Protein AF-0000000076353097 (afdb_homodimer)

Organism: Streptomyces venezuelae (NCBI:txid54571)

Solvent-accessible surface area (backbone atoms only — not comparable to full-atom values): 34920 Å² total; per-residue (Å²): 132,85,76,70,73,77,74,64,82,70,79,77,70,57,57,44,62,62,53,31,10,63,70,41,72,49,53,52,65,55,42,50,36,52,78,61,63,45,78,88,57,94,71,58,66,71,57,46,49,39,40,51,49,30,21,56,75,62,38,46,57,70,42,45,61,56,44,19,65,67,73,65,57,42,52,30,33,34,32,49,48,71,96,46,87,66,54,71,65,56,46,50,46,53,51,42,27,49,52,35,31,38,76,72,66,31,44,41,33,30,33,56,56,84,90,46,44,24,53,60,33,26,46,59,52,26,15,70,38,26,23,26,37,47,35,47,47,57,76,38,44,39,47,66,13,46,50,37,26,41,41,40,52,25,40,28,47,35,32,38,21,70,56,79,38,63,89,30,24,23,41,29,40,52,39,31,48,49,15,31,42,51,36,53,53,40,49,76,69,70,42,34,33,35,32,32,39,32,65,61,56,83,78,40,57,86,60,40,49,37,20,50,51,16,25,48,52,42,52,61,70,63,65,50,85,79,51,46,76,41,84,35,75,36,47,101,40,71,67,44,22,41,54,42,35,53,48,35,60,77,68,58,38,32,26,33,42,28,68,25,37,67,52,28,51,50,38,51,47,28,26,47,73,68,72,47,47,59,28,83,54,35,19,38,31,21,20,61,61,48,72,65,28,71,64,38,84,56,26,42,12,19,35,31,62,40,66,66,54,25,55,60,52,29,51,51,51,52,51,34,48,76,44,51,84,58,77,63,49,78,40,84,42,59,42,53,42,70,46,84,46,51,12,86,132,85,75,71,73,77,74,67,83,71,79,76,71,55,58,44,63,62,54,31,11,61,69,41,72,49,52,51,66,55,43,51,36,53,77,61,63,44,78,88,57,95,72,58,68,70,56,46,48,38,39,49,49,30,21,58,75,62,35,46,55,72,43,45,62,57,44,20,64,67,73,65,56,40,52,32,34,35,32,49,47,71,96,45,88,66,54,72,67,56,47,52,48,52,51,42,26,48,51,34,32,38,74,72,66,30,44,39,32,32,34,56,56,84,87,45,46,24,54,59,32,26,48,60,52,26,16,69,37,26,23,26,37,47,36,47,49,54,77,38,44,38,46,65,14,45,49,39,27,41,42,42,53,25,38,28,47,36,31,37,22,70,56,79,38,63,88,30,25,22,41,30,39,53,39,30,49,49,16,30,40,52,36,52,54,40,49,76,70,69,41,35,33,32,31,34,38,35,65,62,56,82,78,41,54,85,60,39,47,38,20,49,51,16,26,48,52,44,51,61,71,63,66,48,83,78,53,45,75,40,85,36,73,36,46,101,41,71,69,44,21,40,54,44,37,53,49,35,61,76,70,59,38,31,26,35,40,29,66,26,39,69,52,27,51,51,38,50,48,28,26,48,75,69,71,47,48,59,28,84,54,33,18,40,29,21,21,61,60,46,71,65,26,72,64,38,85,54,27,42,12,19,35,33,62,40,66,68,55,24,56,59,52,29,49,51,51,52,51,34,47,76,44,51,82,58,75,66,48,78,41,84,41,58,43,53,42,71,48,84,45,51,12,85

Secondary structure (DSSP, 8-state):
----------------HHHHHHHHTS-HHHHHHHHTT-TTS---HHHHHHHHHHHHHHT----HHHHHHHHS---EEEEEEPSSPPPHHHHHHHHHHHHHHHHTTPEEEEEE-TT--HHHHHHHHHTT--SEEEE-STTS--HHHHHHHHHTT-SEEEEEESS--TTSEEEE--THHHHHHHHHHHHHTT--EEEEEEE-STT-HHHHHHHHHHHHHHHHHHT-TT-EEEEEEE-SSHHHHHHHHHHHHHHT--EEE-SSHHHHHHHHHHHHHTT--TTTT-EEEEES--HHHHHSSSPPEEEEEE---HHHHHHHHHHHHH-TTSPPPEEE--EEEEE--TT-/----------------HHHHHHHHTS-HHHHHHHHTT-TTS---HHHHHHHHHHHHHHT----HHHHHHHHS---EEEEEEPSSPPPHHHHHHHHHHHHHHHHTTPEEEEEE-TT--HHHHHHHHHTT--SEEEESSTTS--HHHHHHHHHTT-SEEEEEESS--TTSEEEE--THHHHHHHHHHHHHTT--EEEEEEE-STT-HHHHHHHHHHHHHHHHHHT-TT-EEEEEEE-SSHHHHHHHHHHHHHHT--EEE-SSHHHHHHHHHHHHHTT--TTTTSEEEEES--HHHHHSSSPPEEEEEE---HHHHHHHHHHHHH-TTSPPPEEE--EEEEE--TT-

Radius of gyration: 28.76 Å; Cα contacts (8 Å, |Δi|>4): 1414; chains: 2; bounding box: 79×82×69 Å

Structure (mmCIF, N/CA/C/O backbone):
data_AF-0000000076353097-model_v1
#
loop_
_entity.id
_entity.type
_entity.pdbx_description
1 polymer 'LacI family transcriptional regulator'
#
loop_
_atom_site.group_PDB
_atom_site.id
_atom_site.type_symbol
_atom_site.label_atom_id
_atom_site.label_alt_id
_atom_site.label_comp_id
_atom_site.label_asym_id
_atom_site.label_entity_id
_atom_site.label_seq_id
_atom_site.pdbx_PDB_ins_code
_atom_site.Cartn_x
_atom_site.Cartn_y
_atom_site.Cartn_z
_atom_site.occupancy
_atom_site.B_iso_or_equiv
_atom_site.auth_seq_id
_atom_site.auth_comp_id
_atom_site.auth_asym_id
_atom_site.auth_atom_id
_atom_site.pdbx_PDB_model_num
ATOM 1 N N . MET A 1 1 ? 36.719 40.969 35.25 1 29.66 1 MET A N 1
ATOM 2 C CA . MET A 1 1 ? 36.25 40.969 33.875 1 29.66 1 MET A CA 1
ATOM 3 C C . MET A 1 1 ? 35.344 39.781 33.594 1 29.66 1 MET A C 1
ATOM 5 O O . MET A 1 1 ? 35.781 38.625 33.688 1 29.66 1 MET A O 1
ATOM 9 N N . VAL A 1 2 ? 34.062 39.844 33.906 1 33.91 2 VAL A N 1
ATOM 10 C CA . VAL A 1 2 ? 33.062 38.781 33.875 1 33.91 2 VAL A CA 1
ATOM 11 C C . VAL A 1 2 ? 32.875 38.312 32.438 1 33.91 2 VAL A C 1
ATOM 13 O O . VAL A 1 2 ? 32.625 39.094 31.531 1 33.91 2 VAL A O 1
ATOM 16 N N . GLN A 1 3 ? 33.625 37.312 31.953 1 33.94 3 GLN A N 1
ATOM 17 C CA . GLN A 1 3 ? 33.5 36.656 30.656 1 33.94 3 GLN A CA 1
ATOM 18 C C . GLN A 1 3 ? 32.062 36.25 30.359 1 33.94 3 GLN A C 1
ATOM 20 O O . GLN A 1 3 ? 31.453 35.5 31.094 1 33.94 3 GLN A O 1
ATOM 25 N N . ILE A 1 4 ? 31.281 37.125 29.828 1 38.03 4 ILE A N 1
ATOM 26 C CA . ILE A 1 4 ? 29.938 36.812 29.359 1 38.03 4 ILE A CA 1
ATOM 27 C C . ILE A 1 4 ? 29.969 35.594 28.438 1 38.03 4 ILE A C 1
ATOM 29 O O . ILE A 1 4 ? 30.688 35.594 27.438 1 38.03 4 ILE A O 1
ATOM 33 N N . PRO A 1 5 ? 29.719 34.438 29.016 1 38.53 5 PRO A N 1
ATOM 34 C CA . PRO A 1 5 ? 29.828 33.281 28.141 1 38.53 5 PRO A CA 1
ATOM 35 C C . PRO A 1 5 ? 29.25 33.531 26.75 1 38.53 5 PRO A C 1
ATOM 37 O O . PRO A 1 5 ? 28.328 34.344 26.594 1 38.53 5 PRO A O 1
ATOM 40 N N . LYS A 1 6 ? 30.016 33.312 25.719 1 38.47 6 LYS A N 1
ATOM 41 C CA . LYS A 1 6 ? 29.672 33.375 24.297 1 38.47 6 LYS A CA 1
ATOM 42 C C . LYS A 1 6 ? 28.281 32.812 24.031 1 38.47 6 LYS A C 1
ATOM 44 O O . LYS A 1 6 ? 27.953 31.703 24.438 1 38.47 6 LYS A O 1
ATOM 49 N N . GLN A 1 7 ? 27.219 33.688 23.922 1 33.56 7 GLN A N 1
ATOM 50 C CA . GLN A 1 7 ? 25.844 33.375 23.562 1 33.56 7 GLN A CA 1
ATOM 51 C C . GLN A 1 7 ? 25.781 32.25 22.547 1 33.56 7 GLN A C 1
ATOM 53 O O . GLN A 1 7 ? 26.5 32.281 21.531 1 33.56 7 GLN A O 1
ATOM 58 N N . GLN A 1 8 ? 25.656 31.047 22.984 1 36.66 8 GLN A N 1
ATOM 59 C CA . GLN A 1 8 ? 25.422 29.922 22.078 1 36.66 8 GLN A CA 1
ATOM 60 C C . GLN A 1 8 ? 24.688 30.359 20.828 1 36.66 8 GLN A C 1
ATOM 62 O O . GLN A 1 8 ? 23.797 31.219 20.875 1 36.66 8 GLN A O 1
ATOM 67 N N . PRO A 1 9 ? 25.297 30.328 19.625 1 39 9 PRO A N 1
ATOM 68 C CA . PRO A 1 9 ? 24.578 30.781 18.422 1 39 9 PRO A CA 1
ATOM 69 C C . PRO A 1 9 ? 23.078 30.531 18.5 1 39 9 PRO A C 1
ATOM 71 O O . PRO A 1 9 ? 22.641 29.453 18.922 1 39 9 PRO A O 1
ATOM 74 N N . ALA A 1 10 ? 22.219 31.469 18.859 1 38.88 10 ALA A N 1
ATOM 75 C CA . ALA A 1 10 ? 20.766 31.562 18.953 1 38.88 10 ALA A CA 1
ATOM 76 C C . ALA A 1 10 ? 20.094 30.656 17.938 1 38.88 10 ALA A C 1
ATOM 78 O O . ALA A 1 10 ? 20.406 30.703 16.734 1 38.88 10 ALA A O 1
ATOM 79 N N . GLN A 1 11 ? 19.703 29.469 18.156 1 43.91 11 GLN A N 1
ATOM 80 C CA . GLN A 1 11 ? 18.812 28.625 17.359 1 43.91 11 GLN A CA 1
ATOM 81 C C . GLN A 1 11 ? 17.859 29.484 16.531 1 43.91 11 GLN A C 1
ATOM 83 O O . GLN A 1 11 ? 17.094 30.281 17.062 1 43.91 11 GLN A O 1
ATOM 88 N N . ARG A 1 12 ? 18.234 30.062 15.383 1 51.47 12 ARG A N 1
ATOM 89 C CA . ARG A 1 12 ? 17.531 30.969 14.484 1 51.47 12 ARG A CA 1
ATOM 90 C C . ARG A 1 12 ? 16.047 30.656 14.445 1 51.47 12 ARG A C 1
ATOM 92 O O . ARG A 1 12 ? 15.656 29.516 14.156 1 51.47 12 ARG A O 1
ATOM 99 N N . SER A 1 13 ? 15.195 31.297 15.18 1 61.38 13 SER A N 1
ATOM 100 C CA . SER A 1 13 ? 13.734 31.234 15.234 1 61.38 13 SER A CA 1
ATOM 101 C C . SER A 1 13 ? 13.133 31.156 13.836 1 61.38 13 SER A C 1
ATOM 103 O O . SER A 1 13 ? 13.719 31.641 12.867 1 61.38 13 SER A O 1
ATOM 105 N N . VAL A 1 14 ? 12.211 30.219 13.562 1 69.88 14 VAL A N 1
ATOM 106 C CA . VAL A 1 14 ? 11.461 30.109 12.32 1 69.88 14 VAL A CA 1
ATOM 107 C C . VAL A 1 14 ? 10.961 31.484 11.891 1 69.88 14 VAL A C 1
ATOM 109 O O . VAL A 1 14 ? 10.375 32.219 12.695 1 69.88 14 VAL A O 1
ATOM 112 N N . PRO A 1 15 ? 11.438 31.938 10.688 1 76.06 15 PRO A N 1
ATOM 113 C CA . PRO A 1 15 ? 10.945 33.25 10.227 1 76.06 15 PRO A CA 1
ATOM 114 C C . PRO A 1 15 ? 9.43 33.344 10.273 1 76.06 15 PRO A C 1
ATOM 116 O O . PRO A 1 15 ? 8.727 32.375 10.008 1 76.06 15 PRO A O 1
ATOM 119 N N . THR A 1 16 ? 8.953 34.438 10.68 1 79.06 16 THR A N 1
ATOM 120 C CA . THR A 1 16 ? 7.523 34.719 10.766 1 79.06 16 THR A CA 1
ATOM 121 C C . THR A 1 16 ? 7.098 35.719 9.688 1 79.06 16 THR A C 1
ATOM 123 O O . THR A 1 16 ? 7.941 36.312 9.016 1 79.06 16 THR A O 1
ATOM 126 N N . SER A 1 17 ? 5.809 35.75 9.562 1 83.31 17 SER A N 1
ATOM 127 C CA . SER A 1 17 ? 5.285 36.75 8.625 1 83.31 17 SER A CA 1
ATOM 128 C C . SER A 1 17 ? 5.695 38.156 9.023 1 83.31 17 SER A C 1
ATOM 130 O O . SER A 1 17 ? 5.844 39.031 8.164 1 83.31 17 SER A O 1
ATOM 132 N N . ALA A 1 18 ? 5.879 38.375 10.305 1 85.81 18 ALA A N 1
ATOM 133 C CA . ALA A 1 18 ? 6.352 39.656 10.789 1 85.81 18 ALA A CA 1
ATOM 134 C C . ALA A 1 18 ? 7.762 39.938 10.281 1 85.81 18 ALA A C 1
ATOM 136 O O . ALA A 1 18 ? 8.07 41.094 9.922 1 85.81 18 ALA A O 1
ATOM 137 N N . ASP A 1 19 ? 8.555 38.906 10.25 1 88.06 19 ASP A N 1
ATOM 138 C CA . ASP A 1 19 ? 9.914 39.062 9.742 1 88.06 19 ASP A CA 1
ATOM 139 C C . ASP A 1 19 ? 9.914 39.438 8.258 1 88.06 19 ASP A C 1
ATOM 141 O O . ASP A 1 19 ? 10.688 40.281 7.812 1 88.06 19 ASP A O 1
ATOM 145 N N . VAL A 1 20 ? 9.031 38.75 7.559 1 90.38 20 VAL A N 1
ATOM 146 C CA . VAL A 1 20 ? 8.906 39.031 6.133 1 90.38 20 VAL A CA 1
ATOM 147 C C . VAL A 1 20 ? 8.438 40.469 5.93 1 90.38 20 VAL A C 1
ATOM 149 O O . VAL A 1 20 ? 8.961 41.188 5.07 1 90.38 20 VAL A O 1
ATOM 152 N N . ALA A 1 21 ? 7.504 40.906 6.684 1 91.62 21 ALA A N 1
ATOM 153 C CA . ALA A 1 21 ? 6.973 42.281 6.609 1 91.62 21 ALA A CA 1
ATOM 154 C C . ALA A 1 21 ? 8.062 43.312 6.855 1 91.62 21 ALA A C 1
ATOM 156 O O . ALA A 1 21 ? 8.188 44.281 6.117 1 91.62 21 ALA A O 1
ATOM 157 N N . ARG A 1 22 ? 8.789 43.062 7.836 1 91.81 22 ARG A N 1
ATOM 158 C CA . ARG A 1 22 ? 9.891 43.938 8.203 1 91.81 22 ARG A CA 1
ATOM 159 C C . ARG A 1 22 ? 10.906 44.062 7.078 1 91.81 22 ARG A C 1
ATOM 161 O O . ARG A 1 22 ? 11.312 45.156 6.707 1 91.81 22 ARG A O 1
ATOM 168 N N . LEU A 1 23 ? 11.219 42.938 6.582 1 91.75 23 LEU A N 1
ATOM 169 C CA . LEU A 1 23 ? 12.242 42.906 5.543 1 91.75 23 LEU A CA 1
ATOM 170 C C . LEU A 1 23 ? 11.719 43.531 4.254 1 91.75 23 LEU A C 1
ATOM 172 O O . LEU A 1 23 ? 12.453 44.219 3.549 1 91.75 23 LEU A O 1
ATOM 176 N N . ALA A 1 24 ? 10.523 43.281 3.941 1 92.62 24 ALA A N 1
ATOM 177 C CA . ALA A 1 24 ? 9.914 43.781 2.711 1 92.62 24 ALA A CA 1
ATOM 178 C C . ALA A 1 24 ? 9.461 45.219 2.869 1 92.62 24 ALA A C 1
ATOM 180 O O . ALA A 1 24 ? 9.148 45.906 1.882 1 92.62 24 ALA A O 1
ATOM 181 N N . GLY A 1 25 ? 9.312 45.75 4.039 1 93.06 25 GLY A N 1
ATOM 182 C CA . GLY A 1 25 ? 8.867 47.125 4.301 1 93.06 25 GLY A CA 1
ATOM 183 C C . GLY A 1 25 ? 7.371 47.281 4.133 1 93.06 25 GLY A C 1
ATOM 184 O O . GLY A 1 25 ? 6.918 48.312 3.602 1 93.06 25 GLY A O 1
ATOM 185 N N . VAL A 1 26 ? 6.66 46.25 4.371 1 93 26 VAL A N 1
ATOM 186 C CA . VAL A 1 26 ? 5.207 46.312 4.242 1 93 26 VAL A CA 1
ATOM 187 C C . VAL A 1 26 ? 4.555 45.812 5.531 1 93 26 VAL A C 1
ATOM 189 O O . VAL A 1 26 ? 5.246 45.438 6.477 1 93 26 VAL A O 1
ATOM 192 N N . SER A 1 27 ? 3.26 46 5.625 1 89.38 27 SER A N 1
ATOM 193 C CA . SER A 1 27 ? 2.525 45.5 6.785 1 89.38 27 SER A CA 1
ATOM 194 C C . SER A 1 27 ? 2.396 44 6.75 1 89.38 27 SER A C 1
ATOM 196 O O . SER A 1 27 ? 2.531 43.375 5.691 1 89.38 27 SER A O 1
ATOM 198 N N . ARG A 1 28 ? 2.088 43.344 7.867 1 87.38 28 ARG A N 1
ATOM 199 C CA . ARG A 1 28 ? 1.847 41.906 7.961 1 87.38 28 ARG A CA 1
ATOM 200 C C . ARG A 1 28 ? 0.639 41.5 7.121 1 87.38 28 ARG A C 1
ATOM 202 O O . ARG A 1 28 ? 0.621 40.406 6.535 1 87.38 28 ARG A O 1
ATOM 209 N N . ALA A 1 29 ? -0.327 42.344 7.055 1 84.25 29 ALA A N 1
ATOM 210 C CA . ALA A 1 29 ? -1.52 42.094 6.258 1 84.25 29 ALA A CA 1
ATOM 211 C C . ALA A 1 29 ? -1.178 42 4.77 1 84.25 29 ALA A C 1
ATOM 213 O O . ALA A 1 29 ? -1.68 41.125 4.062 1 84.25 29 ALA A O 1
ATOM 214 N N . THR A 1 30 ? -0.312 42.938 4.387 1 86.81 30 THR A N 1
ATOM 215 C CA . THR A 1 30 ? 0.116 42.938 2.992 1 86.81 30 THR A CA 1
ATOM 216 C C . THR A 1 30 ? 0.846 41.625 2.646 1 86.81 30 THR A C 1
ATOM 218 O O . THR A 1 30 ? 0.631 41.062 1.576 1 86.81 30 THR A O 1
ATOM 221 N N . VAL A 1 31 ? 1.71 41.156 3.596 1 86.94 31 VAL A N 1
ATOM 222 C CA . VAL A 1 31 ? 2.42 39.906 3.408 1 86.94 31 VAL A CA 1
ATOM 223 C C . VAL A 1 31 ? 1.415 38.75 3.244 1 86.94 31 VAL A C 1
ATOM 225 O O . VAL A 1 31 ? 1.545 37.938 2.338 1 86.94 31 VAL A O 1
ATOM 228 N N . SER A 1 32 ? 0.449 38.781 4.039 1 78.75 32 SER A N 1
ATOM 229 C CA . SER A 1 32 ? -0.575 37.75 4.016 1 78.75 32 SER A CA 1
ATOM 230 C C . SER A 1 32 ? -1.334 37.75 2.693 1 78.75 32 SER A C 1
ATOM 232 O O . SER A 1 32 ? -1.535 36.688 2.086 1 78.75 32 SER A O 1
ATOM 234 N N . TYR A 1 33 ? -1.687 38.938 2.227 1 80.06 33 TYR A N 1
ATOM 235 C CA . TYR A 1 33 ? -2.439 39.062 0.982 1 80.06 33 TYR A CA 1
ATOM 236 C C . TYR A 1 33 ? -1.607 38.594 -0.207 1 80.06 33 TYR A C 1
ATOM 238 O O . TYR A 1 33 ? -2.109 37.875 -1.087 1 80.06 33 TYR A O 1
ATOM 246 N N . VAL A 1 34 ? -0.376 38.969 -0.183 1 80.19 34 VAL A N 1
ATOM 247 C CA . VAL A 1 34 ? 0.505 38.656 -1.306 1 80.19 34 VAL A CA 1
ATOM 248 C C . VAL A 1 34 ? 0.777 37.156 -1.364 1 80.19 34 VAL A C 1
ATOM 250 O O . VAL A 1 34 ? 0.675 36.531 -2.43 1 80.19 34 VAL A O 1
ATOM 253 N N . LEU A 1 35 ? 1.097 36.562 -0.258 1 78.44 35 LEU A N 1
ATOM 254 C CA . LEU A 1 35 ? 1.529 35.188 -0.229 1 78.44 35 LEU A CA 1
ATOM 255 C C . LEU A 1 35 ? 0.341 34.219 -0.389 1 78.44 35 LEU A C 1
ATOM 257 O O . LEU A 1 35 ? 0.506 33.094 -0.799 1 78.44 35 LEU A O 1
ATOM 261 N N . ASN A 1 36 ? -0.802 34.75 -0.097 1 70.81 36 ASN A N 1
ATOM 262 C CA . ASN A 1 36 ? -1.997 33.938 -0.267 1 70.81 36 ASN A CA 1
ATOM 263 C C . ASN A 1 36 ? -2.719 34.25 -1.571 1 70.81 36 ASN A C 1
ATOM 265 O O . ASN A 1 36 ? -3.826 33.781 -1.812 1 70.81 36 ASN A O 1
ATOM 269 N N . ASN A 1 37 ? -2.143 35 -2.332 1 66.56 37 ASN A N 1
ATOM 270 C CA . ASN A 1 37 ? -2.662 35.406 -3.631 1 66.56 37 ASN A CA 1
ATOM 271 C C . ASN A 1 37 ? -4.113 35.875 -3.529 1 66.56 37 ASN A C 1
ATOM 273 O O . ASN A 1 37 ? -4.957 35.469 -4.332 1 66.56 37 ASN A O 1
ATOM 277 N N . THR A 1 38 ? -4.41 36.5 -2.484 1 58.41 38 THR A N 1
ATOM 278 C CA . THR A 1 38 ? -5.77 37 -2.332 1 58.41 38 THR A CA 1
ATOM 279 C C . THR A 1 38 ? -6.043 38.125 -3.324 1 58.41 38 THR A C 1
ATOM 281 O O . THR A 1 38 ? -5.277 39.094 -3.398 1 58.41 38 THR A O 1
ATOM 284 N N . SER A 1 39 ? -6.918 37.938 -4.266 1 59.53 39 SER A N 1
ATOM 285 C CA . SER A 1 39 ? -7.277 38.906 -5.273 1 59.53 39 SER A CA 1
ATOM 286 C C . SER A 1 39 ? -8.109 40.031 -4.672 1 59.53 39 SER A C 1
ATOM 288 O O . SER A 1 39 ? -8.367 41.062 -5.328 1 59.53 39 SER A O 1
ATOM 290 N N . ALA A 1 40 ? -8.469 39.875 -3.477 1 59.97 40 ALA A N 1
ATOM 291 C CA . ALA A 1 40 ? -9.422 40.812 -2.877 1 59.97 40 ALA A CA 1
ATOM 292 C C . ALA A 1 40 ? -8.797 42.188 -2.686 1 59.97 40 ALA A C 1
ATOM 294 O O . ALA A 1 40 ? -9.508 43.188 -2.615 1 59.97 40 ALA A O 1
ATOM 295 N N . VAL A 1 41 ? -7.477 42.25 -2.676 1 67.62 41 VAL A N 1
ATOM 296 C CA . VAL A 1 41 ? -6.824 43.531 -2.43 1 67.62 41 VAL A CA 1
ATOM 297 C C . VAL A 1 41 ? -5.855 43.844 -3.566 1 67.62 41 VAL A C 1
ATOM 299 O O . VAL A 1 41 ? -5.105 42.969 -4.008 1 67.62 41 VAL A O 1
ATOM 302 N N . ARG A 1 42 ? -5.98 45 -4.199 1 80.06 42 ARG A N 1
ATOM 303 C CA . ARG A 1 42 ? -5.059 45.438 -5.25 1 80.06 42 ARG A CA 1
ATOM 304 C C . ARG A 1 42 ? -3.688 45.781 -4.676 1 80.06 42 ARG A C 1
ATOM 306 O O . ARG A 1 42 ? -3.535 46.75 -3.959 1 80.06 42 ARG A O 1
ATOM 313 N N . ILE A 1 43 ? -2.748 44.938 -4.816 1 85.31 43 ILE A N 1
ATOM 314 C CA . ILE A 1 43 ? -1.36 45.125 -4.414 1 85.31 43 ILE A CA 1
ATOM 315 C C . ILE A 1 43 ? -0.48 45.281 -5.652 1 85.31 43 ILE A C 1
ATOM 317 O O . ILE A 1 43 ? -0.628 44.531 -6.617 1 85.31 43 ILE A O 1
ATOM 321 N N . SER A 1 44 ? 0.38 46.438 -5.691 1 88.69 44 SER A N 1
ATOM 322 C CA . SER A 1 44 ? 1.24 46.719 -6.84 1 88.69 44 SER A CA 1
ATOM 323 C C . SER A 1 44 ? 2.215 45.562 -7.082 1 88.69 44 SER A C 1
ATOM 325 O O . SER A 1 44 ? 2.598 44.844 -6.145 1 88.69 44 SER A O 1
ATOM 327 N N . GLU A 1 45 ? 2.617 45.438 -8.281 1 89.44 45 GLU A N 1
ATOM 328 C CA . GLU A 1 45 ? 3.514 44.344 -8.672 1 89.44 45 GLU A CA 1
ATOM 329 C C . GLU A 1 45 ? 4.871 44.469 -7.988 1 89.44 45 GLU A C 1
ATOM 331 O O . GLU A 1 45 ? 5.438 43.5 -7.52 1 89.44 45 GLU A O 1
ATOM 336 N N . PRO A 1 46 ? 5.379 45.688 -7.93 1 90.31 46 PRO A N 1
ATOM 337 C CA . PRO A 1 46 ? 6.652 45.812 -7.223 1 90.31 46 PRO A CA 1
ATOM 338 C C . PRO A 1 46 ? 6.574 45.344 -5.766 1 90.31 46 PRO A C 1
ATOM 340 O O . PRO A 1 46 ? 7.504 44.719 -5.262 1 90.31 46 PRO A O 1
ATOM 343 N N . THR A 1 47 ? 5.508 45.656 -5.117 1 90.69 47 THR A N 1
ATOM 344 C CA . THR A 1 47 ? 5.312 45.219 -3.732 1 90.69 47 THR A CA 1
ATOM 345 C C . THR A 1 47 ? 5.227 43.719 -3.629 1 90.69 47 THR A C 1
ATOM 347 O O . THR A 1 47 ? 5.816 43.125 -2.729 1 90.69 47 THR A O 1
ATOM 350 N N . ARG A 1 48 ? 4.527 43.094 -4.457 1 90.75 48 ARG A N 1
ATOM 351 C CA . ARG A 1 48 ? 4.414 41.656 -4.496 1 90.75 48 ARG A CA 1
ATOM 352 C C . ARG A 1 48 ? 5.785 41 -4.633 1 90.75 48 ARG A C 1
ATOM 354 O O . ARG A 1 48 ? 6.09 40.031 -3.936 1 90.75 48 ARG A O 1
ATOM 361 N N . ARG A 1 49 ? 6.52 41.562 -5.5 1 90.88 49 ARG A N 1
ATOM 362 C CA . ARG A 1 49 ? 7.852 41.031 -5.746 1 90.88 49 ARG A CA 1
ATOM 363 C C . ARG A 1 49 ? 8.727 41.125 -4.504 1 90.88 49 ARG A C 1
ATOM 365 O O . ARG A 1 49 ? 9.461 40.219 -4.16 1 90.88 49 ARG A O 1
ATOM 372 N N . ARG A 1 50 ? 8.672 42.25 -3.889 1 91.5 50 ARG A N 1
ATOM 373 C CA . ARG A 1 50 ? 9.461 42.469 -2.682 1 91.5 50 ARG A CA 1
ATOM 374 C C . ARG A 1 50 ? 9.094 41.469 -1.598 1 91.5 50 ARG A C 1
ATOM 376 O O . ARG A 1 50 ? 9.969 40.969 -0.902 1 91.5 50 ARG A O 1
ATOM 383 N N . VAL A 1 51 ? 7.84 41.281 -1.475 1 91.12 51 VAL A N 1
ATOM 384 C CA . VAL A 1 51 ? 7.359 40.344 -0.458 1 91.12 51 VAL A CA 1
ATOM 385 C C . VAL A 1 51 ? 7.848 38.938 -0.773 1 91.12 51 VAL A C 1
ATOM 387 O O . VAL A 1 51 ? 8.352 38.219 0.108 1 91.12 51 VAL A O 1
ATOM 390 N N . HIS A 1 52 ? 7.754 38.594 -1.998 1 88.75 52 HIS A N 1
ATOM 391 C CA . HIS A 1 52 ? 8.203 37.25 -2.4 1 88.75 52 HIS A CA 1
ATOM 392 C C . HIS A 1 52 ? 9.711 37.094 -2.215 1 88.75 52 HIS A C 1
ATOM 394 O O . HIS A 1 52 ? 10.18 36.062 -1.77 1 88.75 52 HIS A O 1
ATOM 400 N N . GLU A 1 53 ? 10.406 38.125 -2.586 1 88.31 53 GLU A N 1
ATOM 401 C CA . GLU A 1 53 ? 11.859 38.094 -2.426 1 88.31 53 GLU A CA 1
ATOM 402 C C . GLU A 1 53 ? 12.25 38 -0.955 1 88.31 53 GLU A C 1
ATOM 404 O O . GLU A 1 53 ? 13.156 37.25 -0.599 1 88.31 53 GLU A O 1
ATOM 409 N N . ALA A 1 54 ? 11.633 38.781 -0.144 1 89.06 54 ALA A N 1
ATOM 410 C CA . ALA A 1 54 ? 11.891 38.75 1.293 1 89.06 54 ALA A CA 1
ATOM 411 C C . ALA A 1 54 ? 11.594 37.375 1.871 1 89.06 54 ALA A C 1
ATOM 413 O O . ALA A 1 54 ? 12.367 36.844 2.676 1 89.06 54 ALA A O 1
ATOM 414 N N . ALA A 1 55 ? 10.438 36.812 1.436 1 85.56 55 ALA A N 1
ATOM 415 C CA . ALA A 1 55 ? 10.047 35.469 1.901 1 85.56 55 ALA A CA 1
ATOM 416 C C . ALA A 1 55 ? 11.078 34.438 1.494 1 85.56 55 ALA A C 1
ATOM 418 O O . ALA A 1 55 ? 11.438 33.562 2.293 1 85.56 55 ALA A O 1
ATOM 419 N N . ARG A 1 56 ? 11.531 34.625 0.329 1 80.88 56 ARG A N 1
ATOM 420 C CA . ARG A 1 56 ? 12.531 33.688 -0.193 1 80.88 56 ARG A CA 1
ATOM 421 C C . ARG A 1 56 ? 13.852 33.812 0.563 1 80.88 56 ARG A C 1
ATOM 423 O O . ARG A 1 56 ? 14.461 32.812 0.936 1 80.88 56 ARG A O 1
ATOM 430 N N . GLU A 1 57 ? 14.273 35 0.694 1 81.25 57 GLU A N 1
ATOM 431 C CA . GLU A 1 57 ? 15.531 35.281 1.375 1 81.25 57 GLU A CA 1
ATOM 432 C C . GLU A 1 57 ? 15.516 34.75 2.803 1 81.25 57 GLU A C 1
ATOM 434 O O . GLU A 1 57 ? 16.516 34.188 3.271 1 81.25 57 GLU A O 1
ATOM 439 N N . LEU A 1 58 ? 14.406 34.875 3.439 1 81.25 58 LEU A N 1
ATOM 440 C CA . LEU A 1 58 ? 14.281 34.469 4.832 1 81.25 58 LEU A CA 1
ATOM 441 C C . LEU A 1 58 ? 13.977 32.969 4.922 1 81.25 58 LEU A C 1
ATOM 443 O O . LEU A 1 58 ? 14.094 32.375 5.996 1 81.25 58 LEU A O 1
ATOM 447 N N . GLY A 1 59 ? 13.57 32.469 3.768 1 76.81 59 GLY A N 1
ATOM 448 C CA . GLY A 1 59 ? 13.102 31.109 3.783 1 76.81 59 GLY A CA 1
ATOM 449 C C . GLY A 1 59 ? 11.766 30.938 4.488 1 76.81 59 GLY A C 1
ATOM 450 O O . GLY A 1 59 ? 11.539 29.922 5.156 1 76.81 59 GLY A O 1
ATOM 451 N N . TYR A 1 60 ? 10.945 31.984 4.379 1 78.5 60 TYR A N 1
ATOM 452 C CA . TYR A 1 60 ? 9.648 31.953 5.039 1 78.5 60 TYR A CA 1
ATOM 453 C C . TYR A 1 60 ? 8.648 31.125 4.25 1 78.5 60 TYR A C 1
ATOM 455 O O . TYR A 1 60 ? 8.516 31.281 3.035 1 78.5 60 TYR A O 1
ATOM 463 N N . VAL A 1 61 ? 8.031 30.141 4.977 1 76.44 61 VAL A N 1
ATOM 464 C CA . VAL A 1 61 ? 6.938 29.359 4.418 1 76.44 61 VAL A CA 1
ATOM 465 C C . VAL A 1 61 ? 5.684 29.531 5.273 1 76.44 61 VAL A C 1
ATOM 467 O O . VAL A 1 61 ? 5.719 29.328 6.488 1 76.44 61 VAL A O 1
ATOM 470 N N . PRO A 1 62 ? 4.648 30.094 4.543 1 72 62 PRO A N 1
ATOM 471 C CA . PRO A 1 62 ? 3.418 30.25 5.324 1 72 62 PRO A CA 1
ATOM 472 C C . PRO A 1 62 ? 2.918 28.922 5.902 1 72 62 PRO A C 1
ATOM 474 O O . PRO A 1 62 ? 3.076 27.875 5.273 1 72 62 PRO A O 1
ATOM 477 N N . HIS A 1 63 ? 2.488 29.016 7.125 1 68.5 63 HIS A N 1
ATOM 478 C CA . HIS A 1 63 ? 1.883 27.828 7.727 1 68.5 63 HIS A CA 1
ATOM 479 C C . HIS A 1 63 ? 0.545 27.5 7.074 1 68.5 63 HIS A C 1
ATOM 481 O O . HIS A 1 63 ? -0.266 28.391 6.824 1 68.5 63 HIS A O 1
ATOM 487 N N . ALA A 1 64 ? 0.37 26.188 6.672 1 62.97 64 ALA A N 1
ATOM 488 C CA . ALA A 1 64 ? -0.856 25.766 5.996 1 62.97 64 ALA A CA 1
ATOM 489 C C . ALA A 1 64 ? -2.09 26.172 6.797 1 62.97 64 ALA A C 1
ATOM 491 O O . ALA A 1 64 ? -3.076 26.641 6.223 1 62.97 64 ALA A O 1
ATOM 492 N N . ALA A 1 65 ? -1.966 25.969 8.031 1 58.31 65 ALA A N 1
ATOM 493 C CA . ALA A 1 65 ? -3.09 26.281 8.914 1 58.31 65 ALA A CA 1
ATOM 494 C C . ALA A 1 65 ? -3.375 27.781 8.914 1 58.31 65 ALA A C 1
ATOM 496 O O . ALA A 1 65 ? -4.535 28.203 8.914 1 58.31 65 ALA A O 1
ATOM 497 N N . ALA A 1 66 ? -2.334 28.516 8.914 1 58.75 66 ALA A N 1
ATOM 498 C CA . ALA A 1 66 ? -2.514 29.969 8.875 1 58.75 66 ALA A CA 1
ATOM 499 C C . ALA A 1 66 ? -3.172 30.406 7.57 1 58.75 66 ALA A C 1
ATOM 501 O O . ALA A 1 66 ? -4.023 31.297 7.566 1 58.75 66 ALA A O 1
ATOM 502 N N . ARG A 1 67 ? -2.775 29.719 6.566 1 59.03 67 ARG A N 1
ATOM 503 C CA . ARG A 1 67 ? -3.359 30.016 5.266 1 59.03 67 ARG A CA 1
ATOM 504 C C . ARG A 1 67 ? -4.844 29.672 5.238 1 59.03 67 ARG A C 1
ATOM 506 O O . ARG A 1 67 ? -5.652 30.438 4.703 1 59.03 67 ARG A O 1
ATOM 513 N N . SER A 1 68 ? -5.086 28.5 5.762 1 57.62 68 SER A N 1
ATOM 514 C CA . SER A 1 68 ? -6.48 28.078 5.797 1 57.62 68 SER A CA 1
ATOM 515 C C . SER A 1 68 ? -7.34 29.031 6.613 1 57.62 68 SER A C 1
ATOM 517 O O . SER A 1 68 ? -8.477 29.328 6.234 1 57.62 68 SER A O 1
ATOM 519 N N . LEU A 1 69 ? -6.82 29.469 7.672 1 52.16 69 LEU A N 1
ATOM 520 C CA . LEU A 1 69 ? -7.527 30.391 8.57 1 52.16 69 LEU A CA 1
ATOM 521 C C . LEU A 1 69 ? -7.777 31.734 7.891 1 52.16 69 LEU A C 1
ATOM 523 O O . LEU A 1 69 ? -8.852 32.312 8.039 1 52.16 69 LEU A O 1
ATOM 527 N N . ARG A 1 70 ? -6.762 32.125 7.207 1 49.88 70 ARG A N 1
ATOM 528 C CA . ARG A 1 70 ? -6.883 33.469 6.617 1 49.88 70 ARG A CA 1
ATOM 529 C C . ARG A 1 70 ? -7.688 33.406 5.324 1 49.88 70 ARG A C 1
ATOM 531 O O . ARG A 1 70 ? -8.508 34.312 5.062 1 49.88 70 ARG A O 1
ATOM 538 N N . ALA A 1 71 ? -7.145 32.469 4.523 1 53.53 71 ALA A N 1
ATOM 539 C CA . ALA A 1 71 ? -7.848 32.375 3.244 1 53.53 71 ALA A CA 1
ATOM 540 C C . ALA A 1 71 ? -9.266 31.844 3.436 1 53.53 71 ALA A C 1
ATOM 542 O O . ALA A 1 71 ? -10.109 31.969 2.541 1 53.53 71 ALA A O 1
ATOM 543 N N . GLY A 1 72 ? -9.609 31.438 4.629 1 53.66 72 GLY A N 1
ATOM 544 C CA . GLY A 1 72 ? -10.93 30.969 5.039 1 53.66 72 GLY A CA 1
ATOM 545 C C . GLY A 1 72 ? -11.211 29.547 4.641 1 53.66 72 GLY A C 1
ATOM 546 O O . GLY A 1 72 ? -12.273 29 4.969 1 53.66 72 GLY A O 1
ATOM 547 N N . HIS A 1 73 ? -10.273 28.859 3.732 1 64.25 73 HIS A N 1
ATOM 548 C CA . HIS A 1 73 ? -10.758 27.516 3.447 1 64.25 73 HIS A CA 1
ATOM 549 C C . HIS A 1 73 ? -9.602 26.531 3.295 1 64.25 73 HIS A C 1
ATOM 551 O O . HIS A 1 73 ? -8.625 26.828 2.6 1 64.25 73 HIS A O 1
ATOM 557 N N . SER A 1 74 ? -9.461 25.531 4.07 1 76.75 74 SER A N 1
ATOM 558 C CA . SER A 1 74 ? -8.547 24.406 3.939 1 76.75 74 SER A CA 1
ATOM 559 C C . SER A 1 74 ? -8.82 23.625 2.66 1 76.75 74 SER A C 1
ATOM 561 O O . SER A 1 74 ? -9.961 23.547 2.201 1 76.75 74 SER A O 1
ATOM 563 N N . ARG A 1 75 ? -7.742 23.266 1.96 1 81.69 75 ARG A N 1
ATOM 564 C CA . ARG A 1 75 ? -7.895 22.375 0.816 1 81.69 75 ARG A CA 1
ATOM 565 C C . ARG A 1 75 ? -7.383 20.969 1.143 1 81.69 75 ARG A C 1
ATOM 567 O O . ARG A 1 75 ? -7.109 20.172 0.239 1 81.69 75 ARG A O 1
ATOM 574 N N . MET A 1 76 ? -7.277 20.719 2.402 1 85.31 76 MET A N 1
ATOM 575 C CA . MET A 1 76 ? -6.742 19.422 2.826 1 85.31 76 MET A CA 1
ATOM 576 C C . MET A 1 76 ? -7.848 18.375 2.904 1 85.31 76 MET A C 1
ATOM 578 O O . MET A 1 76 ? -8.898 18.625 3.494 1 85.31 76 MET A O 1
ATOM 582 N N . VAL A 1 77 ? -7.586 17.281 2.23 1 89.88 77 VAL A N 1
ATOM 583 C CA . VAL A 1 77 ? -8.43 16.094 2.385 1 89.88 77 VAL A CA 1
ATOM 584 C C . VAL A 1 77 ? -7.703 15.055 3.219 1 89.88 77 VAL A C 1
ATOM 586 O O . VAL A 1 77 ? -6.598 14.633 2.871 1 89.88 77 VAL A O 1
ATOM 589 N N . LEU A 1 78 ? -8.336 14.742 4.312 1 88.88 78 LEU A N 1
ATOM 590 C CA . LEU A 1 78 ? -7.734 13.758 5.207 1 88.88 78 LEU A CA 1
ATOM 591 C C . LEU A 1 78 ? -8.281 12.359 4.922 1 88.88 78 LEU A C 1
ATOM 593 O O . LEU A 1 78 ? -9.5 12.172 4.848 1 88.88 78 LEU A O 1
ATOM 597 N N . MET A 1 79 ? -7.285 11.484 4.723 1 86.31 79 MET A N 1
ATOM 598 C CA . MET A 1 79 ? -7.609 10.07 4.527 1 86.31 79 MET A CA 1
ATOM 599 C C . MET A 1 79 ? -6.914 9.203 5.57 1 86.31 79 MET A C 1
ATOM 601 O O . MET A 1 79 ? -5.789 8.75 5.355 1 86.31 79 MET A O 1
ATOM 605 N N . PRO A 1 80 ? -7.602 8.992 6.672 1 78.38 80 PRO A N 1
ATOM 606 C CA . PRO A 1 80 ? -6.957 8.164 7.699 1 78.38 80 PRO A CA 1
ATOM 607 C C . PRO A 1 80 ? -6.609 6.766 7.195 1 78.38 80 PRO A C 1
ATOM 609 O O . PRO A 1 80 ? -7.371 6.176 6.422 1 78.38 80 PRO A O 1
ATOM 612 N N . THR A 1 81 ? -5.395 6.316 7.523 1 71.81 81 THR A N 1
ATOM 613 C CA . THR A 1 81 ? -4.902 5.02 7.07 1 71.81 81 THR A CA 1
ATOM 614 C C . THR A 1 81 ? -5.461 3.898 7.945 1 71.81 81 THR A C 1
ATOM 616 O O . THR A 1 81 ? -5.477 4.012 9.172 1 71.81 81 THR A O 1
ATOM 619 N N . PRO A 1 82 ? -5.867 2.826 7.223 1 64.81 82 PRO A N 1
ATOM 620 C CA . PRO A 1 82 ? -6.273 1.671 8.031 1 64.81 82 PRO A CA 1
ATOM 621 C C . PRO A 1 82 ? -5.102 1.021 8.758 1 64.81 82 PRO A C 1
ATOM 623 O O . PRO A 1 82 ? -3.951 1.146 8.328 1 64.81 82 PRO A O 1
ATOM 626 N N . GLU A 1 83 ? -5.336 0.434 9.852 1 64.44 83 GLU A N 1
ATOM 627 C CA . GLU A 1 83 ? -4.32 -0.25 10.648 1 64.44 83 GLU A CA 1
ATOM 628 C C . GLU A 1 83 ? -3.898 -1.564 10 1 64.44 83 GLU A C 1
ATOM 630 O O . GLU A 1 83 ? -2.924 -2.188 10.422 1 64.44 83 GLU A O 1
ATOM 635 N N . ILE A 1 84 ? -4.637 -1.912 8.977 1 64.81 84 ILE A N 1
ATOM 636 C CA . ILE A 1 84 ? -4.348 -3.195 8.344 1 64.81 84 ILE A CA 1
ATOM 637 C C . ILE A 1 84 ? -3.799 -2.965 6.941 1 64.81 84 ILE A C 1
ATOM 639 O O . ILE A 1 84 ? -4.191 -2.012 6.262 1 64.81 84 ILE A O 1
ATOM 643 N N . PRO A 1 85 ? -2.842 -3.842 6.602 1 66.75 85 PRO A N 1
ATOM 644 C CA . PRO A 1 85 ? -2.357 -3.738 5.223 1 66.75 85 PRO A CA 1
ATOM 645 C C . PRO A 1 85 ? -3.463 -3.945 4.191 1 66.75 85 PRO A C 1
ATOM 647 O O . PRO A 1 85 ? -4.23 -4.906 4.289 1 66.75 85 PRO A O 1
ATOM 650 N N . MET A 1 86 ? -3.504 -2.951 3.355 1 72.12 86 MET A N 1
ATOM 651 C CA . MET A 1 86 ? -4.477 -3.07 2.271 1 72.12 86 MET A CA 1
ATOM 652 C C . MET A 1 86 ? -3.941 -3.967 1.159 1 72.12 86 MET A C 1
ATOM 654 O O . MET A 1 86 ? -2.754 -3.926 0.838 1 72.12 86 MET A O 1
ATOM 658 N N . GLY A 1 87 ? -4.676 -4.91 0.723 1 79.44 87 GLY A N 1
ATOM 659 C CA . GLY A 1 87 ? -4.289 -5.676 -0.451 1 79.44 87 GLY A CA 1
ATOM 660 C C . GLY A 1 87 ? -4.082 -4.816 -1.684 1 79.44 87 GLY A C 1
ATOM 661 O O . GLY A 1 87 ? -4.355 -3.615 -1.661 1 79.44 87 GLY A O 1
ATOM 662 N N . PRO A 1 88 ? -3.549 -5.43 -2.736 1 84 88 PRO A N 1
ATOM 663 C CA . PRO A 1 88 ? -3.205 -4.688 -3.953 1 84 88 PRO A CA 1
ATOM 664 C C . PRO A 1 88 ? -4.395 -3.938 -4.543 1 84 88 PRO A C 1
ATOM 666 O O . PRO A 1 88 ? -4.242 -2.812 -5.027 1 84 88 PRO A O 1
ATOM 669 N N . LEU A 1 89 ? -5.523 -4.496 -4.465 1 85.12 89 LEU A N 1
ATOM 670 C CA . LEU A 1 89 ? -6.703 -3.877 -5.066 1 85.12 89 LEU A CA 1
ATOM 671 C C . LEU A 1 89 ? -7.016 -2.543 -4.395 1 85.12 89 LEU A C 1
ATOM 673 O O . LEU A 1 89 ? -7.137 -1.519 -5.07 1 85.12 89 LEU A O 1
ATOM 677 N N . PHE A 1 90 ? -7.074 -2.535 -3.105 1 82 90 PHE A N 1
ATOM 678 C CA . PHE A 1 90 ? -7.457 -1.334 -2.375 1 82 90 PHE A CA 1
ATOM 679 C C . PHE A 1 90 ? -6.32 -0.319 -2.367 1 82 90 PHE A C 1
ATOM 681 O O . PHE A 1 90 ? -6.562 0.89 -2.387 1 82 90 PHE A O 1
ATOM 688 N N . SER A 1 91 ? -5.105 -0.821 -2.314 1 82 91 SER A N 1
ATOM 689 C CA . SER A 1 91 ? -3.965 0.082 -2.43 1 82 91 SER A CA 1
ATOM 690 C C . SER A 1 91 ? -4.012 0.867 -3.736 1 82 91 SER A C 1
ATOM 692 O O . SER A 1 91 ? -3.789 2.08 -3.746 1 82 91 SER A O 1
ATOM 694 N N . ARG A 1 92 ? -4.289 0.172 -4.809 1 82 92 ARG A N 1
ATOM 695 C CA . ARG A 1 92 ? -4.398 0.825 -6.109 1 82 92 ARG A CA 1
ATOM 696 C C . ARG A 1 92 ? -5.551 1.826 -6.121 1 82 92 ARG A C 1
ATOM 698 O O . ARG A 1 92 ? -5.418 2.922 -6.672 1 82 92 ARG A O 1
ATOM 705 N N . PHE A 1 93 ? -6.629 1.504 -5.582 1 83.94 93 PHE A N 1
ATOM 706 C CA . PHE A 1 93 ? -7.809 2.359 -5.52 1 83.94 93 PHE A CA 1
ATOM 707 C C . PHE A 1 93 ? -7.492 3.66 -4.789 1 83.94 93 PHE A C 1
ATOM 709 O O . PHE A 1 93 ? -7.812 4.746 -5.281 1 83.94 93 PHE A O 1
ATOM 716 N N . PHE A 1 94 ? -6.887 3.557 -3.637 1 82.12 94 PHE A N 1
ATOM 717 C CA . PHE A 1 94 ? -6.605 4.73 -2.822 1 82.12 94 PHE A CA 1
ATOM 718 C C . PHE A 1 94 ? -5.543 5.605 -3.482 1 82.12 94 PHE A C 1
ATOM 720 O O . PHE A 1 94 ? -5.586 6.832 -3.369 1 82.12 94 PHE A O 1
ATOM 727 N N . ASN A 1 95 ? -4.625 4.945 -4.105 1 80.44 95 ASN A N 1
ATOM 728 C CA . ASN A 1 95 ? -3.643 5.715 -4.859 1 80.44 95 ASN A CA 1
ATOM 729 C C . ASN A 1 95 ? -4.297 6.523 -5.973 1 80.44 95 ASN A C 1
ATOM 731 O O . ASN A 1 95 ? -3.988 7.703 -6.156 1 80.44 95 ASN A O 1
ATOM 735 N N . GLU A 1 96 ? -5.191 5.902 -6.684 1 84 96 GLU A N 1
ATOM 736 C CA . GLU A 1 96 ? -5.898 6.578 -7.766 1 84 96 GLU A CA 1
ATOM 737 C C . GLU A 1 96 ? -6.758 7.719 -7.23 1 84 96 GLU A C 1
ATOM 739 O O . GLU A 1 96 ? -6.855 8.773 -7.855 1 84 96 GLU A O 1
ATOM 744 N N . LEU A 1 97 ? -7.367 7.43 -6.133 1 87.06 97 LEU A N 1
ATOM 745 C CA . LEU A 1 97 ? -8.203 8.453 -5.512 1 87.06 97 LEU A CA 1
ATOM 746 C C . LEU A 1 97 ? -7.359 9.656 -5.086 1 87.06 97 LEU A C 1
ATOM 748 O O . LEU A 1 97 ? -7.758 10.805 -5.297 1 87.06 97 LEU A O 1
ATOM 752 N N . GLN A 1 98 ? -6.281 9.398 -4.496 1 83.75 98 GLN A N 1
ATOM 753 C CA . GLN A 1 98 ? -5.375 10.461 -4.082 1 83.75 98 GLN A CA 1
ATOM 754 C C . GLN A 1 98 ? -4.945 11.312 -5.273 1 83.75 98 GLN A C 1
ATOM 756 O O . GLN A 1 98 ? -4.953 12.547 -5.199 1 83.75 98 GLN A O 1
ATOM 761 N N . TRP A 1 99 ? -4.637 10.656 -6.309 1 82.19 99 TRP A N 1
ATOM 762 C CA . TRP A 1 99 ? -4.227 11.352 -7.523 1 82.19 99 TRP A CA 1
ATOM 763 C C . TRP A 1 99 ? -5.367 12.195 -8.078 1 82.19 99 TRP A C 1
ATOM 765 O O . TRP A 1 99 ? -5.164 13.344 -8.477 1 82.19 99 TRP A O 1
ATOM 775 N N . ALA A 1 100 ? -6.48 11.586 -8.117 1 89.06 100 ALA A N 1
ATOM 776 C CA . ALA A 1 100 ? -7.645 12.297 -8.641 1 89.06 100 ALA A CA 1
ATOM 777 C C . ALA A 1 100 ? -7.953 13.531 -7.805 1 89.06 100 ALA A C 1
ATOM 779 O O . ALA A 1 100 ? -8.273 14.594 -8.352 1 89.06 100 ALA A O 1
ATOM 780 N N . LEU A 1 101 ? -7.84 13.438 -6.469 1 89 101 LEU A N 1
ATOM 781 C CA . LEU A 1 101 ? -8.094 14.562 -5.574 1 89 101 LEU A CA 1
ATOM 782 C C . LEU A 1 101 ? -7.059 15.664 -5.77 1 89 101 LEU A C 1
ATOM 784 O O . LEU A 1 101 ? -7.387 16.844 -5.707 1 89 101 LEU A O 1
ATOM 788 N N . SER A 1 102 ? -5.867 15.234 -6.008 1 81.69 102 SER A N 1
ATOM 789 C CA . SER A 1 102 ? -4.805 16.203 -6.23 1 81.69 102 SER A CA 1
ATOM 790 C C . SER A 1 102 ? -5.055 17.031 -7.492 1 81.69 102 SER A C 1
ATOM 792 O O . SER A 1 102 ? -4.68 18.203 -7.566 1 81.69 102 SER A O 1
ATOM 794 N N . ARG A 1 103 ? -5.652 16.438 -8.469 1 83.25 103 ARG A N 1
ATOM 795 C CA . ARG A 1 103 ? -5.973 17.125 -9.711 1 83.25 103 ARG A CA 1
ATOM 796 C C . ARG A 1 103 ? -7.027 18.203 -9.484 1 83.25 103 ARG A C 1
ATOM 798 O O . ARG A 1 103 ? -7.172 19.125 -10.305 1 83.25 103 ARG A O 1
ATOM 805 N N . PHE A 1 104 ? -7.77 18.094 -8.398 1 85.31 104 PHE A N 1
ATOM 806 C CA . PHE A 1 104 ? -8.719 19.125 -7.988 1 85.31 104 PHE A CA 1
ATOM 807 C C . PHE A 1 104 ? -8.055 20.125 -7.051 1 85.31 104 PHE A C 1
ATOM 809 O O . PHE A 1 104 ? -8.734 20.891 -6.367 1 85.31 104 PHE A O 1
ATOM 816 N N . ASP A 1 105 ? -6.73 19.984 -6.93 1 78.62 105 ASP A N 1
ATOM 817 C CA . ASP A 1 105 ? -5.902 20.922 -6.168 1 78.62 105 ASP A CA 1
ATOM 818 C C . ASP A 1 105 ? -6.066 20.703 -4.668 1 78.62 105 ASP A C 1
ATOM 820 O O . ASP A 1 105 ? -5.926 21.641 -3.879 1 78.62 105 ASP A O 1
ATOM 824 N N . TYR A 1 106 ? -6.52 19.5 -4.297 1 84.44 106 TYR A N 1
ATOM 825 C CA . TYR A 1 106 ? -6.531 19.156 -2.883 1 84.44 106 TYR A CA 1
ATOM 826 C C . TYR A 1 106 ? -5.176 18.609 -2.443 1 84.44 106 TYR A C 1
ATOM 828 O O . TYR A 1 106 ? -4.48 17.953 -3.221 1 84.44 106 TYR A O 1
ATOM 836 N N . THR A 1 107 ? -4.867 18.984 -1.224 1 78.56 107 THR A N 1
ATOM 837 C CA . THR A 1 107 ? -3.771 18.297 -0.549 1 78.56 107 THR A CA 1
ATOM 838 C C . THR A 1 107 ? -4.281 17.078 0.22 1 78.56 107 THR A C 1
ATOM 840 O O . THR A 1 107 ? -5.086 17.219 1.145 1 78.56 107 THR A O 1
ATOM 843 N N . VAL A 1 108 ? -3.756 15.938 -0.186 1 83.81 108 VAL A N 1
ATOM 844 C CA . VAL A 1 108 ? -4.258 14.727 0.457 1 83.81 108 VAL A CA 1
ATOM 845 C C . VAL A 1 108 ? -3.279 14.273 1.537 1 83.81 108 VAL A C 1
ATOM 847 O O . VAL A 1 108 ? -2.082 14.133 1.279 1 83.81 108 VAL A O 1
ATOM 850 N N . VAL A 1 109 ? -3.881 14.109 2.684 1 79.25 109 VAL A N 1
ATOM 851 C CA . VAL A 1 109 ? -3.088 13.695 3.836 1 79.25 109 VAL A CA 1
ATOM 852 C C . VAL A 1 109 ? -3.621 12.383 4.391 1 79.25 109 VAL A C 1
ATOM 854 O O . VAL A 1 109 ? -4.82 12.242 4.629 1 79.25 109 VAL A O 1
ATOM 857 N N . GLN A 1 110 ? -2.652 11.414 4.383 1 79.5 110 GLN A N 1
ATOM 858 C CA . GLN A 1 110 ? -2.99 10.18 5.078 1 79.5 110 GLN A CA 1
ATOM 859 C C . GLN A 1 110 ? -2.533 10.227 6.535 1 79.5 110 GLN A C 1
ATOM 861 O O . GLN A 1 110 ? -1.425 10.68 6.828 1 79.5 110 GLN A O 1
ATOM 866 N N . TYR A 1 111 ? -3.479 9.867 7.391 1 72.19 111 TYR A N 1
ATOM 867 C CA . TYR A 1 111 ? -3.242 9.992 8.82 1 72.19 111 TYR A CA 1
ATOM 868 C C . TYR A 1 111 ? -3.26 8.633 9.508 1 72.19 111 TYR A C 1
ATOM 870 O O . TYR A 1 111 ? -4.266 7.922 9.461 1 72.19 111 TYR A O 1
ATOM 878 N N . ALA A 1 112 ? -2.068 8.25 9.961 1 66.75 112 ALA A N 1
ATOM 879 C CA . ALA A 1 112 ? -2.021 7.004 10.727 1 66.75 112 ALA A CA 1
ATOM 880 C C . ALA A 1 112 ? -2.418 7.238 12.18 1 66.75 112 ALA A C 1
ATOM 882 O O . ALA A 1 112 ? -1.748 7.984 12.898 1 66.75 112 ALA A O 1
ATOM 883 N N . SER A 1 113 ? -3.764 7.008 12.508 1 59.66 113 SER A N 1
ATOM 884 C CA . SER A 1 113 ? -4.223 7.191 13.883 1 59.66 113 SER A CA 1
ATOM 885 C C . SER A 1 113 ? -4.188 5.883 14.664 1 59.66 113 SER A C 1
ATOM 887 O O . SER A 1 113 ? -5.203 5.199 14.781 1 59.66 113 SER A O 1
ATOM 889 N N . LEU A 1 114 ? -3.051 5.395 14.875 1 58.47 114 LEU A N 1
ATOM 890 C CA . LEU A 1 114 ? -2.996 4.09 15.531 1 58.47 114 LEU A CA 1
ATOM 891 C C . LEU A 1 114 ? -3.693 4.133 16.891 1 58.47 114 LEU A C 1
ATOM 893 O O . LEU A 1 114 ? -3.338 4.945 17.75 1 58.47 114 LEU A O 1
ATOM 897 N N . GLY A 1 115 ? -4.688 3.334 17.016 1 59.44 115 GLY A N 1
ATOM 898 C CA . GLY A 1 115 ? -5.293 3.057 18.312 1 59.44 115 GLY A CA 1
ATOM 899 C C . GLY A 1 115 ? -6.395 4.035 18.672 1 59.44 115 GLY A C 1
ATOM 900 O O . GLY A 1 115 ? -7.082 3.854 19.688 1 59.44 115 GLY A O 1
ATOM 901 N N . LEU A 1 116 ? -6.508 5.09 17.938 1 64.69 116 LEU A N 1
ATOM 902 C CA . LEU A 1 116 ? -7.57 6.035 18.266 1 64.69 116 LEU A CA 1
ATOM 903 C C . LEU A 1 116 ? -8.859 5.668 17.547 1 64.69 116 LEU A C 1
ATOM 905 O O . LEU A 1 116 ? -8.836 5.32 16.359 1 64.69 116 LEU A O 1
ATOM 909 N N . THR A 1 117 ? -9.859 5.508 18.297 1 67.56 117 THR A N 1
ATOM 910 C CA . THR A 1 117 ? -11.148 5.203 17.672 1 67.56 117 THR A CA 1
ATOM 911 C C . THR A 1 117 ? -12.203 6.223 18.078 1 67.56 117 THR A C 1
ATOM 913 O O . THR A 1 117 ? -11.984 7.023 19 1 67.56 117 THR A O 1
ATOM 916 N N . GLY A 1 118 ? -13.172 6.301 17.266 1 68.31 118 GLY A N 1
ATOM 917 C CA . GLY A 1 118 ? -14.344 7.094 17.609 1 68.31 118 GLY A CA 1
ATOM 918 C C . GLY A 1 118 ? -14.055 8.586 17.688 1 68.31 118 GLY A C 1
ATOM 919 O O . GLY A 1 118 ? -13.477 9.156 16.75 1 68.31 118 GLY A O 1
ATOM 920 N N . GLU A 1 119 ? -14.406 9.156 18.812 1 72.81 119 GLU A N 1
ATOM 921 C CA . GLU A 1 119 ? -14.328 10.602 19.016 1 72.81 119 GLU A CA 1
ATOM 922 C C . GLU A 1 119 ? -12.883 11.062 19.141 1 72.81 119 GLU A C 1
ATOM 924 O O . GLU A 1 119 ? -12.531 12.156 18.688 1 72.81 119 GLU A O 1
ATOM 929 N N . ASP A 1 120 ? -12.109 10.203 19.688 1 74.75 120 ASP A N 1
ATOM 930 C CA . ASP A 1 120 ? -10.711 10.586 19.875 1 74.75 120 ASP A CA 1
ATOM 931 C C . ASP A 1 120 ? -9.992 10.695 18.531 1 74.75 120 ASP A C 1
ATOM 933 O O . ASP A 1 120 ? -9.195 11.609 18.328 1 74.75 120 ASP A O 1
ATOM 937 N N . ALA A 1 121 ? -10.32 9.805 17.656 1 78.19 121 ALA A N 1
ATOM 938 C CA . ALA A 1 121 ? -9.758 9.883 16.312 1 78.19 121 ALA A CA 1
ATOM 939 C C . ALA A 1 121 ? -10.211 11.148 15.602 1 78.19 121 ALA A C 1
ATOM 941 O O . ALA A 1 121 ? -9.398 11.875 15.023 1 78.19 121 ALA A O 1
ATOM 942 N N . ALA A 1 122 ? -11.516 11.398 15.75 1 83.12 122 ALA A N 1
ATOM 943 C CA . ALA A 1 122 ? -12.102 12.57 15.094 1 83.12 122 ALA A CA 1
ATOM 944 C C . ALA A 1 122 ? -11.453 13.859 15.594 1 83.12 122 ALA A C 1
ATOM 946 O O . ALA A 1 122 ? -11.203 14.781 14.812 1 83.12 122 ALA A O 1
ATOM 947 N N . ARG A 1 123 ? -11.219 13.914 16.828 1 79.75 123 ARG A N 1
ATOM 948 C CA . ARG A 1 123 ? -10.594 15.094 17.406 1 79.75 123 ARG A CA 1
ATOM 949 C C . ARG A 1 123 ? -9.18 15.281 16.875 1 79.75 123 ARG A C 1
ATOM 951 O O . ARG A 1 123 ? -8.773 16.391 16.547 1 79.75 123 ARG A O 1
ATOM 958 N N . ALA A 1 124 ? -8.492 14.164 16.859 1 76.69 124 ALA A N 1
ATOM 959 C CA . ALA A 1 124 ? -7.141 14.227 16.312 1 76.69 124 ALA A CA 1
ATOM 960 C C . ALA A 1 124 ? -7.148 14.695 14.859 1 76.69 124 ALA A C 1
ATOM 962 O O . ALA A 1 124 ? -6.324 15.516 14.461 1 76.69 124 ALA A O 1
ATOM 963 N N . TRP A 1 125 ? -8.055 14.211 14.102 1 83.19 125 TRP A N 1
ATOM 964 C CA . TRP A 1 125 ? -8.18 14.586 12.695 1 83.19 125 TRP A CA 1
ATOM 965 C C . TRP A 1 125 ? -8.547 16.062 12.562 1 83.19 125 TRP A C 1
ATOM 967 O O . TRP A 1 125 ? -8.016 16.766 11.695 1 83.19 125 TRP A O 1
ATOM 977 N N . ALA A 1 126 ? -9.406 16.5 13.414 1 83.31 126 ALA A N 1
ATOM 978 C CA . ALA A 1 126 ? -9.922 17.859 13.383 1 83.31 126 ALA A CA 1
ATOM 979 C C . ALA A 1 126 ? -8.797 18.875 13.617 1 83.31 126 ALA A C 1
ATOM 981 O O . ALA A 1 126 ? -8.867 20.016 13.148 1 83.31 126 ALA A O 1
ATOM 982 N N . GLU A 1 127 ? -7.824 18.422 14.312 1 77 127 GLU A N 1
ATOM 983 C CA . GLU A 1 127 ? -6.699 19.312 14.594 1 77 127 GLU A CA 1
ATOM 984 C C . GLU A 1 127 ? -6.023 19.766 13.312 1 77 127 GLU A C 1
ATOM 986 O O . GLU A 1 127 ? -5.387 20.828 13.281 1 77 127 GLU A O 1
ATOM 991 N N . LEU A 1 128 ? -6.148 19.031 12.266 1 77.44 128 LEU A N 1
ATOM 992 C CA . LEU A 1 128 ? -5.492 19.359 11 1 77.44 128 LEU A CA 1
ATOM 993 C C . LEU A 1 128 ? -6.375 20.266 10.148 1 77.44 128 LEU A C 1
ATOM 995 O O . LEU A 1 128 ? -5.949 20.734 9.094 1 77.44 128 LEU A O 1
ATOM 999 N N . ARG A 1 129 ? -7.574 20.438 10.555 1 82 129 ARG A N 1
ATOM 1000 C CA . ARG A 1 129 ? -8.547 21.312 9.906 1 82 129 ARG A CA 1
ATOM 1001 C C . ARG A 1 129 ? -8.758 20.906 8.453 1 82 129 ARG A C 1
ATOM 1003 O O . ARG A 1 129 ? -8.664 21.75 7.547 1 82 129 ARG A O 1
ATOM 1010 N N . PRO A 1 130 ? -9.094 19.656 8.25 1 87.69 130 PRO A N 1
ATOM 1011 C CA . PRO A 1 130 ? -9.375 19.25 6.871 1 87.69 130 PRO A CA 1
ATOM 1012 C C . PRO A 1 130 ? -10.688 19.828 6.34 1 87.69 130 PRO A C 1
ATOM 1014 O O . PRO A 1 130 ? -11.625 20.047 7.113 1 87.69 130 PRO A O 1
ATOM 1017 N N . VAL A 1 131 ? -10.656 20.125 5.047 1 90.44 131 VAL A N 1
ATOM 1018 C CA . VAL A 1 131 ? -11.914 20.547 4.426 1 90.44 131 VAL A CA 1
ATOM 1019 C C . VAL A 1 131 ? -12.812 19.328 4.211 1 90.44 131 VAL A C 1
ATOM 1021 O O . VAL A 1 131 ? -14.039 19.453 4.227 1 90.44 131 VAL A O 1
ATOM 1024 N N . ALA A 1 132 ? -12.148 18.188 4.027 1 93.12 132 ALA A N 1
ATOM 1025 C CA . ALA A 1 132 ? -12.867 16.938 3.848 1 93.12 132 ALA A CA 1
ATOM 1026 C C . ALA A 1 132 ? -12.148 15.781 4.539 1 93.12 132 ALA A C 1
ATOM 1028 O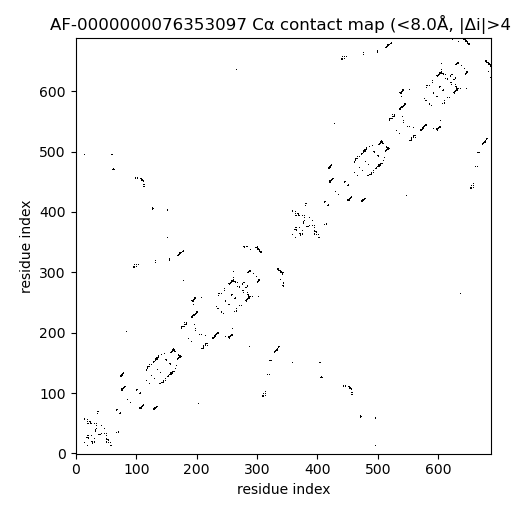 O . ALA A 1 132 ? -10.922 15.797 4.672 1 93.12 132 ALA A O 1
ATOM 1029 N N . VAL A 1 133 ? -12.945 14.797 4.996 1 91.69 133 VAL A N 1
ATOM 1030 C CA . VAL A 1 133 ? -12.414 13.578 5.605 1 91.69 133 VAL A CA 1
ATOM 1031 C C . VAL A 1 133 ? -13.039 12.352 4.945 1 91.69 133 VAL A C 1
ATOM 1033 O O . VAL A 1 133 ? -14.258 12.258 4.82 1 91.69 133 VAL A O 1
ATOM 1036 N N . LEU A 1 134 ? -12.172 11.523 4.445 1 90.25 134 LEU A N 1
ATOM 1037 C CA . LEU A 1 134 ? -12.594 10.219 3.938 1 90.25 134 LEU A CA 1
ATOM 1038 C C . LEU A 1 134 ? -12.117 9.102 4.859 1 90.25 134 LEU A C 1
ATOM 1040 O O . LEU A 1 134 ? -10.992 8.617 4.73 1 90.25 134 LEU A O 1
ATOM 1044 N N . ALA A 1 135 ? -13 8.711 5.77 1 84.75 135 ALA A N 1
ATOM 1045 C CA . ALA A 1 135 ? -12.633 7.754 6.816 1 84.75 135 ALA A CA 1
ATOM 1046 C C . ALA A 1 135 ? -13.008 6.332 6.414 1 84.75 135 ALA A C 1
ATOM 1048 O O . ALA A 1 135 ? -14.078 6.105 5.836 1 84.75 135 ALA A O 1
ATOM 1049 N N . PRO A 1 136 ? -12.023 5.484 6.371 1 68.62 136 PRO A N 1
ATOM 1050 C CA . PRO A 1 136 ? -12.438 4.098 6.133 1 68.62 136 PRO A CA 1
ATOM 1051 C C . PRO A 1 136 ? -13.516 3.629 7.105 1 68.62 136 PRO A C 1
ATOM 1053 O O . PRO A 1 136 ? -14.172 4.449 7.75 1 68.62 136 PRO A O 1
ATOM 1056 N N . ASP A 1 137 ? -13.578 2.566 7.977 1 59.81 137 ASP A N 1
ATOM 1057 C CA . ASP A 1 137 ? -14.703 1.865 8.602 1 59.81 137 ASP A CA 1
ATOM 1058 C C . ASP A 1 137 ? -15.195 2.615 9.836 1 59.81 137 ASP A C 1
ATOM 1060 O O . ASP A 1 137 ? -14.484 3.449 10.391 1 59.81 137 ASP A O 1
ATOM 1064 N N . ALA A 1 138 ? -16.562 2.561 9.938 1 51.84 138 ALA A N 1
ATOM 1065 C CA . ALA A 1 138 ? -17.422 3.107 10.984 1 51.84 138 ALA A CA 1
ATOM 1066 C C . ALA A 1 138 ? -16.781 2.92 12.359 1 51.84 138 ALA A C 1
ATOM 1068 O O . ALA A 1 138 ? -17.109 3.654 13.305 1 51.84 138 ALA A O 1
ATOM 1069 N N . SER A 1 139 ? -15.953 1.901 12.375 1 56.31 139 SER A N 1
ATOM 1070 C CA . SER A 1 139 ? -15.375 1.729 13.703 1 56.31 139 SER A CA 1
ATOM 1071 C C . SER A 1 139 ? -14.477 2.908 14.07 1 56.31 139 SER A C 1
ATOM 1073 O O . SER A 1 139 ? -14.258 3.184 15.25 1 56.31 139 SER A O 1
ATOM 1075 N N . ALA A 1 140 ? -14.32 3.709 13.008 1 60.09 140 ALA A N 1
ATOM 1076 C CA . ALA A 1 140 ? -13.375 4.793 13.242 1 60.09 140 ALA A CA 1
ATOM 1077 C C . ALA A 1 140 ? -14.094 6.109 13.5 1 60.09 140 ALA A C 1
ATOM 1079 O O . ALA A 1 140 ? -13.648 6.922 14.32 1 60.09 140 ALA A O 1
ATOM 1080 N N . LEU A 1 141 ? -15.383 6.172 12.914 1 77.25 141 LEU A N 1
ATOM 1081 C CA . LEU A 1 141 ? -16.062 7.461 13.008 1 77.25 141 LEU A CA 1
ATOM 1082 C C . LEU A 1 141 ? -17.531 7.277 13.359 1 77.25 141 LEU A C 1
ATOM 1084 O O . LEU A 1 141 ? -18.281 6.668 12.602 1 77.25 141 LEU A O 1
ATOM 1088 N N . ASN A 1 142 ? -17.938 7.617 14.562 1 82.75 142 ASN A N 1
ATOM 1089 C CA . ASN A 1 142 ? -19.328 7.609 14.992 1 82.75 142 ASN A CA 1
ATOM 1090 C C . ASN A 1 142 ? -19.984 8.969 14.789 1 82.75 142 ASN A C 1
ATOM 1092 O O . ASN A 1 142 ? -19.328 9.93 14.383 1 82.75 142 ASN A O 1
ATOM 1096 N N . PRO A 1 143 ? -21.297 9.047 15.016 1 86.69 143 PRO A N 1
ATOM 1097 C CA . PRO A 1 143 ? -22 10.305 14.773 1 86.69 143 PRO A CA 1
ATOM 1098 C C . PRO A 1 143 ? -21.406 11.477 15.547 1 86.69 143 PRO A C 1
ATOM 1100 O O . PRO A 1 143 ? -21.359 12.602 15.039 1 86.69 143 PRO A O 1
ATOM 1103 N N . ARG A 1 144 ? -20.969 11.219 16.672 1 84.56 144 ARG A N 1
ATOM 1104 C CA . ARG A 1 144 ? -20.344 12.266 17.469 1 84.56 144 ARG A CA 1
ATOM 1105 C C . ARG A 1 144 ? -19.062 12.75 16.812 1 84.56 144 ARG A C 1
ATOM 1107 O O . ARG A 1 144 ? -18.766 13.953 16.828 1 84.56 144 ARG A O 1
ATOM 1114 N N . GLY A 1 145 ? -18.344 11.797 16.312 1 86.94 145 GLY A N 1
ATOM 1115 C CA . GLY A 1 145 ? -17.141 12.148 15.602 1 86.94 145 GLY A CA 1
ATOM 1116 C C . GLY A 1 145 ? -17.391 13 14.375 1 86.94 145 GLY A C 1
ATOM 1117 O O . GLY A 1 145 ? -16.625 13.922 14.078 1 86.94 145 GLY A O 1
ATOM 1118 N N . VAL A 1 146 ? -18.469 12.719 13.711 1 89.75 146 VAL A N 1
ATOM 1119 C CA . VAL A 1 146 ? -18.844 13.492 12.531 1 89.75 146 VAL A CA 1
ATOM 1120 C C . VAL A 1 146 ? -19.125 14.938 12.938 1 89.75 146 VAL A C 1
ATOM 1122 O O . VAL A 1 146 ? -18.688 15.875 12.258 1 89.75 146 VAL A O 1
ATOM 1125 N N . THR A 1 147 ? -19.781 15.07 14.016 1 87.31 147 THR A N 1
ATOM 1126 C CA . THR A 1 147 ? -20.125 16.391 14.516 1 87.31 147 THR A CA 1
ATOM 1127 C C . THR A 1 147 ? -18.875 17.188 14.867 1 87.31 147 THR A C 1
ATOM 1129 O O . THR A 1 147 ? -18.766 18.375 14.539 1 87.31 147 THR A O 1
ATOM 1132 N N . VAL A 1 148 ? -17.953 16.484 15.5 1 85.31 148 VAL A N 1
ATOM 1133 C CA . VAL A 1 148 ? -16.703 17.109 15.875 1 85.31 148 VAL A CA 1
ATOM 1134 C C . VAL A 1 148 ? -15.992 17.625 14.625 1 85.31 148 VAL A C 1
ATOM 1136 O O . VAL A 1 148 ? -15.516 18.766 14.602 1 85.31 148 VAL A O 1
ATOM 1139 N N . LEU A 1 149 ? -15.93 16.859 13.594 1 88.5 149 LEU A N 1
ATOM 1140 C CA . LEU A 1 149 ? -15.242 17.219 12.359 1 88.5 149 LEU A CA 1
ATOM 1141 C C . LEU A 1 149 ? -15.938 18.391 11.68 1 88.5 149 LEU A C 1
ATOM 1143 O O . LEU A 1 149 ? -15.281 19.359 11.258 1 88.5 149 LEU A O 1
ATOM 1147 N N . LYS A 1 150 ? -17.219 18.359 11.648 1 88.12 150 LYS A N 1
ATOM 1148 C CA . LYS A 1 150 ? -17.984 19.422 10.984 1 88.12 150 LYS A CA 1
ATOM 1149 C C . LYS A 1 150 ? -17.859 20.734 11.742 1 88.12 150 LYS A C 1
ATOM 1151 O O . LYS A 1 150 ? -17.688 21.797 11.133 1 88.12 150 LYS A O 1
ATOM 1156 N N . ARG A 1 151 ? -17.875 20.625 12.984 1 82.88 151 ARG A N 1
ATOM 1157 C CA . ARG A 1 151 ? -17.766 21.828 13.812 1 82.88 151 ARG A CA 1
ATOM 1158 C C . ARG A 1 151 ? -16.375 22.438 13.703 1 82.88 151 ARG A C 1
ATOM 1160 O O . ARG A 1 151 ? -16.188 23.625 13.93 1 82.88 151 ARG A O 1
ATOM 1167 N N . SER A 1 152 ? -15.492 21.578 13.383 1 81.06 152 SER A N 1
ATOM 1168 C CA . SER A 1 152 ? -14.117 22.047 13.258 1 81.06 152 SER A CA 1
ATOM 1169 C C . SER A 1 152 ? -13.852 22.609 11.859 1 81.06 152 SER A C 1
ATOM 1171 O O . SER A 1 152 ? -12.734 23.047 11.562 1 81.06 152 SER A O 1
ATOM 1173 N N . GLY A 1 153 ? -14.859 22.531 11 1 83.12 153 GLY A N 1
ATOM 1174 C CA . GLY A 1 153 ? -14.711 23.219 9.719 1 83.12 153 GLY A CA 1
ATOM 1175 C C . GLY A 1 153 ? -14.758 22.266 8.531 1 83.12 153 GLY A C 1
ATOM 1176 O O . GLY A 1 153 ? -14.727 22.719 7.383 1 83.12 153 GLY A O 1
ATOM 1177 N N . ALA A 1 154 ? -14.828 20.969 8.781 1 89.75 154 ALA A N 1
ATOM 1178 C CA . ALA A 1 154 ? -14.938 20.031 7.676 1 89.75 154 ALA A CA 1
ATOM 1179 C C . ALA A 1 154 ? -16.25 20.219 6.926 1 89.75 154 ALA A C 1
ATOM 1181 O O . ALA A 1 154 ? -17.328 20.234 7.539 1 89.75 154 ALA A O 1
ATOM 1182 N N . ARG A 1 155 ? -16.188 20.328 5.684 1 92.38 155 ARG A N 1
ATOM 1183 C CA . ARG A 1 155 ? -17.359 20.547 4.848 1 92.38 155 ARG A CA 1
ATOM 1184 C C . ARG A 1 155 ? -17.906 19.234 4.316 1 92.38 155 ARG A C 1
ATOM 1186 O O . ARG A 1 155 ? -19.094 19.125 4.004 1 92.38 155 ARG A O 1
ATOM 1193 N N . ALA A 1 156 ? -17.016 18.297 4.23 1 93.38 156 ALA A N 1
ATOM 1194 C CA . ALA A 1 156 ? -17.406 16.984 3.715 1 93.38 156 ALA A CA 1
ATOM 1195 C C . ALA A 1 156 ? -16.812 15.867 4.57 1 93.38 156 ALA A C 1
ATOM 1197 O O . ALA A 1 156 ? -15.602 15.812 4.777 1 93.38 156 ALA A O 1
ATOM 1198 N N . VAL A 1 157 ? -17.703 15 5.02 1 92.75 157 VAL A N 1
ATOM 1199 C CA . VAL A 1 157 ? -17.297 13.82 5.773 1 92.75 157 VAL A CA 1
ATOM 1200 C C . VAL A 1 157 ? -17.875 12.562 5.133 1 92.75 157 VAL A C 1
ATOM 1202 O O . VAL A 1 157 ? -19.094 12.414 5.035 1 92.75 157 VAL A O 1
ATOM 1205 N N . PHE A 1 158 ? -16.938 11.758 4.676 1 91.56 158 PHE A N 1
ATOM 1206 C CA . PHE A 1 158 ? -17.328 10.5 4.047 1 91.56 158 PHE A CA 1
ATOM 1207 C C . PHE A 1 158 ? -16.891 9.312 4.887 1 91.56 158 PHE A C 1
ATOM 1209 O O . PHE A 1 158 ? -15.82 9.344 5.512 1 91.56 158 PHE A O 1
ATOM 1216 N N . THR A 1 159 ? -17.703 8.289 4.871 1 88.25 159 THR A N 1
ATOM 1217 C CA . THR A 1 159 ? -17.297 6.992 5.41 1 88.25 159 THR A CA 1
ATOM 1218 C C . THR A 1 159 ? -17.281 5.93 4.312 1 88.25 159 THR A C 1
ATOM 1220 O O . THR A 1 159 ? -18.156 5.926 3.438 1 88.25 159 THR A O 1
ATOM 1223 N N . LEU A 1 160 ? -16.219 5.195 4.297 1 83.19 160 LEU A N 1
ATOM 1224 C CA . LEU A 1 160 ? -16.062 4.055 3.395 1 83.19 160 LEU A CA 1
ATOM 1225 C C . LEU A 1 160 ? -16.109 2.742 4.168 1 83.19 160 LEU A C 1
ATOM 1227 O O . LEU A 1 160 ? -15.219 2.449 4.957 1 83.19 160 LEU A O 1
ATOM 1231 N N . GLY A 1 161 ? -17.141 1.948 4.023 1 78.69 161 GLY A N 1
ATOM 1232 C CA . GLY A 1 161 ? -17.312 0.706 4.762 1 78.69 161 GLY A CA 1
ATOM 1233 C C . GLY A 1 161 ? -18.703 0.103 4.586 1 78.69 161 GLY A C 1
ATOM 1234 O O . GLY A 1 161 ? -19.453 0.513 3.703 1 78.69 161 GLY A O 1
ATOM 1235 N N . PRO A 1 162 ?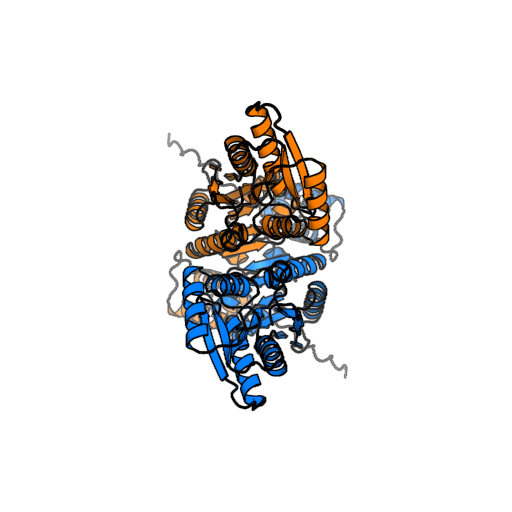 -19 -0.859 5.449 1 78.25 162 PRO A N 1
ATOM 1236 C CA . PRO A 1 162 ? -20.25 -1.586 5.285 1 78.25 162 PRO A CA 1
ATOM 1237 C C . PRO A 1 162 ? -21.453 -0.843 5.887 1 78.25 162 PRO A C 1
ATOM 1239 O O . PRO A 1 162 ? -22.594 -1.185 5.609 1 78.25 162 PRO A O 1
ATOM 1242 N N . HIS A 1 163 ? -21.156 0.193 6.719 1 79.94 163 HIS A N 1
ATOM 1243 C CA . HIS A 1 163 ? -22.266 0.812 7.441 1 79.94 163 HIS A CA 1
ATOM 1244 C C . HIS A 1 163 ? -22.281 2.32 7.227 1 79.94 163 HIS A C 1
ATOM 1246 O O . HIS A 1 163 ? -21.25 2.934 6.988 1 79.94 163 HIS A O 1
ATOM 1252 N N . ARG A 1 164 ? -23.469 2.805 7.422 1 85.94 164 ARG A N 1
ATOM 1253 C CA . ARG A 1 164 ? -23.672 4.25 7.383 1 85.94 164 ARG A CA 1
ATOM 1254 C C . ARG A 1 164 ? -23.438 4.871 8.758 1 85.94 164 ARG A C 1
ATOM 1256 O O . ARG A 1 164 ? -23.656 4.227 9.781 1 85.94 164 ARG A O 1
ATOM 1263 N N . VAL A 1 165 ? -22.953 6.059 8.688 1 87.81 165 VAL A N 1
ATOM 1264 C CA . VAL A 1 165 ? -22.859 6.852 9.906 1 87.81 165 VAL A CA 1
ATOM 1265 C C . VAL A 1 165 ? -23.703 8.117 9.773 1 87.81 165 VAL A C 1
ATOM 1267 O O . VAL A 1 165 ? -23.609 8.828 8.773 1 87.81 165 VAL A O 1
ATOM 1270 N N . GLU A 1 166 ? -24.484 8.305 10.773 1 88.62 166 GLU A N 1
ATOM 1271 C CA . GLU A 1 166 ? -25.344 9.469 10.75 1 88.62 166 GLU A CA 1
ATOM 1272 C C . GLU A 1 166 ? -24.547 10.758 10.562 1 88.62 166 GLU A C 1
ATOM 1274 O O . GLU A 1 166 ? -23.516 10.953 11.211 1 88.62 166 GLU A O 1
ATOM 1279 N N . GLY A 1 167 ? -25.016 11.602 9.633 1 89.88 167 GLY A N 1
ATOM 1280 C CA . GLY A 1 167 ? -24.406 12.906 9.414 1 89.88 167 GLY A CA 1
ATOM 1281 C C . GLY A 1 167 ? -23.297 12.867 8.367 1 89.88 167 GLY A C 1
ATOM 1282 O O . GLY A 1 167 ? -22.859 13.914 7.887 1 89.88 167 GLY A O 1
ATOM 1283 N N . ALA A 1 168 ? -22.875 11.695 8.016 1 92.25 168 ALA A N 1
ATOM 1284 C CA . ALA A 1 168 ? -21.797 11.555 7.035 1 92.25 168 ALA A CA 1
ATOM 1285 C C . ALA A 1 168 ? -22.328 11.008 5.711 1 92.25 168 ALA A C 1
ATOM 1287 O O . ALA A 1 168 ? -23.344 10.297 5.688 1 92.25 168 ALA A O 1
ATOM 1288 N N . HIS A 1 169 ? -21.719 11.445 4.637 1 92.69 169 HIS A N 1
ATOM 1289 C CA .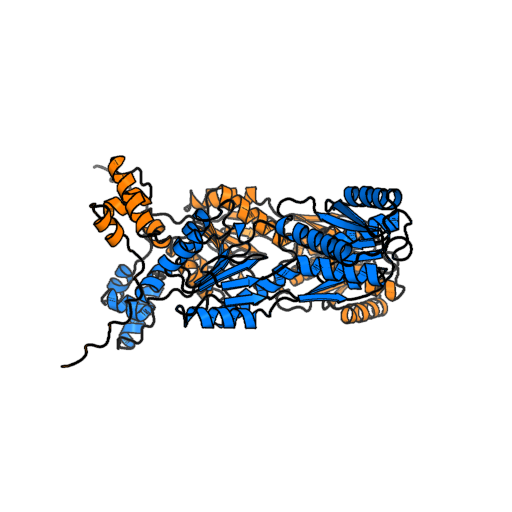 HIS A 1 169 ? -21.922 10.758 3.365 1 92.69 169 HIS A CA 1
ATOM 1290 C C . HIS A 1 169 ? -21.359 9.344 3.408 1 92.69 169 HIS A C 1
ATOM 1292 O O . HIS A 1 169 ? -20.297 9.102 3.998 1 92.69 169 HIS A O 1
ATOM 1298 N N . ALA A 1 170 ? -22.109 8.422 2.85 1 90.56 170 ALA A N 1
ATOM 1299 C CA . ALA A 1 170 ? -21.688 7.023 2.959 1 90.56 170 ALA A CA 1
ATOM 1300 C C . ALA A 1 170 ? -21.297 6.457 1.596 1 90.56 170 ALA A C 1
ATOM 1302 O O . ALA A 1 170 ? -22.078 6.535 0.639 1 90.56 170 ALA A O 1
ATOM 1303 N N . LEU A 1 171 ? -20.078 6.039 1.527 1 89.62 171 LEU A N 1
ATOM 1304 C CA . LEU A 1 171 ? -19.625 5.164 0.45 1 89.62 171 LEU A CA 1
ATOM 1305 C C . LEU A 1 171 ? -19.656 3.705 0.888 1 89.62 171 LEU A C 1
ATOM 1307 O O . LEU A 1 171 ? -18.656 3.186 1.396 1 89.62 171 LEU A O 1
ATOM 1311 N N . LEU A 1 172 ? -20.766 3.027 0.602 1 88.62 172 LEU A N 1
ATOM 1312 C CA . LEU A 1 172 ? -21.031 1.71 1.163 1 88.62 172 LEU A CA 1
ATOM 1313 C C . LEU A 1 172 ? -20.297 0.624 0.391 1 88.62 172 LEU A C 1
ATOM 1315 O O . LEU A 1 172 ? -20.438 0.521 -0.83 1 88.62 172 LEU A O 1
ATOM 1319 N N . MET A 1 173 ? -19.484 -0.055 1.084 1 87.75 173 MET A N 1
ATOM 1320 C CA . MET A 1 173 ? -18.797 -1.246 0.582 1 87.75 173 MET A CA 1
ATOM 1321 C C . MET A 1 173 ? -19.266 -2.492 1.333 1 87.75 173 MET A C 1
ATOM 1323 O O . MET A 1 173 ? -18.594 -2.938 2.27 1 87.75 173 MET A O 1
ATOM 1327 N N . ASP A 1 174 ? -20.344 -3.082 0.933 1 88.81 174 ASP A N 1
ATOM 1328 C CA . ASP A 1 174 ? -20.938 -4.227 1.624 1 88.81 174 ASP A CA 1
ATOM 1329 C C . ASP A 1 174 ? -20.297 -5.535 1.158 1 88.81 174 ASP A C 1
ATOM 1331 O O . ASP A 1 174 ? -20.703 -6.102 0.143 1 88.81 174 ASP A O 1
ATOM 1335 N N . GLY A 1 175 ? -19.422 -6.039 1.999 1 91.31 175 GLY A N 1
ATOM 1336 C CA . GLY A 1 175 ? -18.703 -7.262 1.684 1 91.31 175 GLY A CA 1
ATOM 1337 C C . GLY A 1 175 ? -19.609 -8.469 1.562 1 91.31 175 GLY A C 1
ATOM 1338 O O . GLY A 1 175 ? -19.203 -9.508 1.029 1 91.31 175 GLY A O 1
ATOM 1339 N N . ARG A 1 176 ? -20.891 -8.414 2.016 1 94.56 176 ARG A N 1
ATOM 1340 C CA . ARG A 1 176 ? -21.828 -9.523 1.9 1 94.56 176 ARG A CA 1
ATOM 1341 C C . ARG A 1 176 ? -22.125 -9.836 0.438 1 94.56 176 ARG A C 1
ATOM 1343 O O . ARG A 1 176 ? -22.391 -10.992 0.089 1 94.56 176 ARG A O 1
ATOM 1350 N N . ARG A 1 177 ? -21.953 -8.812 -0.382 1 95.12 177 ARG A N 1
ATOM 1351 C CA . ARG A 1 177 ? -22.203 -9 -1.809 1 95.12 177 ARG A CA 1
ATOM 1352 C C . ARG A 1 177 ? -21.156 -9.914 -2.43 1 95.12 177 ARG A C 1
ATOM 1354 O O . ARG A 1 177 ? -21.453 -10.688 -3.338 1 95.12 177 ARG A O 1
ATOM 1361 N N . VAL A 1 178 ? -19.969 -9.766 -1.957 1 97.12 178 VAL A N 1
ATOM 1362 C CA . VAL A 1 178 ? -18.875 -10.602 -2.439 1 97.12 178 VAL A CA 1
ATOM 1363 C C . VAL A 1 178 ? -19.156 -12.062 -2.086 1 97.12 178 VAL A C 1
ATOM 1365 O O . VAL A 1 178 ? -19.031 -12.945 -2.938 1 97.12 178 VAL A O 1
ATOM 1368 N N . GLY A 1 179 ? -19.547 -12.258 -0.849 1 98.19 179 GLY A N 1
ATOM 1369 C CA . GLY A 1 179 ? -19.906 -13.602 -0.411 1 98.19 179 GLY A CA 1
ATOM 1370 C C . GLY A 1 179 ? -21.094 -14.172 -1.149 1 98.19 179 GLY A C 1
ATOM 1371 O O . GLY A 1 179 ? -21.125 -15.359 -1.485 1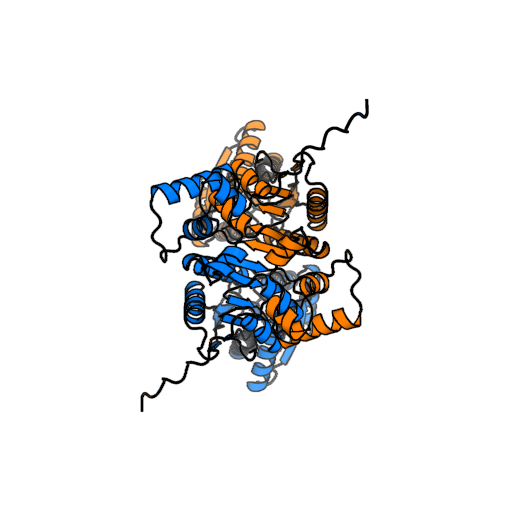 98.19 179 GLY A O 1
ATOM 1372 N N . GLU A 1 180 ? -22.047 -13.336 -1.358 1 98.25 180 GLU A N 1
ATOM 1373 C CA . GLU A 1 180 ? -23.25 -13.75 -2.09 1 98.25 180 GLU A CA 1
ATOM 1374 C C . GLU A 1 180 ? -22.891 -14.242 -3.492 1 98.25 180 GLU A C 1
ATOM 1376 O O . GLU A 1 180 ? -23.359 -15.297 -3.922 1 98.25 180 GLU A O 1
ATOM 1381 N N . ALA A 1 181 ? -22.078 -13.5 -4.184 1 98.56 181 ALA A N 1
ATOM 1382 C CA . ALA A 1 181 ? -21.672 -13.867 -5.535 1 98.56 181 ALA A CA 1
ATOM 1383 C C . ALA A 1 181 ? -20.953 -15.219 -5.539 1 98.56 181 ALA A C 1
ATOM 1385 O O . ALA A 1 181 ? -21.188 -16.047 -6.41 1 98.56 181 ALA A O 1
ATOM 1386 N N . ALA A 1 182 ? -20.125 -15.398 -4.551 1 98.81 182 ALA A N 1
ATOM 1387 C CA . ALA A 1 182 ? -19.375 -16.656 -4.445 1 98.81 182 ALA A CA 1
ATOM 1388 C C . ALA A 1 182 ? -20.312 -17.828 -4.223 1 98.81 182 ALA A C 1
ATOM 1390 O O . ALA A 1 182 ? -20.203 -18.859 -4.902 1 98.81 182 ALA A O 1
ATOM 1391 N N . ALA A 1 183 ? -21.234 -17.672 -3.295 1 98.75 183 ALA A N 1
ATOM 1392 C CA . ALA A 1 183 ? -22.172 -18.734 -2.953 1 98.75 183 ALA A CA 1
ATOM 1393 C C . ALA A 1 183 ? -23.031 -19.109 -4.156 1 98.75 183 ALA A C 1
ATOM 1395 O O . ALA A 1 183 ? -23.188 -20.297 -4.465 1 98.75 183 ALA A O 1
ATOM 1396 N N . LEU A 1 184 ? -23.547 -18.109 -4.805 1 98.5 184 LEU A N 1
ATOM 1397 C CA . LEU A 1 184 ? -24.391 -18.359 -5.965 1 98.5 184 LEU A CA 1
ATOM 1398 C C . LEU A 1 184 ? -23.625 -19.109 -7.055 1 98.5 184 LEU A C 1
ATOM 1400 O O . LEU A 1 184 ? -24.172 -20.016 -7.691 1 98.5 184 LEU A O 1
ATOM 1404 N N . HIS A 1 185 ? -22.422 -18.75 -7.254 1 98.75 185 HIS A N 1
ATOM 1405 C CA . HIS A 1 185 ? -21.578 -19.406 -8.242 1 98.75 185 HIS A CA 1
ATOM 1406 C C . HIS A 1 185 ? -21.391 -20.891 -7.93 1 98.75 185 HIS A C 1
ATOM 1408 O O . HIS A 1 185 ? -21.547 -21.734 -8.812 1 98.75 185 HIS A O 1
ATOM 1414 N N . PHE A 1 186 ? -21.062 -21.188 -6.672 1 98.75 186 PHE A N 1
ATOM 1415 C CA . PHE A 1 186 ? -20.828 -22.562 -6.258 1 98.75 186 PHE A CA 1
ATOM 1416 C C . PHE A 1 186 ? -22.109 -23.391 -6.371 1 98.75 186 PHE A C 1
ATOM 1418 O O . PHE A 1 186 ? -22.094 -24.484 -6.926 1 98.75 186 PHE A O 1
ATOM 1425 N N . LEU A 1 187 ? -23.203 -22.875 -5.887 1 98.44 187 LEU A N 1
ATOM 1426 C CA . LEU A 1 187 ? -24.484 -23.578 -5.898 1 98.44 187 LEU A CA 1
ATOM 1427 C C . LEU A 1 187 ? -24.922 -23.875 -7.328 1 98.44 187 LEU A C 1
ATOM 1429 O O . LEU A 1 187 ? -25.406 -24.969 -7.625 1 98.44 187 LEU A O 1
ATOM 1433 N N . ALA A 1 188 ? -24.766 -22.891 -8.172 1 98 188 ALA A N 1
ATOM 1434 C CA . ALA A 1 188 ? -25.141 -23.031 -9.57 1 98 188 ALA A CA 1
ATOM 1435 C C . ALA A 1 188 ? -24.359 -24.141 -10.25 1 98 188 ALA A C 1
ATOM 1437 O O . ALA A 1 188 ? -24.812 -24.734 -11.234 1 98 188 ALA A O 1
ATOM 1438 N N . ARG A 1 189 ? -23.266 -24.547 -9.711 1 97.81 189 ARG A N 1
ATOM 1439 C CA . ARG A 1 189 ? -22.391 -25.547 -10.32 1 97.81 189 ARG A CA 1
ATOM 1440 C C . ARG A 1 189 ? -22.438 -26.859 -9.555 1 97.81 189 ARG A C 1
ATOM 1442 O O . ARG A 1 189 ? -21.594 -27.734 -9.758 1 97.81 189 ARG A O 1
ATOM 1449 N N . GLY A 1 190 ? -23.328 -26.922 -8.641 1 97.62 190 GLY A N 1
ATOM 1450 C CA . GLY A 1 190 ? -23.656 -28.188 -8 1 97.62 190 GLY A CA 1
ATOM 1451 C C . GLY A 1 190 ? -22.844 -28.438 -6.742 1 97.62 190 GLY A C 1
ATOM 1452 O O . GLY A 1 190 ? -22.891 -29.531 -6.176 1 97.62 190 GLY A O 1
ATOM 1453 N N . ARG A 1 191 ? -22.078 -27.438 -6.312 1 98.5 191 ARG A N 1
ATOM 1454 C CA . ARG A 1 191 ? -21.328 -27.594 -5.074 1 98.5 191 ARG A CA 1
ATOM 1455 C C . ARG A 1 191 ? -22.234 -27.406 -3.857 1 98.5 191 ARG A C 1
ATOM 1457 O O . ARG A 1 191 ? -23.125 -26.562 -3.865 1 98.5 191 ARG A O 1
ATOM 1464 N N . ARG A 1 192 ? -21.938 -28.156 -2.822 1 98.12 192 ARG A N 1
ATOM 1465 C CA . ARG A 1 192 ? -22.891 -28.156 -1.72 1 98.12 192 ARG A CA 1
ATOM 1466 C C . ARG A 1 192 ? -22.188 -27.938 -0.384 1 98.12 192 ARG A C 1
ATOM 1468 O O . ARG A 1 192 ? -22.734 -27.297 0.515 1 98.12 192 ARG A O 1
ATOM 1475 N N . THR A 1 193 ? -21.016 -28.484 -0.203 1 98.56 193 THR A N 1
ATOM 1476 C CA . THR A 1 193 ? -20.281 -28.328 1.046 1 98.56 193 THR A CA 1
ATOM 1477 C C . THR A 1 193 ? -19.219 -27.25 0.915 1 98.56 193 THR A C 1
ATOM 1479 O O . THR A 1 193 ? -18.062 -27.531 0.576 1 98.56 193 THR A O 1
ATOM 1482 N N . ILE A 1 194 ? -19.594 -26.016 1.272 1 98.81 194 ILE A N 1
ATOM 1483 C CA . ILE A 1 194 ? -18.797 -24.844 0.932 1 98.81 194 ILE A CA 1
ATOM 1484 C C . ILE A 1 194 ? -17.984 -24.406 2.143 1 98.81 194 ILE A C 1
ATOM 1486 O O . ILE A 1 194 ? -18.531 -24.188 3.229 1 98.81 194 ILE A O 1
ATOM 1490 N N . GLY A 1 195 ? -16.672 -24.375 1.961 1 98.88 195 GLY A N 1
ATOM 1491 C CA . GLY A 1 195 ? -15.797 -23.734 2.936 1 98.88 195 GLY A CA 1
ATOM 1492 C C . GLY A 1 195 ? -15.5 -22.281 2.611 1 98.88 195 GLY A C 1
ATOM 1493 O O . GLY A 1 195 ? -15.32 -21.938 1.443 1 98.88 195 GLY A O 1
ATOM 1494 N N . VAL A 1 196 ? -15.469 -21.422 3.646 1 98.88 196 VAL A N 1
ATOM 1495 C CA . VAL A 1 196 ? -15.102 -20.016 3.484 1 98.88 196 VAL A CA 1
ATOM 1496 C C . VAL A 1 196 ? -13.867 -19.703 4.324 1 98.88 196 VAL A C 1
ATOM 1498 O O . VAL A 1 196 ? -13.891 -19.859 5.547 1 98.88 196 VAL A O 1
ATOM 1501 N N . VAL A 1 197 ? -12.852 -19.219 3.648 1 98.75 197 VAL A N 1
ATOM 1502 C CA . VAL A 1 197 ? -11.602 -18.922 4.332 1 98.75 197 VAL A CA 1
ATOM 1503 C C . VAL A 1 197 ? -11.734 -17.594 5.094 1 98.75 197 VAL A C 1
ATOM 1505 O O . VAL A 1 197 ? -12.141 -16.594 4.52 1 98.75 197 VAL A O 1
ATOM 1508 N N . VAL A 1 198 ? -11.422 -17.625 6.332 1 97.88 198 VAL A N 1
ATOM 1509 C CA . VAL A 1 198 ? -11.312 -16.453 7.195 1 97.88 198 VAL A CA 1
ATOM 1510 C C . VAL A 1 198 ? -9.867 -16.297 7.664 1 97.88 198 VAL A C 1
ATOM 1512 O O . VAL A 1 198 ? -9.367 -17.109 8.445 1 97.88 198 VAL A O 1
ATOM 1515 N N . PRO A 1 199 ? -9.203 -15.25 7.16 1 96.5 199 PRO A N 1
ATOM 1516 C CA . PRO A 1 199 ? -7.812 -15.055 7.562 1 96.5 199 PRO A CA 1
ATOM 1517 C C . PRO A 1 199 ? -7.641 -14.945 9.078 1 96.5 199 PRO A C 1
ATOM 1519 O O . PRO A 1 199 ? -8.477 -14.344 9.75 1 96.5 199 PRO A O 1
ATOM 1522 N N . GLU A 1 200 ? -6.512 -15.477 9.531 1 95.88 200 GLU A N 1
ATOM 1523 C CA . GLU A 1 200 ? -6.25 -15.469 10.969 1 95.88 200 GLU A CA 1
ATOM 1524 C C . GLU A 1 200 ? -5.547 -14.188 11.398 1 95.88 200 GLU A C 1
ATOM 1526 O O . GLU A 1 200 ? -5.445 -13.898 12.594 1 95.88 200 GLU A O 1
ATOM 1531 N N . GLU A 1 201 ? -5.066 -13.461 10.453 1 89.12 201 GLU A N 1
ATOM 1532 C CA . GLU A 1 201 ? -4.352 -12.227 10.758 1 89.12 201 GLU A CA 1
ATOM 1533 C C . GLU A 1 201 ? -5.266 -11.211 11.438 1 89.12 201 GLU A C 1
ATOM 1535 O O . GLU A 1 201 ? -6.43 -11.055 11.047 1 89.12 201 GLU A O 1
ATOM 1540 N N . ALA A 1 202 ? -4.703 -10.508 12.352 1 82.19 202 ALA A N 1
ATOM 1541 C CA . ALA A 1 202 ? -5.473 -9.531 13.125 1 82.19 202 ALA A CA 1
ATOM 1542 C C . ALA A 1 202 ? -5.941 -8.383 12.234 1 82.19 202 ALA A C 1
ATOM 1544 O O . ALA A 1 202 ? -5.199 -7.926 11.359 1 82.19 202 ALA A O 1
ATOM 1545 N N . GLY A 1 203 ? -7.145 -7.973 12.438 1 78.44 203 GLY A N 1
ATOM 1546 C CA . GLY A 1 203 ? -7.637 -6.777 11.766 1 78.44 203 GLY A CA 1
ATOM 1547 C C . GLY A 1 203 ? -8.359 -7.082 10.461 1 78.44 203 GLY A C 1
ATOM 1548 O O . GLY A 1 203 ? -8.922 -6.184 9.844 1 78.44 203 GLY A O 1
ATOM 1549 N N . MET A 1 204 ? -8.414 -8.375 10.164 1 85.56 204 MET A N 1
ATOM 1550 C CA . MET A 1 204 ? -9.016 -8.742 8.875 1 85.56 204 MET A CA 1
ATOM 1551 C C . MET A 1 204 ? -10.508 -9.023 9.031 1 85.56 204 MET A C 1
ATOM 1553 O O . MET A 1 204 ? -11.234 -9.094 8.039 1 85.56 204 MET A O 1
ATOM 1557 N N . GLU A 1 205 ? -10.984 -9.047 10.18 1 85.81 205 GLU A N 1
ATOM 1558 C CA . GLU A 1 205 ? -12.336 -9.508 10.492 1 85.81 205 GLU A CA 1
ATOM 1559 C C . GLU A 1 205 ? -13.391 -8.617 9.844 1 85.81 205 GLU A C 1
ATOM 1561 O O . GLU A 1 205 ? -14.359 -9.117 9.258 1 85.81 205 GLU A O 1
ATOM 1566 N N . PRO A 1 206 ? -13.172 -7.305 9.875 1 79.5 206 PRO A N 1
ATOM 1567 C CA . PRO A 1 206 ? -14.195 -6.438 9.281 1 79.5 206 PRO A CA 1
ATOM 1568 C C . PRO A 1 206 ? -14.352 -6.652 7.777 1 79.5 206 PRO A C 1
ATOM 1570 O O . PRO A 1 206 ? -15.383 -6.293 7.199 1 79.5 206 PRO A O 1
ATOM 1573 N N . PHE A 1 207 ? -13.406 -7.289 7.191 1 84.25 207 PHE A N 1
ATOM 1574 C CA . PHE A 1 207 ? -13.445 -7.5 5.75 1 84.25 207 PHE A CA 1
ATOM 1575 C C . PHE A 1 207 ? -13.867 -8.93 5.422 1 84.25 207 PHE A C 1
ATOM 1577 O O . PHE A 1 207 ? -14.555 -9.164 4.426 1 84.25 207 PHE A O 1
ATOM 1584 N N . SER A 1 208 ? -13.453 -9.836 6.277 1 91.88 208 SER A N 1
ATOM 1585 C CA . SER A 1 208 ? -13.688 -11.25 5.98 1 91.88 208 SER A CA 1
ATOM 1586 C C . SER A 1 208 ? -15.047 -11.703 6.504 1 91.88 208 SER A C 1
ATOM 1588 O O . SER A 1 208 ? -15.727 -12.508 5.867 1 91.88 208 SER A O 1
ATOM 1590 N N . ARG A 1 209 ? -15.539 -11.172 7.586 1 93.38 209 ARG A N 1
ATOM 1591 C CA . ARG A 1 209 ? -16.75 -11.648 8.234 1 93.38 209 ARG A CA 1
ATOM 1592 C C . ARG A 1 209 ? -17.984 -11.336 7.383 1 93.38 209 ARG A C 1
ATOM 1594 O O . ARG A 1 209 ? -18.859 -12.188 7.215 1 93.38 209 ARG A O 1
ATOM 1601 N N . PRO A 1 210 ? -18.078 -10.156 6.859 1 92.5 210 PRO A N 1
ATOM 1602 C CA . PRO A 1 210 ? -19.219 -9.891 5.988 1 92.5 210 PRO A CA 1
ATOM 1603 C C . PRO A 1 210 ? -19.281 -10.836 4.793 1 92.5 210 PRO A C 1
ATOM 1605 O O . PRO A 1 210 ? -20.375 -11.234 4.371 1 92.5 210 PRO A O 1
ATOM 1608 N N . ARG A 1 211 ? -18.172 -11.172 4.242 1 96.44 211 ARG A N 1
ATOM 1609 C CA . ARG A 1 211 ? -18.141 -12.109 3.127 1 96.44 211 ARG A CA 1
ATOM 1610 C C . ARG A 1 211 ? -18.672 -13.477 3.551 1 96.44 211 ARG A C 1
ATOM 1612 O O . ARG A 1 211 ? -19.484 -14.086 2.842 1 96.44 211 ARG A O 1
ATOM 1619 N N . LEU A 1 212 ? -18.203 -13.922 4.715 1 98.19 212 LEU A N 1
ATOM 1620 C CA . LEU A 1 212 ? -18.703 -15.172 5.273 1 98.19 212 LEU A CA 1
ATOM 1621 C C . LEU A 1 212 ? -20.203 -15.117 5.477 1 98.19 212 LEU A C 1
ATOM 1623 O O . LEU A 1 212 ? -20.922 -16.047 5.109 1 98.19 212 LEU A O 1
ATOM 1627 N N . GLU A 1 213 ? -20.672 -14.031 6.051 1 97.31 213 GLU A N 1
ATOM 1628 C CA . GLU A 1 213 ? -22.109 -13.859 6.277 1 97.31 213 GLU A CA 1
ATOM 1629 C C . GLU A 1 213 ? -22.891 -13.875 4.965 1 97.31 213 GLU A C 1
ATOM 1631 O O . GLU A 1 213 ? -23.984 -14.438 4.887 1 97.31 213 GLU A O 1
ATOM 1636 N N . GLY A 1 214 ? -22.297 -13.242 3.973 1 97.69 214 GLY A N 1
ATOM 1637 C CA . GLY A 1 214 ? -22.922 -13.258 2.656 1 97.69 214 GLY A CA 1
ATOM 1638 C C . GLY A 1 214 ? -23.094 -14.656 2.094 1 97.69 214 GLY A C 1
ATOM 1639 O O . GLY A 1 214 ? -24.141 -14.984 1.539 1 97.69 214 GLY A O 1
ATOM 1640 N N . VAL A 1 215 ? -22.094 -15.461 2.271 1 98.69 215 VAL A N 1
ATOM 1641 C CA . VAL A 1 215 ? -22.172 -16.844 1.813 1 98.69 215 VAL A CA 1
ATOM 1642 C C . VAL A 1 215 ? -23.25 -17.594 2.605 1 98.69 215 VAL A C 1
ATOM 1644 O O . VAL A 1 215 ? -24.109 -18.25 2.021 1 98.69 215 VAL A O 1
ATOM 1647 N N . ARG A 1 216 ? -23.219 -17.453 3.877 1 98.5 216 ARG A N 1
ATOM 1648 C CA . ARG A 1 216 ? -24.141 -18.156 4.758 1 98.5 216 ARG A CA 1
ATOM 1649 C C . ARG A 1 216 ? -25.594 -17.797 4.43 1 98.5 216 ARG A C 1
ATOM 1651 O O . ARG A 1 216 ? -26.422 -18.688 4.246 1 98.5 216 ARG A O 1
ATOM 1658 N N . ARG A 1 217 ? -25.859 -16.578 4.34 1 98 217 ARG A N 1
ATOM 1659 C CA . ARG A 1 217 ? -27.219 -16.109 4.074 1 98 217 ARG A CA 1
ATOM 1660 C C . ARG A 1 217 ? -27.703 -16.594 2.717 1 98 217 ARG A C 1
ATOM 1662 O O . ARG A 1 217 ? -28.875 -16.969 2.568 1 98 217 ARG A O 1
ATOM 1669 N N . THR A 1 218 ? -26.828 -16.562 1.785 1 98.31 218 THR A N 1
ATOM 1670 C CA . THR A 1 218 ? -27.188 -16.984 0.437 1 98.31 218 THR A CA 1
ATOM 1671 C C . THR A 1 218 ? -27.516 -18.484 0.402 1 98.31 218 THR A C 1
ATOM 1673 O O . THR A 1 218 ? -28.516 -18.891 -0.197 1 98.31 218 THR A O 1
ATOM 1676 N N . VAL A 1 219 ? -26.75 -19.25 1.043 1 98.31 219 VAL A N 1
ATOM 1677 C CA . VAL A 1 219 ? -26.953 -20.688 1.089 1 98.31 219 VAL A CA 1
ATOM 1678 C C . VAL A 1 219 ? -28.266 -21 1.826 1 98.31 219 VAL A C 1
ATOM 1680 O O . VAL A 1 219 ? -29.047 -21.844 1.391 1 98.31 219 VAL A O 1
ATOM 1683 N N . GLU A 1 220 ? -28.453 -20.281 2.9 1 97.5 220 GLU A N 1
ATOM 1684 C CA . GLU A 1 220 ? -29.672 -20.453 3.674 1 97.5 220 GLU A CA 1
ATOM 1685 C C . GLU A 1 220 ? -30.906 -20.094 2.84 1 97.5 220 GLU A C 1
ATOM 1687 O O . GLU A 1 220 ? -31.906 -20.828 2.861 1 97.5 220 GLU A O 1
ATOM 1692 N N . ARG A 1 221 ? -30.797 -19.031 2.133 1 97.12 221 ARG A N 1
ATOM 1693 C CA . ARG A 1 221 ? -31.922 -18.547 1.339 1 97.12 221 ARG A CA 1
ATOM 1694 C C . ARG A 1 221 ? -32.219 -19.469 0.17 1 97.12 221 ARG A C 1
ATOM 1696 O O . ARG A 1 221 ? -33.375 -19.625 -0.237 1 97.12 221 ARG A O 1
ATOM 1703 N N . ALA A 1 222 ? -31.203 -19.984 -0.362 1 95.81 222 ALA A N 1
ATOM 1704 C CA . ALA A 1 222 ? -31.359 -20.859 -1.524 1 95.81 222 ALA A CA 1
ATOM 1705 C C . ALA A 1 222 ? -32.062 -22.156 -1.146 1 95.81 222 ALA A C 1
ATOM 1707 O O . ALA A 1 222 ? -32.625 -22.844 -2.004 1 95.81 222 ALA A O 1
ATOM 1708 N N . ARG A 1 223 ? -32.031 -22.594 0.076 1 93.56 223 ARG A N 1
ATOM 1709 C CA . ARG A 1 223 ? -32.656 -23.797 0.589 1 93.56 223 ARG A CA 1
ATOM 1710 C C . ARG A 1 223 ? -32.281 -25.016 -0.251 1 93.56 223 ARG A C 1
ATOM 1712 O O . ARG A 1 223 ? -33.125 -25.859 -0.554 1 93.56 223 ARG A O 1
ATOM 1719 N N . THR A 1 224 ? -31.109 -24.953 -0.705 1 91.56 224 THR A N 1
ATOM 1720 C CA . THR A 1 224 ? -30.594 -26.078 -1.48 1 91.56 224 THR A CA 1
ATOM 1721 C C . THR A 1 224 ? -30.312 -27.266 -0.576 1 91.56 224 THR A C 1
ATOM 1723 O O . THR A 1 224 ? -29.594 -27.141 0.423 1 91.56 224 THR A O 1
ATOM 1726 N N . ALA A 1 225 ? -30.828 -28.344 -0.947 1 92.25 225 ALA A N 1
ATOM 1727 C CA . ALA A 1 225 ? -30.688 -29.547 -0.146 1 92.25 225 ALA A CA 1
ATOM 1728 C C . ALA A 1 225 ? -29.219 -29.953 -0.024 1 92.25 225 ALA A C 1
ATOM 1730 O O . ALA A 1 225 ? -28.484 -29.984 -1.022 1 92.25 225 ALA A O 1
ATOM 1731 N N . GLY A 1 226 ? -28.75 -30.141 1.176 1 94.19 226 GLY A N 1
ATOM 1732 C CA . GLY A 1 226 ? -27.422 -30.656 1.421 1 94.19 226 GLY A CA 1
ATOM 1733 C C . GLY A 1 226 ? -26.359 -29.562 1.477 1 94.19 226 GLY A C 1
ATOM 1734 O O . GLY A 1 226 ? -25.188 -29.828 1.738 1 94.19 226 GLY A O 1
ATOM 1735 N N . ALA A 1 227 ? -26.844 -28.406 1.226 1 96.62 227 ALA A N 1
ATOM 1736 C CA . ALA A 1 227 ? -25.875 -27.312 1.207 1 96.62 227 ALA A CA 1
ATOM 1737 C C . ALA A 1 227 ? -25.469 -26.922 2.623 1 96.62 227 ALA A C 1
ATOM 1739 O O . ALA A 1 227 ? -26.312 -26.875 3.527 1 96.62 227 ALA A O 1
ATOM 1740 N N . SER A 1 228 ? -24.141 -26.719 2.85 1 98 228 SER A N 1
ATOM 1741 C CA . SER A 1 228 ? -23.625 -26.281 4.141 1 98 228 SER A CA 1
ATOM 1742 C C . SER A 1 228 ? -22.438 -25.344 3.965 1 98 228 SER A C 1
ATOM 1744 O O . SER A 1 228 ? -21.812 -25.312 2.904 1 98 228 SER A O 1
ATOM 1746 N N . VAL A 1 229 ? -22.25 -24.547 4.992 1 98.69 229 VAL A N 1
ATOM 1747 C CA . VAL A 1 229 ? -21.156 -23.594 4.992 1 98.69 229 VAL A CA 1
ATOM 1748 C C . VAL A 1 229 ? -20.266 -23.828 6.211 1 98.69 229 VAL A C 1
ATOM 1750 O O . VAL A 1 229 ? -20.766 -23.938 7.336 1 98.69 229 VAL A O 1
ATOM 1753 N N . THR A 1 230 ? -19 -23.953 5.969 1 98.44 230 THR A N 1
ATOM 1754 C CA . THR A 1 230 ? -18.031 -24.141 7.043 1 98.44 230 THR A CA 1
ATOM 1755 C C . THR A 1 230 ? -16.984 -23.016 7.031 1 98.44 230 THR A C 1
ATOM 1757 O O . THR A 1 230 ? -16.438 -22.688 5.977 1 98.44 230 THR A O 1
ATOM 1760 N N . GLU A 1 231 ? -16.781 -22.422 8.18 1 98.44 231 GLU A N 1
ATOM 1761 C CA . GLU A 1 231 ? -15.703 -21.453 8.328 1 98.44 231 GLU A CA 1
ATOM 1762 C C . GLU A 1 231 ? -14.344 -22.125 8.367 1 98.44 231 GLU A C 1
ATOM 1764 O O . GLU A 1 231 ? -14.148 -23.109 9.094 1 98.44 231 GLU A O 1
ATOM 1769 N N . LEU A 1 232 ? -13.43 -21.609 7.578 1 98.75 232 LEU A N 1
ATOM 1770 C CA . LEU A 1 232 ? -12.094 -22.188 7.473 1 98.75 232 LEU A CA 1
ATOM 1771 C C . LEU A 1 232 ? -11.023 -21.156 7.84 1 98.75 232 LEU A C 1
ATOM 1773 O O . LEU A 1 232 ? -10.602 -20.375 6.988 1 98.75 232 LEU A O 1
ATOM 1777 N N . PRO A 1 233 ? -10.516 -21.141 9.117 1 98.38 233 PRO A N 1
ATOM 1778 C CA . PRO A 1 233 ? -9.406 -20.25 9.461 1 98.38 233 PRO A CA 1
ATOM 1779 C C . PRO A 1 233 ? -8.117 -20.594 8.719 1 98.38 233 PRO A C 1
ATOM 1781 O O . PRO A 1 233 ? -7.789 -21.781 8.562 1 98.38 233 PRO A O 1
ATOM 1784 N N . LEU A 1 234 ? -7.469 -19.609 8.219 1 98.62 234 LEU A N 1
ATOM 1785 C CA . LEU A 1 234 ? -6.23 -19.828 7.473 1 98.62 234 LEU A CA 1
ATOM 1786 C C . LEU A 1 234 ? -5.242 -18.688 7.711 1 98.62 234 LEU A C 1
ATOM 1788 O O . LEU A 1 234 ? -5.543 -17.531 7.422 1 98.62 234 LEU A O 1
ATOM 1792 N N . ALA A 1 235 ? -4.125 -19.016 8.312 1 98.06 235 ALA A N 1
ATOM 1793 C CA . ALA A 1 235 ? -3.01 -18.078 8.336 1 98.06 235 ALA A CA 1
ATOM 1794 C C . ALA A 1 235 ? -2.271 -18.062 7.004 1 98.06 235 ALA A C 1
ATOM 1796 O O . ALA A 1 235 ? -2.197 -19.078 6.312 1 98.06 235 ALA A O 1
ATOM 1797 N N . TYR A 1 236 ? -1.711 -16.953 6.656 1 96.12 236 TYR A N 1
ATOM 1798 C CA . TYR A 1 236 ? -0.987 -16.844 5.395 1 96.12 236 TYR A CA 1
ATOM 1799 C C . TYR A 1 236 ? 0.381 -17.516 5.492 1 96.12 236 TYR A C 1
ATOM 1801 O O . TYR A 1 236 ? 1.411 -16.844 5.332 1 96.12 236 TYR A O 1
ATOM 1809 N N . GLU A 1 237 ? 0.353 -18.75 5.73 1 97.81 237 GLU A N 1
ATOM 1810 C CA . GLU A 1 237 ? 1.526 -19.594 5.922 1 97.81 237 GLU A CA 1
ATOM 1811 C C . GLU A 1 237 ? 1.355 -20.938 5.219 1 97.81 237 GLU A C 1
ATOM 1813 O O . GLU A 1 237 ? 0.262 -21.516 5.211 1 97.81 237 GLU A O 1
ATOM 1818 N N . GLU A 1 238 ? 2.449 -21.422 4.695 1 98.06 238 GLU A N 1
ATOM 1819 C CA . GLU A 1 238 ? 2.402 -22.688 3.986 1 98.06 238 GLU A CA 1
ATOM 1820 C C . GLU A 1 238 ? 1.911 -23.812 4.898 1 98.06 238 GLU A C 1
ATOM 1822 O O . GLU A 1 238 ? 1.082 -24.625 4.492 1 98.06 238 GLU A O 1
ATOM 1827 N N . ALA A 1 239 ? 2.422 -23.797 6.102 1 98.25 239 ALA A N 1
ATOM 1828 C CA . ALA A 1 239 ? 2.053 -24.859 7.039 1 98.25 239 ALA A CA 1
ATOM 1829 C C . ALA A 1 239 ? 0.562 -24.812 7.359 1 98.25 239 ALA A C 1
ATOM 1831 O O . ALA A 1 239 ? -0.091 -25.844 7.469 1 98.25 239 ALA A O 1
ATOM 1832 N N . SER A 1 240 ? 0.041 -23.656 7.551 1 98.69 240 SER A N 1
ATOM 1833 C CA . SER A 1 240 ? -1.383 -23.484 7.816 1 98.69 240 SER A CA 1
ATOM 1834 C C . SER A 1 240 ? -2.227 -23.984 6.648 1 98.69 240 SER A C 1
ATOM 1836 O O . SER A 1 240 ? -3.248 -24.641 6.855 1 98.69 240 SER A O 1
ATOM 1838 N N . ALA A 1 241 ? -1.808 -23.703 5.457 1 98.75 241 ALA A N 1
ATOM 1839 C CA . ALA A 1 241 ? -2.531 -24.125 4.258 1 98.75 241 ALA A CA 1
ATOM 1840 C C . ALA A 1 241 ? -2.516 -25.641 4.113 1 98.75 241 ALA A C 1
ATOM 1842 O O . ALA A 1 241 ? -3.512 -26.25 3.707 1 98.75 241 ALA A O 1
ATOM 1843 N N . THR A 1 242 ? -1.415 -26.25 4.402 1 98.56 242 THR A N 1
ATOM 1844 C CA . THR A 1 242 ? -1.3 -27.703 4.352 1 98.56 242 THR A CA 1
ATOM 1845 C C . THR A 1 242 ? -2.289 -28.359 5.309 1 98.56 242 THR A C 1
ATOM 1847 O O . THR A 1 242 ? -2.988 -29.297 4.938 1 98.56 242 THR A O 1
ATOM 1850 N N . ARG A 1 243 ? -2.303 -27.828 6.508 1 98.62 243 ARG A N 1
ATOM 1851 C CA . ARG A 1 243 ? -3.244 -28.344 7.492 1 98.62 243 ARG A CA 1
ATOM 1852 C C . ARG A 1 243 ? -4.684 -28.156 7.027 1 98.62 243 ARG A C 1
ATOM 1854 O O . ARG A 1 243 ? -5.52 -29.047 7.203 1 98.62 243 ARG A O 1
ATOM 1861 N N . LEU A 1 244 ? -4.969 -27.062 6.441 1 98.69 244 LEU A N 1
ATOM 1862 C CA . LEU A 1 244 ? -6.328 -26.766 5.988 1 98.69 244 LEU A CA 1
ATOM 1863 C C . LEU A 1 244 ? -6.73 -27.703 4.852 1 98.69 244 LEU A C 1
ATOM 1865 O O . LEU A 1 244 ? -7.875 -28.156 4.793 1 98.69 244 LEU A O 1
ATOM 1869 N N . ALA A 1 245 ? -5.848 -27.938 3.949 1 98.62 245 ALA A N 1
ATOM 1870 C CA . ALA A 1 245 ? -6.129 -28.859 2.85 1 98.62 245 ALA A CA 1
ATOM 1871 C C . ALA A 1 245 ? -6.551 -30.234 3.375 1 98.62 245 ALA A C 1
ATOM 1873 O O . ALA A 1 245 ? -7.543 -30.797 2.916 1 98.62 245 ALA A O 1
ATOM 1874 N N . ALA A 1 246 ? -5.828 -30.672 4.316 1 98 246 ALA A N 1
ATOM 1875 C CA . ALA A 1 246 ? -6.152 -31.969 4.93 1 98 246 ALA A CA 1
ATOM 1876 C C . ALA A 1 246 ? -7.531 -31.922 5.582 1 98 246 ALA A C 1
ATOM 1878 O O . ALA A 1 246 ? -8.305 -32.875 5.469 1 98 246 ALA A O 1
ATOM 1879 N N . ARG A 1 247 ? -7.793 -30.875 6.25 1 97.88 247 ARG A N 1
ATOM 1880 C CA . ARG A 1 247 ? -9.078 -30.703 6.922 1 97.88 247 ARG A CA 1
ATOM 1881 C C . ARG A 1 247 ? -10.227 -30.672 5.914 1 97.88 247 ARG A C 1
ATOM 1883 O O . ARG A 1 247 ? -11.297 -31.234 6.168 1 97.88 247 ARG A O 1
ATOM 1890 N N . CYS A 1 248 ? -10.055 -29.984 4.836 1 98.19 248 CYS A N 1
ATOM 1891 C CA . CYS A 1 248 ? -11.078 -29.906 3.797 1 98.19 248 CYS A CA 1
ATOM 1892 C C . CYS A 1 248 ? -11.414 -31.297 3.27 1 98.19 248 CYS A C 1
ATOM 1894 O O . CYS A 1 248 ? -12.586 -31.641 3.104 1 98.19 248 CYS A O 1
ATOM 1896 N N . ARG A 1 249 ? -10.398 -32.031 3.002 1 96.81 249 ARG A N 1
ATOM 1897 C CA . ARG A 1 249 ? -10.602 -33.406 2.535 1 96.81 249 ARG A CA 1
ATOM 1898 C C . ARG A 1 249 ? -11.375 -34.219 3.564 1 96.81 249 ARG A C 1
ATOM 1900 O O . ARG A 1 249 ? -12.344 -34.906 3.223 1 96.81 249 ARG A O 1
ATOM 1907 N N . ALA A 1 250 ? -10.984 -34.156 4.785 1 97.12 250 ALA A N 1
ATOM 1908 C CA . ALA A 1 250 ? -11.578 -34.938 5.867 1 97.12 250 ALA A CA 1
ATOM 1909 C C . ALA A 1 250 ? -13.047 -34.562 6.062 1 97.12 250 ALA A C 1
ATOM 1911 O O . ALA A 1 250 ? -13.867 -35.406 6.418 1 97.12 250 ALA A O 1
ATOM 1912 N N . ARG A 1 251 ? -13.414 -33.312 5.789 1 97.25 251 ARG A N 1
ATOM 1913 C CA . ARG A 1 251 ? -14.758 -32.812 6.059 1 97.25 251 ARG A CA 1
ATOM 1914 C C . ARG A 1 251 ? -15.633 -32.906 4.816 1 97.25 251 ARG A C 1
ATOM 1916 O O . ARG A 1 251 ? -16.797 -32.531 4.844 1 97.25 251 ARG A O 1
ATOM 1923 N N . GLY A 1 252 ? -15.062 -33.344 3.744 1 97.69 252 GLY A N 1
ATOM 1924 C CA . GLY A 1 252 ? -15.828 -33.5 2.52 1 97.69 252 GLY A CA 1
ATOM 1925 C C . GLY A 1 252 ? -16.188 -32.188 1.853 1 97.69 252 GLY A C 1
ATOM 1926 O O . GLY A 1 252 ? -17.234 -32.094 1.217 1 97.69 252 GLY A O 1
ATOM 1927 N N . ILE A 1 253 ? -15.32 -31.188 2.035 1 98.62 253 ILE A N 1
ATOM 1928 C CA . ILE A 1 253 ? -15.523 -29.906 1.386 1 98.62 253 ILE A CA 1
ATOM 1929 C C . ILE A 1 253 ? -15.352 -30.047 -0.124 1 98.62 253 ILE A C 1
ATOM 1931 O O . ILE A 1 253 ? -14.367 -30.641 -0.586 1 98.62 253 ILE A O 1
ATOM 1935 N N . ASP A 1 254 ? -16.281 -29.547 -0.832 1 98.75 254 ASP A N 1
ATOM 1936 C CA . ASP A 1 254 ? -16.172 -29.703 -2.277 1 98.75 254 ASP A CA 1
ATOM 1937 C C . ASP A 1 254 ? -16 -28.359 -2.975 1 98.75 254 ASP A C 1
ATOM 1939 O O . ASP A 1 254 ? -15.82 -28.297 -4.191 1 98.75 254 ASP A O 1
ATOM 1943 N N . ALA A 1 255 ? -16.078 -27.234 -2.211 1 98.88 255 ALA A N 1
ATOM 1944 C CA . ALA A 1 255 ? -15.82 -25.891 -2.729 1 98.88 255 ALA A CA 1
ATOM 1945 C C . ALA A 1 255 ? -15.273 -24.969 -1.638 1 98.88 255 ALA A C 1
ATOM 1947 O O . ALA A 1 255 ? -15.703 -25.047 -0.485 1 98.88 255 ALA A O 1
ATOM 1948 N N . VAL A 1 256 ? -14.312 -24.141 -2.008 1 98.94 256 VAL A N 1
ATOM 1949 C CA . VAL A 1 256 ? -13.758 -23.203 -1.04 1 98.94 256 VAL A CA 1
ATOM 1950 C C . VAL A 1 256 ? -13.742 -21.797 -1.638 1 98.94 256 VAL A C 1
ATOM 1952 O O . VAL A 1 256 ? -13.219 -21.578 -2.736 1 98.94 256 VAL A O 1
ATOM 1955 N N . PHE A 1 257 ? -14.398 -20.828 -0.957 1 98.94 257 PHE A N 1
ATOM 1956 C CA . PHE A 1 257 ? -14.234 -19.406 -1.224 1 98.94 257 PHE A CA 1
ATOM 1957 C C . PHE A 1 257 ? -13.102 -18.828 -0.384 1 98.94 257 PHE A C 1
ATOM 1959 O O . PHE A 1 257 ? -13.258 -18.625 0.823 1 98.94 257 PHE A O 1
ATOM 1966 N N . ALA A 1 258 ? -11.953 -18.641 -1.104 1 98.75 258 ALA A N 1
ATOM 1967 C CA . ALA A 1 258 ? -10.805 -18.062 -0.41 1 98.75 258 ALA A CA 1
ATOM 1968 C C . ALA A 1 258 ? -11.039 -16.578 -0.138 1 98.75 258 ALA A C 1
ATOM 1970 O O . ALA A 1 258 ? -11.883 -15.938 -0.776 1 98.75 258 ALA A O 1
ATOM 1971 N N . TYR A 1 259 ? -10.344 -16 0.792 1 96.88 259 TYR A N 1
ATOM 1972 C CA . TYR A 1 259 ? -10.5 -14.602 1.148 1 96.88 259 TYR A CA 1
ATOM 1973 C C . TYR A 1 259 ? -10.203 -13.695 -0.045 1 96.88 259 TYR A C 1
ATOM 1975 O O . TYR A 1 259 ? -10.984 -12.797 -0.363 1 96.88 259 TYR A O 1
ATOM 1983 N N . ASN A 1 260 ? -9.117 -13.867 -0.661 1 96.88 260 ASN A N 1
ATOM 1984 C CA . ASN A 1 260 ? -8.734 -13.211 -1.906 1 96.88 260 ASN A CA 1
ATOM 1985 C C . ASN A 1 260 ? -7.84 -14.109 -2.76 1 96.88 260 ASN A C 1
ATOM 1987 O O . ASN A 1 260 ? -7.609 -15.266 -2.418 1 96.88 260 ASN A O 1
ATOM 1991 N N . ASP A 1 261 ? -7.379 -13.609 -3.867 1 98.12 261 ASP A N 1
ATOM 1992 C CA . ASP A 1 261 ? -6.617 -14.414 -4.82 1 98.12 261 ASP A CA 1
ATOM 1993 C C . ASP A 1 261 ? -5.305 -14.891 -4.207 1 98.12 261 ASP A C 1
ATOM 1995 O O . ASP A 1 261 ? -4.82 -15.977 -4.531 1 98.12 261 ASP A O 1
ATOM 1999 N N . GLU A 1 262 ? -4.723 -14.148 -3.324 1 97 262 GLU A N 1
ATOM 2000 C CA . GLU A 1 262 ? -3.477 -14.547 -2.678 1 97 262 GLU A CA 1
ATOM 2001 C C . GLU A 1 262 ? -3.689 -15.75 -1.762 1 97 262 GLU A C 1
ATOM 2003 O O . GLU A 1 262 ? -2.906 -16.703 -1.787 1 97 262 GLU A O 1
ATOM 2008 N N . TYR A 1 263 ? -4.742 -15.688 -0.975 1 98.06 263 TYR A N 1
ATOM 2009 C CA . TYR A 1 263 ? -5.07 -16.828 -0.119 1 98.06 263 TYR A CA 1
ATOM 2010 C C . TYR A 1 263 ? -5.477 -18.031 -0.951 1 98.06 263 TYR A C 1
ATOM 2012 O O . TYR A 1 263 ? -5.211 -19.172 -0.568 1 98.06 263 TYR A O 1
ATOM 2020 N N . ALA A 1 264 ? -6.16 -17.734 -2.039 1 98.81 264 ALA A N 1
ATOM 2021 C CA . ALA A 1 264 ? -6.52 -18.828 -2.938 1 98.81 264 ALA A CA 1
ATOM 2022 C C . ALA A 1 264 ? -5.277 -19.547 -3.465 1 98.81 264 ALA A C 1
ATOM 2024 O O . ALA A 1 264 ? -5.227 -20.766 -3.5 1 98.81 264 ALA A O 1
ATOM 2025 N N . MET A 1 265 ? -4.293 -18.734 -3.855 1 98.69 265 MET A N 1
ATOM 2026 C CA . MET A 1 265 ? -3.047 -19.312 -4.34 1 98.69 265 MET A CA 1
ATOM 2027 C C . MET A 1 265 ? -2.414 -20.203 -3.277 1 98.69 265 MET A C 1
ATOM 2029 O O . MET A 1 265 ? -1.968 -21.312 -3.574 1 98.69 265 MET A O 1
ATOM 2033 N N . LEU A 1 266 ? -2.354 -19.672 -2.086 1 98.75 266 LEU A N 1
ATOM 2034 C CA . LEU A 1 266 ? -1.792 -20.406 -0.957 1 98.75 266 LEU A CA 1
ATOM 2035 C C . LEU A 1 266 ? -2.51 -21.734 -0.762 1 98.75 266 LEU A C 1
ATOM 2037 O O . LEU A 1 266 ? -1.867 -22.781 -0.65 1 98.75 266 LEU A O 1
ATOM 2041 N N . LEU A 1 267 ? -3.795 -21.75 -0.794 1 98.81 267 LEU A N 1
ATOM 2042 C CA . LEU A 1 267 ? -4.602 -22.938 -0.576 1 98.81 267 LEU A CA 1
ATOM 2043 C C . LEU A 1 267 ? -4.5 -23.891 -1.765 1 98.81 267 LEU A C 1
ATOM 2045 O O . LEU A 1 267 ? -4.379 -25.109 -1.586 1 98.81 267 LEU A O 1
ATOM 2049 N N . MET A 1 268 ? -4.57 -23.375 -2.965 1 98.81 268 MET A N 1
ATOM 2050 C CA . MET A 1 268 ? -4.48 -24.188 -4.164 1 98.81 268 MET A CA 1
ATOM 2051 C C . MET A 1 268 ? -3.189 -25 -4.176 1 98.81 268 MET A C 1
ATOM 2053 O O . MET A 1 268 ? -3.195 -26.188 -4.508 1 98.81 268 MET A O 1
ATOM 2057 N N . ARG A 1 269 ? -2.096 -24.344 -3.824 1 98.62 269 ARG A N 1
ATOM 2058 C CA . ARG A 1 269 ? -0.821 -25.062 -3.795 1 98.62 269 ARG A CA 1
ATOM 2059 C C . ARG A 1 269 ? -0.863 -26.219 -2.807 1 98.62 269 ARG A C 1
ATOM 2061 O O . ARG A 1 269 ? -0.419 -27.328 -3.121 1 98.62 269 ARG A O 1
ATOM 2068 N N . ALA A 1 270 ? -1.394 -25.969 -1.609 1 98.69 270 ALA A N 1
ATOM 2069 C CA . ALA A 1 270 ? -1.495 -27.016 -0.586 1 98.69 270 ALA A CA 1
ATOM 2070 C C . ALA A 1 270 ? -2.377 -28.156 -1.058 1 98.69 270 ALA A C 1
ATOM 2072 O O . ALA A 1 270 ? -2.055 -29.328 -0.837 1 98.69 270 ALA A O 1
ATOM 2073 N N . LEU A 1 271 ? -3.514 -27.859 -1.706 1 98.75 271 LEU A N 1
ATOM 2074 C CA . LEU A 1 271 ? -4.414 -28.875 -2.234 1 98.75 271 LEU A CA 1
ATOM 2075 C C . LEU A 1 271 ? -3.709 -29.734 -3.279 1 98.75 271 LEU A C 1
ATOM 2077 O O . LEU A 1 271 ? -3.775 -30.969 -3.223 1 98.75 271 LEU A O 1
ATOM 2081 N N . GLN A 1 272 ? -3.035 -29.078 -4.176 1 98.25 272 GLN A N 1
ATOM 2082 C CA . GLN A 1 272 ? -2.334 -29.781 -5.242 1 98.25 272 GLN A CA 1
ATOM 2083 C C . GLN A 1 272 ? -1.224 -30.672 -4.68 1 98.25 272 GLN A C 1
ATOM 2085 O O . GLN A 1 272 ? -1.031 -31.797 -5.133 1 98.25 272 GLN A O 1
ATOM 2090 N N . ASP A 1 273 ? -0.525 -30.156 -3.734 1 97.38 273 ASP A N 1
ATOM 2091 C CA . ASP A 1 273 ? 0.534 -30.922 -3.094 1 97.38 273 ASP A CA 1
ATOM 2092 C C . ASP A 1 273 ? -0.033 -32.156 -2.404 1 97.38 273 ASP A C 1
ATOM 2094 O O . ASP A 1 273 ? 0.666 -33.156 -2.244 1 97.38 273 ASP A O 1
ATOM 2098 N N . ASP A 1 274 ? -1.265 -32.094 -2.012 1 96.94 274 ASP A N 1
ATOM 2099 C CA . ASP A 1 274 ? -1.929 -33.219 -1.334 1 96.94 274 ASP A CA 1
ATOM 2100 C C . ASP A 1 274 ? -2.633 -34.125 -2.334 1 96.94 274 ASP A C 1
ATOM 2102 O O . ASP A 1 274 ? -3.395 -35 -1.945 1 96.94 274 ASP A O 1
ATOM 2106 N N . GLY A 1 275 ? -2.521 -33.875 -3.592 1 97.38 275 GLY A N 1
ATOM 2107 C CA . GLY A 1 275 ? -3.076 -34.719 -4.637 1 97.38 275 GLY A CA 1
ATOM 2108 C C . GLY A 1 275 ? -4.559 -34.5 -4.863 1 97.38 275 GLY A C 1
ATOM 2109 O O . GLY A 1 275 ? -5.258 -35.375 -5.379 1 97.38 275 GLY A O 1
ATOM 2110 N N . ILE A 1 276 ? -5.051 -33.344 -4.402 1 98.25 276 ILE A N 1
ATOM 2111 C CA . ILE A 1 276 ? -6.457 -33.031 -4.574 1 98.25 276 ILE A CA 1
ATOM 2112 C C . ILE A 1 276 ? -6.648 -32.25 -5.891 1 98.25 276 ILE A C 1
ATOM 2114 O O . ILE A 1 276 ? -5.996 -31.25 -6.129 1 98.25 276 ILE A O 1
ATOM 2118 N N . ASP A 1 277 ? -7.59 -32.719 -6.695 1 98.38 277 ASP A N 1
ATOM 2119 C CA . ASP A 1 277 ? -7.812 -32.094 -8.008 1 98.38 277 ASP A CA 1
ATOM 2120 C C . ASP A 1 277 ? -8.703 -30.875 -7.902 1 98.38 277 ASP A C 1
ATOM 2122 O O . ASP A 1 277 ? -9.742 -30.906 -7.238 1 98.38 277 ASP A O 1
ATOM 2126 N N . ILE A 1 278 ? -8.336 -29.844 -8.469 1 98.81 278 ILE A N 1
ATOM 2127 C CA . ILE A 1 278 ? -9.117 -28.609 -8.594 1 98.81 278 ILE A CA 1
ATOM 2128 C C . ILE A 1 278 ? -9.578 -28.438 -10.039 1 98.81 278 ILE A C 1
ATOM 2130 O O . ILE A 1 278 ? -8.758 -28.375 -10.961 1 98.81 278 ILE A O 1
ATOM 2134 N N . PRO A 1 279 ? -10.812 -28.344 -10.352 1 98.56 279 PRO A N 1
ATOM 2135 C CA . PRO A 1 279 ? -11.938 -28.203 -9.43 1 98.56 279 PRO A CA 1
ATOM 2136 C C . PRO A 1 279 ? -12.641 -29.531 -9.148 1 98.56 279 PRO A C 1
ATOM 2138 O O . PRO A 1 279 ? -13.656 -29.562 -8.445 1 98.56 279 PRO A O 1
ATOM 2141 N N . GLU A 1 280 ? -12.172 -30.562 -9.703 1 98.5 280 GLU A N 1
ATOM 2142 C CA . GLU A 1 280 ? -12.938 -31.812 -9.703 1 98.5 280 GLU A CA 1
ATOM 2143 C C . GLU A 1 280 ? -13.266 -32.25 -8.281 1 98.5 280 GLU A C 1
ATOM 2145 O O . GLU A 1 280 ? -14.406 -32.625 -7.988 1 98.5 280 GLU A O 1
ATOM 2150 N N . ASP A 1 281 ? -12.289 -32.281 -7.434 1 98.5 281 ASP A N 1
ATOM 2151 C CA . ASP A 1 281 ? -12.516 -32.625 -6.039 1 98.5 281 ASP A CA 1
ATOM 2152 C C . ASP A 1 281 ? -12.992 -31.422 -5.227 1 98.5 281 ASP A C 1
ATOM 2154 O O . ASP A 1 281 ? -13.984 -31.516 -4.5 1 98.5 281 ASP A O 1
ATOM 2158 N N . ILE A 1 282 ? -12.25 -30.359 -5.336 1 98.88 282 ILE A N 1
ATOM 2159 C CA . ILE A 1 282 ? -12.57 -29.125 -4.605 1 98.88 282 ILE A CA 1
ATOM 2160 C C . ILE A 1 282 ? -12.469 -27.938 -5.543 1 98.88 282 ILE A C 1
ATOM 2162 O O . ILE A 1 282 ? -11.391 -27.641 -6.066 1 98.88 282 ILE A O 1
ATOM 2166 N N . ALA A 1 283 ? -13.594 -27.266 -5.793 1 98.94 283 ALA A N 1
ATOM 2167 C CA . ALA A 1 283 ? -13.578 -26 -6.523 1 98.94 283 ALA A CA 1
ATOM 2168 C C . ALA A 1 283 ? -13.055 -24.859 -5.648 1 98.94 283 ALA A C 1
ATOM 2170 O O . ALA A 1 283 ? -13.312 -24.828 -4.441 1 98.94 283 ALA A O 1
ATOM 2171 N N . VAL A 1 284 ? -12.281 -23.938 -6.25 1 98.94 284 VAL A N 1
ATOM 2172 C CA . VAL A 1 284 ? -11.703 -22.828 -5.492 1 98.94 284 VAL A CA 1
ATOM 2173 C C . VAL A 1 284 ? -12.062 -21.5 -6.156 1 98.94 284 VAL A C 1
ATOM 2175 O O . VAL A 1 284 ? -11.953 -21.359 -7.375 1 98.94 284 VAL A O 1
ATOM 2178 N N . LEU A 1 285 ? -12.523 -20.578 -5.387 1 98.88 285 LEU A N 1
ATOM 2179 C CA . LEU A 1 285 ? -12.828 -19.219 -5.777 1 98.88 285 LEU A CA 1
ATOM 2180 C C . LEU A 1 285 ? -12.023 -18.219 -4.941 1 98.88 285 LEU A C 1
ATOM 2182 O O . LEU A 1 285 ? -11.953 -18.359 -3.717 1 98.88 285 LEU A O 1
ATOM 2186 N N . GLY A 1 286 ? -11.336 -17.266 -5.629 1 98.62 286 GLY A N 1
ATOM 2187 C CA . GLY A 1 286 ? -10.734 -16.156 -4.922 1 98.62 286 GLY A CA 1
ATOM 2188 C C . GLY A 1 286 ? -11.555 -14.883 -5.012 1 98.62 286 GLY A C 1
ATOM 2189 O O . GLY A 1 286 ? -12.773 -14.93 -5.191 1 98.62 286 GLY A O 1
ATOM 2190 N N . SER A 1 287 ? -10.953 -13.781 -4.77 1 97.88 287 SER A N 1
ATOM 2191 C CA . SER A 1 287 ? -11.516 -12.453 -4.957 1 97.88 287 SER A CA 1
ATOM 2192 C C . SER A 1 287 ? -10.43 -11.438 -5.324 1 97.88 287 SER A C 1
ATOM 2194 O O . SER A 1 287 ? -9.242 -11.695 -5.137 1 97.88 287 SER A O 1
ATOM 2196 N N . ASP A 1 288 ? -10.812 -10.328 -5.953 1 95.5 288 ASP A N 1
ATOM 2197 C CA . ASP A 1 288 ? -9.992 -9.18 -6.309 1 95.5 288 ASP A CA 1
ATOM 2198 C C . ASP A 1 288 ? -9.625 -9.195 -7.789 1 95.5 288 ASP A C 1
ATOM 2200 O O . ASP A 1 288 ? -9.258 -8.172 -8.359 1 95.5 288 ASP A O 1
ATOM 2204 N N . ASP A 1 289 ? -9.57 -10.359 -8.375 1 97.38 289 ASP A N 1
ATOM 2205 C CA . ASP A 1 289 ? -9.227 -10.516 -9.789 1 97.38 289 ASP A CA 1
ATOM 2206 C C . ASP A 1 289 ? -7.805 -10.023 -10.062 1 97.38 289 ASP A C 1
ATOM 2208 O O . ASP A 1 289 ? -7.59 -9.203 -10.953 1 97.38 289 ASP A O 1
ATOM 2212 N N . LEU A 1 290 ? -6.871 -10.5 -9.305 1 96.31 290 LEU A N 1
ATOM 2213 C CA . LEU A 1 290 ? -5.461 -10.164 -9.477 1 96.31 290 LEU A CA 1
ATOM 2214 C C . LEU A 1 290 ? -4.863 -10.922 -10.656 1 96.31 290 LEU A C 1
ATOM 2216 O O . LEU A 1 290 ? -5.336 -12.008 -11.008 1 96.31 290 LEU A O 1
ATOM 2220 N N . MET A 1 291 ? -3.773 -10.398 -11.18 1 96.44 291 MET A N 1
ATOM 2221 C CA . MET A 1 291 ? -3.043 -11.039 -12.273 1 96.44 291 MET A CA 1
ATOM 2222 C C . MET A 1 291 ? -2.627 -12.453 -11.891 1 96.44 291 MET A C 1
ATOM 2224 O O . MET A 1 291 ? -2.662 -13.367 -12.719 1 96.44 291 MET A O 1
ATOM 2228 N N . LEU A 1 292 ? -2.281 -12.664 -10.641 1 97 292 LEU A N 1
ATOM 2229 C CA . LEU A 1 292 ? -1.803 -13.977 -10.227 1 97 292 LEU A CA 1
ATOM 2230 C C . LEU A 1 292 ? -2.855 -15.047 -10.492 1 97 292 LEU A C 1
ATOM 2232 O O . LEU A 1 292 ? -2.518 -16.188 -10.812 1 97 292 LEU A O 1
ATOM 2236 N N . GLY A 1 293 ? -4.117 -14.648 -10.414 1 98 293 GLY A N 1
ATOM 2237 C CA . GLY A 1 293 ? -5.172 -15.609 -10.68 1 98 293 GLY A CA 1
ATOM 2238 C C . GLY A 1 293 ? -5.156 -16.141 -12.102 1 98 293 GLY A C 1
ATOM 2239 O O . GLY A 1 293 ? -5.492 -17.297 -12.336 1 98 293 GLY A O 1
ATOM 2240 N N . ARG A 1 294 ? -4.777 -15.336 -13.047 1 97.81 294 ARG A N 1
ATOM 2241 C CA . ARG A 1 294 ? -4.684 -15.719 -14.453 1 97.81 294 ARG A CA 1
ATOM 2242 C C . ARG A 1 294 ? -3.457 -16.594 -14.711 1 97.81 294 ARG A C 1
ATOM 2244 O O . ARG A 1 294 ? -3.408 -17.328 -15.688 1 97.81 294 ARG A O 1
ATOM 2251 N N . LEU A 1 295 ? -2.521 -16.516 -13.828 1 98.19 295 LEU A N 1
ATOM 2252 C CA . LEU A 1 295 ? -1.236 -17.156 -14.055 1 98.19 295 LEU A CA 1
ATOM 2253 C C . LEU A 1 295 ? -1.197 -18.531 -13.383 1 98.19 295 LEU A C 1
ATOM 2255 O O . LEU A 1 295 ? -0.331 -19.359 -13.695 1 98.19 295 LEU A O 1
ATOM 2259 N N . LEU A 1 296 ? -2.109 -18.781 -12.484 1 98.19 296 LEU A N 1
ATOM 2260 C CA . LEU A 1 296 ? -2.18 -20.062 -11.789 1 98.19 296 LEU A CA 1
ATOM 2261 C C . LEU A 1 296 ? -2.703 -21.156 -12.719 1 98.19 296 LEU A C 1
ATOM 2263 O O . LEU A 1 296 ? -3.273 -20.859 -13.773 1 98.19 296 LEU A O 1
ATOM 2267 N N . ARG A 1 297 ? -2.361 -22.406 -12.391 1 97.31 297 ARG A N 1
ATOM 2268 C CA . ARG A 1 297 ? -2.91 -23.594 -13.039 1 97.31 297 ARG A CA 1
ATOM 2269 C C . ARG A 1 297 ? -3.449 -24.578 -12 1 97.31 297 ARG A C 1
ATOM 2271 O O . ARG A 1 297 ? -2.688 -25.141 -11.211 1 97.31 297 ARG A O 1
ATOM 2278 N N . PRO A 1 298 ? -4.762 -24.906 -12.094 1 98.38 298 PRO A N 1
ATOM 2279 C CA . PRO A 1 298 ? -5.715 -24.281 -13.016 1 98.38 298 PRO A CA 1
ATOM 2280 C C . PRO A 1 298 ? -5.848 -22.781 -12.797 1 98.38 298 PRO A C 1
ATOM 2282 O O . PRO A 1 298 ? -5.551 -22.281 -11.711 1 98.38 298 PRO A O 1
ATOM 2285 N N . ARG A 1 299 ? -6.258 -22.031 -13.875 1 98.75 299 ARG A N 1
ATOM 2286 C CA . ARG A 1 299 ? -6.531 -20.594 -13.734 1 98.75 299 ARG A CA 1
ATOM 2287 C C . ARG A 1 299 ? -7.617 -20.344 -12.695 1 98.75 299 ARG A C 1
ATOM 2289 O O . ARG A 1 299 ? -8.641 -21.031 -12.672 1 98.75 299 ARG A O 1
ATOM 2296 N N . LEU A 1 300 ? -7.426 -19.359 -11.898 1 98.88 300 LEU A N 1
ATOM 2297 C CA . LEU A 1 300 ? -8.242 -19.156 -10.703 1 98.88 300 LEU A CA 1
ATOM 2298 C C . LEU A 1 300 ? -9.5 -18.359 -11.031 1 98.88 300 LEU A C 1
ATOM 2300 O O . LEU A 1 300 ? -9.422 -17.25 -11.555 1 98.88 300 LEU A O 1
ATOM 2304 N N . SER A 1 301 ? -10.672 -18.969 -10.773 1 98.94 301 SER A N 1
ATOM 2305 C CA . SER A 1 301 ? -11.914 -18.219 -10.719 1 98.94 301 SER A CA 1
ATOM 2306 C C . SER A 1 301 ? -11.914 -17.234 -9.547 1 98.94 301 SER A C 1
ATOM 2308 O O . SER A 1 301 ? -11.359 -17.531 -8.484 1 98.94 301 SER A O 1
ATOM 2310 N N . THR A 1 302 ? -12.523 -16.047 -9.758 1 98.81 302 THR A N 1
ATOM 2311 C CA . THR A 1 302 ? -12.422 -15.016 -8.727 1 98.81 302 THR A CA 1
ATOM 2312 C C . THR A 1 302 ? -13.648 -14.109 -8.742 1 98.81 302 THR A C 1
ATOM 2314 O O . THR A 1 302 ? -14.32 -13.977 -9.766 1 98.81 302 THR A O 1
ATOM 2317 N N . VAL A 1 303 ? -14.023 -13.617 -7.57 1 98.62 303 VAL A N 1
ATOM 2318 C CA . VAL A 1 303 ? -15.023 -12.562 -7.496 1 98.62 303 VAL A CA 1
ATOM 2319 C C . VAL A 1 303 ? -14.367 -11.203 -7.762 1 98.62 303 VAL A C 1
ATOM 2321 O O . VAL A 1 303 ? -13.57 -10.727 -6.949 1 98.62 303 VAL A O 1
ATOM 2324 N N . ARG A 1 304 ? -14.641 -10.641 -8.859 1 97.75 304 ARG A N 1
ATOM 2325 C CA . ARG A 1 304 ? -14.141 -9.312 -9.18 1 97.75 304 ARG A CA 1
ATOM 2326 C C . ARG A 1 304 ? -14.898 -8.242 -8.406 1 97.75 304 ARG A C 1
ATOM 2328 O O . ARG A 1 304 ? -16.125 -8.141 -8.516 1 97.75 304 ARG A O 1
ATOM 2335 N N . ILE A 1 305 ? -14.18 -7.52 -7.594 1 95 305 ILE A N 1
ATOM 2336 C CA . ILE A 1 305 ? -14.734 -6.41 -6.824 1 95 305 ILE A CA 1
ATOM 2337 C C . ILE A 1 305 ? -14.617 -5.117 -7.629 1 95 305 ILE A C 1
ATOM 2339 O O . ILE A 1 305 ? -13.516 -4.738 -8.047 1 95 305 ILE A O 1
ATOM 2343 N N . GLU A 1 306 ? -15.688 -4.562 -7.867 1 91.81 306 GLU A N 1
ATOM 2344 C CA . GLU A 1 306 ? -15.711 -3.305 -8.609 1 91.81 306 GLU A CA 1
ATOM 2345 C C . GLU A 1 306 ? -15.859 -2.111 -7.672 1 91.81 306 GLU A C 1
ATOM 2347 O O . GLU A 1 306 ? -16.828 -2.02 -6.922 1 91.81 306 GLU A O 1
ATOM 2352 N N . LEU A 1 307 ? -14.883 -1.23 -7.691 1 88.56 307 LEU A N 1
ATOM 2353 C CA . LEU A 1 307 ? -14.891 0.008 -6.918 1 88.56 307 LEU A CA 1
ATOM 2354 C C . LEU A 1 307 ? -15.141 1.21 -7.824 1 88.56 307 LEU A C 1
ATOM 2356 O O . LEU A 1 307 ? -14.953 1.127 -9.039 1 88.56 307 LEU A O 1
ATOM 2360 N N . PRO A 1 308 ? -15.609 2.225 -7.234 1 86.12 308 PRO A N 1
ATOM 2361 C CA . PRO A 1 308 ? -15.789 3.408 -8.078 1 86.12 308 PRO A CA 1
ATOM 2362 C C . PRO A 1 308 ? -14.469 3.963 -8.602 1 86.12 308 PRO A C 1
ATOM 2364 O O . PRO A 1 308 ? -13.414 3.721 -8.008 1 86.12 308 PRO A O 1
ATOM 2367 N N . SER A 1 309 ? -14.562 4.625 -9.703 1 88.62 309 SER A N 1
ATOM 2368 C CA . SER A 1 309 ? -13.359 5.273 -10.211 1 88.62 309 SER A CA 1
ATOM 2369 C C . SER A 1 309 ? -12.875 6.355 -9.25 1 88.62 309 SER A C 1
ATOM 2371 O O . SER A 1 309 ? -13.68 7.051 -8.625 1 88.62 309 SER A O 1
ATOM 2373 N N . GLY A 1 310 ? -11.57 6.457 -9.133 1 87.38 310 GLY A N 1
ATOM 2374 C CA . GLY A 1 310 ? -10.984 7.523 -8.344 1 87.38 310 GLY A CA 1
ATOM 2375 C C . GLY A 1 310 ? -11.453 8.906 -8.766 1 87.38 310 GLY A C 1
ATOM 2376 O O . GLY A 1 310 ? -11.75 9.75 -7.914 1 87.38 310 GLY A O 1
ATOM 2377 N N . ARG A 1 311 ? -11.57 9.07 -10.023 1 90.12 311 ARG A N 1
ATOM 2378 C CA . ARG A 1 311 ? -12 10.359 -10.562 1 90.12 311 ARG A CA 1
ATOM 2379 C C . ARG A 1 311 ? -13.43 10.68 -10.148 1 90.12 311 ARG A C 1
ATOM 2381 O O . ARG A 1 311 ? -13.727 11.797 -9.719 1 90.12 311 ARG A O 1
ATOM 2388 N N . GLY A 1 312 ? -14.258 9.664 -10.297 1 91.12 312 GLY A N 1
ATOM 2389 C CA . GLY A 1 312 ? -15.648 9.867 -9.891 1 91.12 312 GLY A CA 1
ATOM 2390 C C . GLY A 1 312 ? -15.797 10.219 -8.43 1 91.12 312 GLY A C 1
ATOM 2391 O O . GLY A 1 312 ? -16.562 11.117 -8.078 1 91.12 312 GLY A O 1
ATOM 2392 N N . LEU A 1 313 ? -15.094 9.594 -7.594 1 91.06 313 LEU A N 1
ATOM 2393 C CA . LEU A 1 313 ? -15.164 9.859 -6.16 1 91.06 313 LEU A CA 1
ATOM 2394 C C . LEU A 1 313 ? -14.586 11.234 -5.832 1 91.06 313 LEU A C 1
ATOM 2396 O O . LEU A 1 313 ? -15.102 11.938 -4.961 1 91.06 313 LEU A O 1
ATOM 2400 N N . ALA A 1 314 ? -13.5 11.562 -6.5 1 93.19 314 ALA A N 1
ATOM 2401 C CA . ALA A 1 314 ? -12.922 12.883 -6.309 1 93.19 314 ALA A CA 1
ATOM 2402 C C . ALA A 1 314 ? -13.906 13.977 -6.691 1 93.19 314 ALA A C 1
ATOM 2404 O O . ALA A 1 314 ? -14.016 14.992 -5.996 1 93.19 314 ALA A O 1
ATOM 2405 N N . GLU A 1 315 ? -14.609 13.781 -7.777 1 94.38 315 GLU A N 1
ATOM 2406 C CA . GLU A 1 315 ? -15.633 14.734 -8.211 1 94.38 315 GLU A CA 1
ATOM 2407 C C . GLU A 1 315 ? -16.734 14.867 -7.164 1 94.38 315 GLU A C 1
ATOM 2409 O O . GLU A 1 315 ? -17.219 15.977 -6.902 1 94.38 315 GLU A O 1
ATOM 2414 N N . LEU A 1 316 ? -17.109 13.773 -6.656 1 93.38 316 LEU A N 1
ATOM 2415 C CA . LEU A 1 316 ? -18.125 13.781 -5.609 1 93.38 316 LEU A CA 1
ATOM 2416 C C . LEU A 1 316 ? -17.641 14.586 -4.398 1 93.38 316 LEU A C 1
ATOM 2418 O O . LEU A 1 316 ? -18.375 15.422 -3.871 1 93.38 316 LEU A O 1
ATOM 2422 N N . VAL A 1 317 ? -16.453 14.344 -3.945 1 93.19 317 VAL A N 1
ATOM 2423 C CA . VAL A 1 317 ? -15.883 15.055 -2.811 1 93.19 317 VAL A CA 1
ATOM 2424 C C . VAL A 1 317 ? -15.867 16.562 -3.1 1 93.19 317 VAL A C 1
ATOM 2426 O O . VAL A 1 317 ? -16.297 17.359 -2.27 1 93.19 317 VAL A O 1
ATOM 2429 N N . ASP A 1 318 ? -15.367 16.859 -4.246 1 93.94 318 ASP A N 1
ATOM 2430 C CA . ASP A 1 318 ? -15.273 18.266 -4.641 1 93.94 318 ASP A CA 1
ATOM 2431 C C . ASP A 1 318 ? -16.641 18.938 -4.645 1 93.94 318 ASP A C 1
ATOM 2433 O O . ASP A 1 318 ? -16.797 20.062 -4.164 1 93.94 318 ASP A O 1
ATOM 2437 N N . ARG A 1 319 ? -17.625 18.234 -5.18 1 94.5 319 ARG A N 1
ATOM 2438 C CA . ARG A 1 319 ? -18.984 18.75 -5.227 1 94.5 319 ARG A CA 1
ATOM 2439 C C . ARG A 1 319 ? -19.516 19.016 -3.822 1 94.5 319 ARG A C 1
ATOM 2441 O O . ARG A 1 319 ? -20.078 20.078 -3.561 1 94.5 319 ARG A O 1
ATOM 2448 N N . VAL A 1 320 ? -19.297 18.078 -2.914 1 93.62 320 VAL A N 1
ATOM 2449 C CA . VAL A 1 320 ? -19.812 18.203 -1.551 1 93.62 320 VAL A CA 1
ATOM 2450 C C . VAL A 1 320 ? -19.094 19.344 -0.833 1 93.62 320 VAL A C 1
ATOM 2452 O O . VAL A 1 320 ? -19.719 20.094 -0.085 1 93.62 320 VAL A O 1
ATOM 2455 N N . VAL A 1 321 ? -17.812 19.453 -1.005 1 91.75 321 VAL A N 1
ATOM 2456 C CA . VAL A 1 321 ? -17.047 20.516 -0.385 1 91.75 321 VAL A CA 1
ATOM 2457 C C . VAL A 1 321 ? -17.578 21.875 -0.837 1 91.75 321 VAL A C 1
ATOM 2459 O O . VAL A 1 321 ? -17.641 22.812 -0.048 1 91.75 321 VAL A O 1
ATOM 2462 N N . ARG A 1 322 ? -17.969 21.938 -2.029 1 89.38 322 ARG A N 1
ATOM 2463 C CA . ARG A 1 322 ? -18.422 23.203 -2.602 1 89.38 322 ARG A CA 1
ATOM 2464 C C . ARG A 1 322 ? -19.859 23.516 -2.16 1 89.38 322 ARG A C 1
ATOM 2466 O O . ARG A 1 322 ? -20.297 24.656 -2.199 1 89.38 322 ARG A O 1
ATOM 2473 N N . ASP A 1 323 ? -20.594 22.422 -1.837 1 89.06 323 ASP A N 1
ATOM 2474 C CA . ASP A 1 323 ? -21.953 22.594 -1.363 1 89.06 323 ASP A CA 1
ATOM 2475 C C . ASP A 1 323 ? -22.172 21.844 -0.05 1 89.06 323 ASP A C 1
ATOM 2477 O O . ASP A 1 323 ? -22.906 20.844 -0.01 1 89.06 323 ASP A O 1
ATOM 2481 N N . PRO A 1 324 ? -21.656 22.391 1.049 1 78.19 324 PRO A N 1
ATOM 2482 C CA . PRO A 1 324 ? -21.656 21.641 2.307 1 78.19 324 PRO A CA 1
ATOM 2483 C C . PRO A 1 324 ? -23.031 21.531 2.939 1 78.19 324 PRO A C 1
ATOM 2485 O O . PRO A 1 324 ? -23.234 20.703 3.838 1 78.19 324 PRO A O 1
ATOM 2488 N N . GLY A 1 325 ? -24.031 22.156 2.512 1 78.38 325 GLY A N 1
ATOM 2489 C CA . GLY A 1 325 ? -25.359 22.156 3.119 1 78.38 325 GLY A CA 1
ATOM 2490 C C . GLY A 1 325 ? -26.25 21.047 2.586 1 78.38 325 GLY A C 1
ATOM 2491 O O . GLY A 1 325 ? -27.359 20.844 3.096 1 78.38 325 GLY A O 1
ATOM 2492 N N . ALA A 1 326 ? -25.719 20.312 1.678 1 78.88 326 ALA A N 1
ATOM 2493 C CA . ALA A 1 326 ? -26.531 19.25 1.095 1 78.88 326 ALA A CA 1
ATOM 2494 C C . ALA A 1 326 ? -26.688 18.078 2.068 1 78.88 326 ALA A C 1
ATOM 2496 O O . ALA A 1 326 ? -25.812 17.859 2.916 1 78.88 326 ALA A O 1
ATOM 2497 N N . GLU A 1 327 ? -27.797 17.406 2.059 1 88.62 327 GLU A N 1
ATOM 2498 C CA . GLU A 1 327 ? -28.047 16.219 2.877 1 88.62 327 GLU A CA 1
ATOM 2499 C C . GLU A 1 327 ? -27.031 15.117 2.586 1 88.62 327 GLU A C 1
ATOM 2501 O O . GLU A 1 327 ? -26.609 14.938 1.44 1 88.62 327 GLU A O 1
ATOM 2506 N N . PRO A 1 328 ? -26.688 14.445 3.666 1 90.5 328 PRO A N 1
ATOM 2507 C CA . PRO A 1 328 ? -25.75 13.328 3.449 1 90.5 328 PRO A CA 1
ATOM 2508 C C . PRO A 1 328 ? -26.266 12.32 2.428 1 90.5 328 PRO A C 1
ATOM 2510 O O . PRO A 1 328 ? -27.453 11.945 2.463 1 90.5 328 PRO A O 1
ATOM 2513 N N . GLU A 1 329 ? -25.375 11.961 1.515 1 91.25 329 GLU A N 1
ATOM 2514 C CA . GLU A 1 329 ? -25.688 11.008 0.451 1 91.25 329 GLU A CA 1
ATOM 2515 C C . GLU A 1 329 ? -25.156 9.617 0.786 1 91.25 329 GLU A C 1
ATOM 2517 O O . GLU A 1 329 ? -24.219 9.477 1.558 1 91.25 329 GLU A O 1
ATOM 2522 N N . VAL A 1 330 ? -25.922 8.672 0.307 1 90.56 330 VAL A N 1
ATOM 2523 C CA . VAL A 1 330 ? -25.5 7.285 0.418 1 90.56 330 VAL A CA 1
ATOM 2524 C C . VAL A 1 330 ? -25.25 6.707 -0.973 1 90.56 330 VAL A C 1
ATOM 2526 O O . VAL A 1 330 ? -26.125 6.766 -1.841 1 90.56 330 VAL A O 1
ATOM 2529 N N . HIS A 1 331 ? -24.047 6.215 -1.204 1 88.31 331 HIS A N 1
ATOM 2530 C CA . HIS A 1 331 ? -23.656 5.598 -2.469 1 88.31 331 HIS A CA 1
ATOM 2531 C C . HIS A 1 331 ? -23.219 4.156 -2.266 1 88.31 331 HIS A C 1
ATOM 2533 O O . HIS A 1 331 ? -22.266 3.893 -1.512 1 88.31 331 HIS A O 1
ATOM 2539 N N . ASP A 1 332 ? -23.906 3.248 -2.898 1 86.19 332 ASP A N 1
ATOM 2540 C CA . ASP A 1 332 ? -23.391 1.883 -2.969 1 86.19 332 ASP A CA 1
ATOM 2541 C C . ASP A 1 332 ? -22.297 1.762 -4.023 1 86.19 332 ASP A C 1
ATOM 2543 O O . ASP A 1 332 ? -22.562 1.859 -5.223 1 86.19 332 ASP A O 1
ATOM 2547 N N . VAL A 1 333 ? -21.141 1.461 -3.566 1 82.25 333 VAL A N 1
ATOM 2548 C CA . VAL A 1 333 ? -20.047 1.665 -4.508 1 82.25 333 VAL A CA 1
ATOM 2549 C C . VAL A 1 333 ? -19.328 0.34 -4.766 1 82.25 333 VAL A C 1
ATOM 2551 O O . VAL A 1 333 ? -18.359 0.287 -5.527 1 82.25 333 VAL A O 1
ATOM 2554 N N . LEU A 1 334 ? -19.812 -0.74 -4.141 1 87.19 334 LEU A N 1
ATOM 2555 C CA . LEU A 1 334 ? -19.109 -2.012 -4.324 1 87.19 334 LEU A CA 1
ATOM 2556 C C . LEU A 1 334 ? -19.922 -2.941 -5.227 1 87.19 334 LEU A C 1
ATOM 2558 O O . LEU A 1 334 ? -21.062 -3.275 -4.914 1 87.19 334 LEU A O 1
ATOM 2562 N N . GLY A 1 335 ? -19.359 -3.254 -6.344 1 91.44 335 GLY A N 1
ATOM 2563 C CA . GLY A 1 335 ? -19.875 -4.32 -7.188 1 91.44 335 GLY A CA 1
ATOM 2564 C C . GLY A 1 335 ? -19.125 -5.625 -7.027 1 91.44 335 GLY A C 1
ATOM 2565 O O . GLY A 1 335 ? -17.969 -5.633 -6.594 1 91.44 335 GLY A O 1
ATOM 2566 N N . ALA A 1 336 ? -19.828 -6.711 -7.27 1 95.75 336 ALA A N 1
ATOM 2567 C CA . ALA A 1 336 ? -19.188 -8.023 -7.148 1 95.75 336 ALA A CA 1
ATOM 2568 C C . ALA A 1 336 ? -19.734 -8.984 -8.203 1 95.75 336 ALA A C 1
ATOM 2570 O O . ALA A 1 336 ? -20.938 -9.227 -8.281 1 95.75 336 ALA A O 1
ATOM 2571 N N . ASP A 1 337 ? -18.812 -9.422 -9.016 1 97 337 ASP A N 1
ATOM 2572 C CA . ASP A 1 337 ? -19.188 -10.398 -10.031 1 97 337 ASP A CA 1
ATOM 2573 C C . ASP A 1 337 ? -18.109 -11.469 -10.172 1 97 337 ASP A C 1
ATOM 2575 O O . ASP A 1 337 ? -16.906 -11.172 -10.086 1 97 337 ASP A O 1
ATOM 2579 N N . VAL A 1 338 ? -18.594 -12.688 -10.516 1 98.5 338 VAL A N 1
ATOM 2580 C CA . VAL A 1 338 ? -17.641 -13.781 -10.625 1 98.5 338 VAL A CA 1
ATOM 2581 C C . VAL A 1 338 ? -17.031 -13.805 -12.023 1 98.5 338 VAL A C 1
ATOM 2583 O O . VAL A 1 338 ? -17.75 -13.711 -13.016 1 98.5 338 VAL A O 1
ATOM 2586 N N . VAL A 1 339 ? -15.75 -13.781 -12.102 1 98.75 339 VAL A N 1
ATOM 2587 C CA . VAL A 1 339 ? -15.008 -14.125 -13.312 1 98.75 339 VAL A CA 1
ATOM 2588 C C . VAL A 1 339 ? -14.664 -15.617 -13.297 1 98.75 339 VAL A C 1
ATOM 2590 O O . VAL A 1 339 ? -13.75 -16.047 -12.594 1 98.75 339 VAL A O 1
ATOM 2593 N N . HIS A 1 340 ? -15.383 -16.359 -14.047 1 98.75 340 HIS A N 1
ATOM 2594 C CA . HIS A 1 340 ? -15.242 -17.812 -14.062 1 98.75 340 HIS A CA 1
ATOM 2595 C C . HIS A 1 340 ? -14.047 -18.234 -14.906 1 98.75 340 HIS A C 1
ATOM 2597 O O . HIS A 1 340 ? -13.898 -17.812 -16.047 1 98.75 340 HIS A O 1
ATOM 2603 N N . ARG A 1 341 ? -13.141 -19.078 -14.281 1 98.56 341 ARG A N 1
ATOM 2604 C CA . ARG A 1 341 ? -12.023 -19.688 -14.992 1 98.56 341 ARG A CA 1
ATOM 2605 C C . ARG A 1 341 ? -11.961 -21.188 -14.719 1 98.56 341 ARG A C 1
ATOM 2607 O O . ARG A 1 341 ? -12.992 -21.859 -14.641 1 98.56 341 ARG A O 1
ATOM 2614 N N . GLU A 1 342 ? -10.75 -21.734 -14.547 1 98.75 342 GLU A N 1
ATOM 2615 C CA . GLU A 1 342 ? -10.586 -23.188 -14.562 1 98.75 342 GLU A CA 1
ATOM 2616 C C . GLU A 1 342 ? -10.758 -23.781 -13.172 1 98.75 342 GLU A C 1
ATOM 2618 O O . GLU A 1 342 ? -11.016 -24.969 -13.023 1 98.75 342 GLU A O 1
ATOM 2623 N N . SER A 1 343 ? -10.695 -23.031 -12.109 1 98.88 343 SER A N 1
ATOM 2624 C CA . SER A 1 343 ? -10.578 -23.578 -10.758 1 98.88 343 SER A CA 1
ATOM 2625 C C . SER A 1 343 ? -11.945 -23.859 -10.156 1 98.88 343 SER A C 1
ATOM 2627 O O . SER A 1 343 ? -12.039 -24.375 -9.039 1 98.88 343 SER A O 1
ATOM 2629 N N . SER A 1 344 ? -13.062 -23.531 -10.844 1 98.5 344 SER A N 1
ATOM 2630 C CA . SER A 1 344 ? -14.375 -23.797 -10.281 1 98.5 344 SER A CA 1
ATOM 2631 C C . SER A 1 344 ? -15.359 -24.25 -11.352 1 98.5 344 SER A C 1
ATOM 2633 O O . SER A 1 344 ? -15.156 -23.984 -12.539 1 98.5 344 SER A O 1
ATOM 2635 N N . MET B 1 1 ? -43.281 48.438 4.766 1 29.69 1 MET B N 1
ATOM 2636 C CA . MET B 1 1 ? -42.75 47.5 5.734 1 29.69 1 MET B CA 1
ATOM 2637 C C . MET B 1 1 ? -41.656 46.625 5.102 1 29.69 1 MET B C 1
ATOM 2639 O O . MET B 1 1 ? -41.906 45.875 4.172 1 29.69 1 MET B O 1
ATOM 2643 N N . VAL B 1 2 ? -40.406 47.062 5.027 1 34.34 2 VAL B N 1
ATOM 2644 C CA . VAL B 1 2 ? -39.25 46.469 4.367 1 34.34 2 VAL B CA 1
ATOM 2645 C C . VAL B 1 2 ? -38.906 45.125 5.012 1 34.34 2 VAL B C 1
ATOM 2647 O O . VAL B 1 2 ? -38.719 45.062 6.227 1 34.34 2 VAL B O 1
ATOM 2650 N N . GLN B 1 3 ? -39.469 44 4.586 1 33.91 3 GLN B N 1
ATOM 2651 C CA . GLN B 1 3 ? -39.188 42.656 5.055 1 33.91 3 GLN B CA 1
ATOM 2652 C C . GLN B 1 3 ? -37.688 42.375 5.043 1 33.91 3 GLN B C 1
ATOM 2654 O O . GLN B 1 3 ? -37.062 42.469 4 1 33.91 3 GLN B O 1
ATOM 2659 N N . ILE B 1 4 ? -37.031 42.625 6.098 1 37.91 4 ILE B N 1
ATOM 2660 C CA . ILE B 1 4 ? -35.625 42.281 6.277 1 37.91 4 ILE B CA 1
ATOM 2661 C C . ILE B 1 4 ? -35.438 40.781 5.961 1 37.91 4 ILE B C 1
ATOM 2663 O O . ILE B 1 4 ? -36.094 39.938 6.555 1 37.91 4 ILE B O 1
ATOM 2667 N N . PRO B 1 5 ? -35.031 40.5 4.762 1 38.44 5 PRO B N 1
ATOM 2668 C CA . PRO B 1 5 ? -34.938 39.062 4.43 1 38.44 5 PRO B CA 1
ATOM 2669 C C . PRO B 1 5 ? -34.312 38.25 5.562 1 38.44 5 PRO B C 1
ATOM 2671 O O . PRO B 1 5 ? -33.531 38.75 6.355 1 38.44 5 PRO B O 1
ATOM 2674 N N . LYS B 1 6 ? -35 37.25 6.02 1 38.44 6 LYS B N 1
ATOM 2675 C CA . LYS B 1 6 ? -34.625 36.281 7.02 1 38.44 6 LYS B CA 1
ATOM 2676 C C . LYS B 1 6 ? -33.156 35.875 6.891 1 38.44 6 LYS B C 1
ATOM 2678 O O . LYS B 1 6 ? -32.688 35.5 5.809 1 38.44 6 LYS B O 1
ATOM 2683 N N . GLN B 1 7 ? -32.219 36.5 7.688 1 33.5 7 GLN B N 1
ATOM 2684 C CA . GLN B 1 7 ? -30.797 36.188 7.793 1 33.5 7 GLN B CA 1
ATOM 2685 C C . GLN B 1 7 ? -30.547 34.688 7.648 1 33.5 7 GLN B C 1
ATOM 2687 O O . GLN B 1 7 ? -31.219 33.875 8.289 1 33.5 7 GLN B O 1
ATOM 2692 N N . GLN B 1 8 ? -30.281 34.25 6.477 1 36.78 8 GLN B N 1
ATOM 2693 C CA . GLN B 1 8 ? -29.875 32.875 6.25 1 36.78 8 GLN B CA 1
ATOM 2694 C C . GLN B 1 8 ? -29.141 32.312 7.465 1 36.78 8 GLN B C 1
ATOM 2696 O O . GLN B 1 8 ? -28.359 33 8.109 1 36.78 8 GLN B O 1
ATOM 2701 N N . PRO B 1 9 ? -29.672 31.312 8.211 1 39 9 PRO B N 1
ATOM 2702 C CA . PRO B 1 9 ? -28.969 30.797 9.398 1 39 9 PRO B CA 1
ATOM 2703 C C . PRO B 1 9 ? -27.453 30.875 9.266 1 39 9 PRO B C 1
ATOM 2705 O O . PRO B 1 9 ? -26.906 30.531 8.219 1 39 9 PRO B O 1
ATOM 2708 N N . ALA B 1 10 ? -26.75 31.828 9.805 1 38.91 10 ALA B N 1
ATOM 2709 C CA . ALA B 1 10 ? -25.328 32.125 9.898 1 38.91 10 ALA B CA 1
ATOM 2710 C C . ALA B 1 10 ? -24.5 30.859 9.953 1 38.91 10 ALA B C 1
ATOM 2712 O O . ALA B 1 10 ? -24.781 29.953 10.742 1 38.91 10 ALA B O 1
ATOM 2713 N N . GLN B 1 11 ? -23.938 30.297 8.953 1 43.97 11 GLN B N 1
ATOM 2714 C CA . GLN B 1 11 ? -22.922 29.25 8.914 1 43.97 11 GLN B CA 1
ATOM 2715 C C . GLN B 1 11 ? -22.062 29.281 10.172 1 43.97 11 GLN B C 1
ATOM 2717 O O . GLN B 1 11 ? -21.438 30.312 10.477 1 43.97 11 GLN B O 1
ATOM 2722 N N . ARG B 1 12 ? -22.469 28.75 11.336 1 51.53 12 ARG B N 1
ATOM 2723 C CA . ARG B 1 12 ? -21.844 28.734 12.656 1 51.53 12 ARG B CA 1
ATOM 2724 C C . ARG B 1 12 ? -20.328 28.672 12.547 1 51.53 12 ARG B C 1
ATOM 2726 O O . ARG B 1 12 ? -19.781 27.781 11.906 1 51.53 12 ARG B O 1
ATOM 2733 N N . SER B 1 13 ? -19.609 29.75 12.617 1 61.56 13 SER B N 1
ATOM 2734 C CA . SER B 1 13 ? -18.156 29.938 12.633 1 61.56 13 SER B CA 1
ATOM 2735 C C . SER B 1 13 ? -17.469 28.906 13.516 1 61.56 13 SER B C 1
ATOM 2737 O O . SER B 1 13 ? -18.078 28.406 14.484 1 61.56 13 SER B O 1
ATOM 2739 N N . VAL B 1 14 ? -16.438 28.203 13.078 1 69.94 14 VAL B N 1
ATOM 2740 C CA . VAL B 1 14 ? -15.609 27.281 13.852 1 69.94 14 VAL B CA 1
ATOM 2741 C C . VAL B 1 14 ? -15.266 27.906 15.203 1 69.94 14 VAL B C 1
ATOM 2743 O O . VAL B 1 14 ? -14.82 29.047 15.273 1 69.94 14 VAL B O 1
ATOM 2746 N N . PRO B 1 15 ? -15.734 27.234 16.297 1 75.94 15 PRO B N 1
ATOM 2747 C CA . PRO B 1 15 ? -15.391 27.781 17.609 1 75.94 15 PRO B CA 1
ATOM 2748 C C . PRO B 1 15 ? -13.898 28.078 17.766 1 75.94 15 PRO B C 1
ATOM 2750 O O . PRO B 1 15 ? -13.07 27.328 17.25 1 75.94 15 PRO B O 1
ATOM 2753 N N . THR B 1 16 ? -13.594 29.141 18.344 1 78.81 16 THR B N 1
ATOM 2754 C CA . THR B 1 16 ? -12.219 29.547 18.594 1 78.81 16 THR B CA 1
ATOM 2755 C C . THR B 1 16 ? -11.867 29.438 20.078 1 78.81 16 THR B C 1
ATOM 2757 O O . THR B 1 16 ? -12.742 29.203 20.906 1 78.81 16 THR B O 1
ATOM 2760 N N . SER B 1 17 ? -10.586 29.531 20.266 1 83.12 17 SER B N 1
ATOM 2761 C CA . SER B 1 17 ? -10.148 29.531 21.656 1 83.12 17 SER B CA 1
ATOM 2762 C C . SER B 1 17 ? -10.758 30.688 22.438 1 83.12 17 SER B C 1
ATOM 2764 O O . SER B 1 17 ? -10.969 30.578 23.656 1 83.12 17 SER B O 1
ATOM 2766 N N . ALA B 1 18 ? -11.047 31.766 21.734 1 85.81 18 ALA B N 1
ATOM 2767 C CA . ALA B 1 18 ? -11.711 32.906 22.375 1 85.81 18 ALA B CA 1
ATOM 2768 C C . ALA B 1 18 ? -13.117 32.531 22.828 1 85.81 18 ALA B C 1
ATOM 2770 O O . ALA B 1 18 ? -13.555 32.969 23.906 1 85.81 18 ALA B O 1
ATOM 2771 N N . ASP B 1 19 ? -13.758 31.75 22.031 1 88 19 ASP B N 1
ATOM 2772 C CA . ASP B 1 19 ? -15.094 31.297 22.391 1 88 19 ASP B CA 1
ATOM 2773 C C . ASP B 1 19 ? -15.055 30.406 23.625 1 88 19 ASP B C 1
ATOM 2775 O O . ASP B 1 19 ? -15.914 30.516 24.516 1 88 19 ASP B O 1
ATOM 2779 N N . VAL B 1 20 ? -14.062 29.547 23.641 1 90.31 20 VAL B N 1
ATOM 2780 C CA . VAL B 1 20 ? -13.891 28.672 24.781 1 90.31 20 VAL B CA 1
ATOM 2781 C C . VAL B 1 20 ? -13.609 29.5 26.031 1 90.31 20 VAL B C 1
ATOM 2783 O O . VAL B 1 20 ? -14.18 29.25 27.094 1 90.31 20 VAL B O 1
ATOM 2786 N N . ALA B 1 21 ? -12.781 30.469 25.906 1 91.69 21 ALA B N 1
ATOM 2787 C CA . ALA B 1 21 ? -12.422 31.359 27.016 1 91.69 21 ALA B CA 1
ATOM 2788 C C . ALA B 1 21 ? -13.656 32.062 27.562 1 91.69 21 ALA B C 1
ATOM 2790 O O . ALA B 1 21 ? -13.859 32.125 28.781 1 91.69 21 ALA B O 1
ATOM 2791 N N . ARG B 1 22 ? -14.414 32.562 26.703 1 91.75 22 ARG B N 1
ATOM 2792 C CA . ARG B 1 22 ? -15.633 33.281 27.062 1 91.75 22 ARG B CA 1
ATOM 2793 C C . ARG B 1 22 ? -16.594 32.375 27.812 1 91.75 22 ARG B C 1
ATOM 2795 O O . ARG B 1 22 ? -17.125 32.75 28.875 1 91.75 22 ARG B O 1
ATOM 2802 N N . LEU B 1 23 ? -16.719 31.219 27.281 1 91.69 23 LEU B N 1
ATOM 2803 C CA . LEU B 1 23 ? -17.656 30.297 27.875 1 91.69 23 LEU B CA 1
ATOM 2804 C C . LEU B 1 23 ? -17.156 29.781 29.234 1 91.69 23 LEU B C 1
ATOM 2806 O O . LEU B 1 23 ? -17.938 29.609 30.156 1 91.69 23 LEU B O 1
ATOM 2810 N N . ALA B 1 24 ? -15.93 29.547 29.328 1 92.62 24 ALA B N 1
ATOM 2811 C CA . ALA B 1 24 ? -15.32 29.016 30.531 1 92.62 24 ALA B CA 1
ATOM 2812 C C . ALA B 1 24 ? -15.062 30.125 31.547 1 92.62 24 ALA B C 1
ATOM 2814 O O . ALA B 1 24 ? -14.797 29.844 32.719 1 92.62 24 ALA B O 1
ATOM 2815 N N . GLY B 1 25 ? -15.062 31.375 31.203 1 93.06 25 GLY B N 1
ATOM 2816 C CA . GLY B 1 25 ? -14.812 32.5 32.062 1 93.06 25 GLY B CA 1
ATOM 2817 C C . GLY B 1 25 ? -13.344 32.688 32.406 1 93.06 25 GLY B C 1
ATOM 2818 O O . GLY B 1 25 ? -13 33 33.562 1 93.06 25 GLY B O 1
ATOM 2819 N N . VAL B 1 26 ? -12.516 32.281 31.516 1 93 26 VAL B N 1
ATOM 2820 C CA . VAL B 1 26 ? -11.078 32.406 31.734 1 93 26 VAL B CA 1
ATOM 2821 C C . VAL B 1 26 ? -10.438 33.125 30.562 1 93 26 VAL B C 1
ATOM 2823 O O . VAL B 1 26 ? -11.117 33.5 29.609 1 93 26 VAL B O 1
ATOM 2826 N N . SER B 1 27 ? -9.18 33.5 30.734 1 89.44 27 SER B N 1
ATOM 2827 C CA . SER B 1 27 ? -8.453 34.156 29.641 1 89.44 27 SER B CA 1
ATOM 2828 C C . SER B 1 27 ? -8.125 33.156 28.531 1 89.44 27 SER B C 1
ATOM 2830 O O . SER B 1 27 ? -8.117 31.938 28.75 1 89.44 27 SER B O 1
ATOM 2832 N N . ARG B 1 28 ? -7.801 33.625 27.328 1 87.31 28 ARG B N 1
ATOM 2833 C CA . ARG B 1 28 ? -7.379 32.781 26.203 1 87.31 28 ARG B CA 1
ATOM 2834 C C . ARG B 1 28 ? -6.086 32.031 26.516 1 87.31 28 ARG B C 1
ATOM 2836 O O . ARG B 1 28 ? -5.895 30.906 26.078 1 87.31 28 ARG B O 1
ATOM 2843 N N . ALA B 1 29 ? -5.234 32.656 27.266 1 84.12 29 ALA B N 1
ATOM 2844 C CA . ALA B 1 29 ? -3.975 32.031 27.672 1 84.12 29 ALA B CA 1
ATOM 2845 C C . ALA B 1 29 ? -4.219 30.828 28.562 1 84.12 29 ALA B C 1
ATOM 2847 O O . ALA B 1 29 ? -3.568 29.797 28.391 1 84.12 29 ALA B O 1
ATOM 2848 N N . THR B 1 30 ? -5.172 31.031 29.438 1 86.69 30 THR B N 1
ATOM 2849 C CA . THR B 1 30 ? -5.52 29.922 30.328 1 86.69 30 THR B CA 1
ATOM 2850 C C . THR B 1 30 ? -6.055 28.734 29.531 1 86.69 30 THR B C 1
ATOM 2852 O O . THR B 1 30 ? -5.707 27.594 29.812 1 86.69 30 THR B O 1
ATOM 2855 N N . VAL B 1 31 ? -6.91 29.031 28.5 1 86.81 31 VAL B N 1
ATOM 2856 C CA . VAL B 1 31 ? -7.434 27.984 27.641 1 86.81 31 VAL B CA 1
ATOM 2857 C C . VAL B 1 31 ? -6.281 27.266 26.953 1 86.81 31 VAL B C 1
ATOM 2859 O O . VAL B 1 31 ? -6.254 26.031 26.906 1 86.81 31 VAL B O 1
ATOM 2862 N N . SER B 1 32 ? -5.363 28 26.5 1 78.62 32 SER B N 1
ATOM 2863 C CA . SER B 1 32 ? -4.215 27.453 25.797 1 78.62 32 SER B CA 1
ATOM 2864 C C . SER B 1 32 ? -3.389 26.547 26.703 1 78.62 32 SER B C 1
ATOM 2866 O O . SER B 1 32 ? -3.014 25.438 26.328 1 78.62 32 SER B O 1
ATOM 2868 N N . TYR B 1 33 ? -3.176 27 27.938 1 80 33 TYR B N 1
ATOM 2869 C CA . TYR B 1 33 ? -2.379 26.234 28.891 1 80 33 TYR B CA 1
ATOM 2870 C C . TYR B 1 33 ? -3.076 24.938 29.25 1 80 33 TYR B C 1
ATOM 2872 O O . TYR B 1 33 ? -2.438 23.891 29.328 1 80 33 TYR B O 1
ATOM 2880 N N . VAL B 1 34 ? -4.344 25.031 29.438 1 80 34 VAL B N 1
ATOM 2881 C CA . VAL B 1 34 ? -5.113 23.875 29.891 1 80 34 VAL B CA 1
ATOM 2882 C C . VAL B 1 34 ? -5.18 22.844 28.781 1 80 34 VAL B C 1
ATOM 2884 O O . VAL B 1 34 ? -4.941 21.656 29.016 1 80 34 VAL B O 1
ATOM 2887 N N . LEU B 1 35 ? -5.477 23.25 27.594 1 78.06 35 LEU B N 1
ATOM 2888 C CA . LEU B 1 35 ? -5.723 22.328 26.5 1 78.06 35 LEU B CA 1
ATOM 2889 C C . LEU B 1 35 ? -4.414 21.75 25.969 1 78.06 35 LEU B C 1
ATOM 2891 O O . LEU B 1 35 ? -4.402 20.672 25.359 1 78.06 35 LEU B O 1
ATOM 2895 N N . ASN B 1 36 ? -3.367 22.453 26.25 1 70.56 36 ASN B N 1
ATOM 2896 C CA . ASN B 1 36 ? -2.066 21.953 25.812 1 70.56 36 ASN B CA 1
ATOM 2897 C C . ASN B 1 36 ? -1.322 21.266 26.969 1 70.56 36 ASN B C 1
ATOM 2899 O O . ASN B 1 36 ? -0.153 20.906 26.812 1 70.56 36 ASN B O 1
ATOM 2903 N N . ASN B 1 37 ? -1.942 21.078 27.953 1 66.44 37 ASN B N 1
ATOM 2904 C CA . ASN B 1 37 ? -1.41 20.438 29.156 1 66.44 37 ASN B CA 1
ATOM 2905 C C . ASN B 1 37 ? -0.042 21 29.531 1 66.44 37 ASN B C 1
ATOM 2907 O O . ASN B 1 37 ? 0.894 20.234 29.797 1 66.44 37 ASN B O 1
ATOM 2911 N N . THR B 1 38 ? 0.103 22.234 29.328 1 58.25 38 THR B N 1
ATOM 2912 C CA . THR B 1 38 ? 1.374 22.844 29.703 1 58.25 38 THR B CA 1
ATOM 2913 C C . THR B 1 38 ? 1.555 22.859 31.219 1 58.25 38 THR B C 1
ATOM 2915 O O . THR B 1 38 ? 0.668 23.297 31.938 1 58.25 38 THR B O 1
ATOM 2918 N N . SER B 1 39 ? 2.506 22.125 31.734 1 59.22 39 SER B N 1
ATOM 2919 C CA . SER B 1 39 ? 2.793 22.047 33.156 1 59.22 39 SER B CA 1
ATOM 2920 C C . SER B 1 39 ? 3.441 23.344 33.656 1 59.22 39 SER B C 1
ATOM 2922 O O . SER B 1 39 ? 3.604 23.531 34.875 1 59.22 39 SER B O 1
ATOM 2924 N N . ALA B 1 40 ? 3.756 24.188 32.781 1 59.94 40 ALA B N 1
ATOM 2925 C CA . ALA B 1 40 ? 4.543 25.359 33.125 1 59.94 40 ALA B CA 1
ATOM 2926 C C . ALA B 1 40 ? 3.732 26.312 34 1 59.94 40 ALA B C 1
ATOM 2928 O O . ALA B 1 40 ? 4.301 27.109 34.75 1 59.94 40 ALA B O 1
ATOM 2929 N N . VAL B 1 41 ? 2.404 26.203 34 1 67.5 41 VAL B N 1
ATOM 2930 C CA . VAL B 1 41 ? 1.577 27.125 34.781 1 67.5 41 VAL B CA 1
ATOM 2931 C C . VAL B 1 41 ? 0.643 26.344 35.688 1 67.5 41 VAL B C 1
ATOM 2933 O O . VAL B 1 41 ? 0.049 25.344 35.281 1 67.5 41 VAL B O 1
ATOM 2936 N N . ARG B 1 42 ? 0.639 26.625 36.969 1 80.12 42 ARG B N 1
ATOM 2937 C CA . ARG B 1 42 ? -0.266 25.984 37.938 1 80.12 42 ARG B CA 1
ATOM 2938 C C . ARG B 1 42 ? -1.702 26.453 37.719 1 80.12 42 ARG B C 1
ATOM 2940 O O . ARG B 1 42 ? -2.025 27.609 37.969 1 80.12 42 ARG B O 1
ATOM 2947 N N . ILE B 1 43 ? -2.527 25.688 37.125 1 85.31 43 ILE B N 1
ATOM 2948 C CA . ILE B 1 43 ? -3.951 25.938 36.938 1 85.31 43 ILE B CA 1
ATOM 2949 C C . ILE B 1 43 ? -4.77 24.984 37.781 1 85.31 43 ILE B C 1
ATOM 2951 O O . ILE B 1 43 ? -4.469 23.797 37.875 1 85.31 43 ILE B O 1
ATOM 2955 N N . SER B 1 44 ? -5.766 25.594 38.625 1 88.69 44 SER B N 1
ATOM 2956 C CA . SER B 1 44 ? -6.586 24.781 39.531 1 88.69 44 SER B CA 1
ATOM 2957 C C . SER B 1 44 ? -7.387 23.734 38.75 1 88.69 44 SER B C 1
ATOM 2959 O O . SER B 1 44 ? -7.73 23.953 37.594 1 88.69 44 SER B O 1
ATOM 2961 N N . GLU B 1 45 ? -7.707 22.703 39.438 1 89.31 45 GLU B N 1
ATOM 2962 C CA . GLU B 1 45 ? -8.43 21.594 38.812 1 89.31 45 GLU B CA 1
ATOM 2963 C C . GLU B 1 45 ? -9.828 22.031 38.375 1 89.31 45 GLU B C 1
ATOM 2965 O O . GLU B 1 45 ? -10.289 21.672 37.281 1 89.31 45 GLU B O 1
ATOM 2970 N N . PRO B 1 46 ? -10.5 22.766 39.219 1 90.31 46 PRO B N 1
ATOM 2971 C CA . PRO B 1 46 ? -11.82 23.219 38.781 1 90.31 46 PRO B CA 1
ATOM 2972 C C . PRO B 1 46 ? -11.766 24.047 37.469 1 90.31 46 PRO B C 1
ATOM 2974 O O . PRO B 1 46 ? -12.625 23.891 36.625 1 90.31 46 PRO B O 1
ATOM 2977 N N . THR B 1 47 ? -10.789 24.859 37.344 1 90.62 47 THR B N 1
ATOM 2978 C CA . THR B 1 47 ? -10.617 25.672 36.156 1 90.62 47 THR B CA 1
ATOM 2979 C C . THR B 1 47 ? -10.336 24.781 34.938 1 90.62 47 THR B C 1
ATOM 2981 O O . THR B 1 47 ? -10.891 25 33.844 1 90.62 47 THR B O 1
ATOM 2984 N N . ARG B 1 48 ? -9.516 23.844 35.062 1 90.75 48 ARG B N 1
ATOM 2985 C CA . ARG B 1 48 ? -9.211 22.891 34 1 90.75 48 ARG B CA 1
ATOM 2986 C C . ARG B 1 48 ? -10.469 22.203 33.5 1 90.75 48 ARG B C 1
ATOM 2988 O O . ARG B 1 48 ? -10.68 22.062 32.281 1 90.75 48 ARG B O 1
ATOM 2995 N N . ARG B 1 49 ? -11.227 21.812 34.438 1 90.88 49 ARG B N 1
ATOM 2996 C CA . ARG B 1 49 ? -12.453 21.109 34.125 1 90.88 49 ARG B CA 1
ATOM 2997 C C . ARG B 1 49 ? -13.406 22.016 33.344 1 90.88 49 ARG B C 1
ATOM 2999 O O . ARG B 1 49 ? -14.031 21.578 32.375 1 90.88 49 ARG B O 1
ATOM 3006 N N . ARG B 1 50 ? -13.539 23.219 33.781 1 91.44 50 ARG B N 1
ATOM 3007 C CA . ARG B 1 50 ? -14.414 24.172 33.125 1 91.44 50 ARG B CA 1
ATOM 3008 C C . ARG B 1 50 ? -13.977 24.391 31.672 1 91.44 50 ARG B C 1
ATOM 3010 O O . ARG B 1 50 ? -14.812 24.469 30.766 1 91.44 50 ARG B O 1
ATOM 3017 N N . VAL B 1 51 ? -12.711 24.5 31.516 1 91.06 51 VAL B N 1
ATOM 3018 C CA . VAL B 1 51 ? -12.164 24.734 30.188 1 91.06 51 VAL B CA 1
ATOM 3019 C C . VAL B 1 51 ? -12.445 23.531 29.297 1 91.06 51 VAL B C 1
ATOM 3021 O O . VAL B 1 51 ? -12.906 23.672 28.156 1 91.06 51 VAL B O 1
ATOM 3024 N N . HIS B 1 52 ? -12.242 22.391 29.844 1 88.69 52 HIS B N 1
ATOM 3025 C CA . HIS B 1 52 ? -12.492 21.172 29.062 1 88.69 52 HIS B CA 1
ATOM 3026 C C . HIS B 1 52 ? -13.969 21.031 28.734 1 88.69 52 HIS B C 1
ATOM 3028 O O . HIS B 1 52 ? -14.328 20.625 27.625 1 88.69 52 HIS B O 1
ATOM 3034 N N . GLU B 1 53 ? -14.773 21.312 29.703 1 88.38 53 GLU B N 1
ATOM 3035 C CA . GLU B 1 53 ? -16.219 21.234 29.5 1 88.38 53 GLU B CA 1
ATOM 3036 C C . GLU B 1 53 ? -16.672 22.234 28.438 1 88.38 53 GLU B C 1
ATOM 3038 O O . GLU B 1 53 ? -17.484 21.906 27.578 1 88.38 53 GLU B O 1
ATOM 3043 N N . ALA B 1 54 ? -16.219 23.422 28.531 1 89.06 54 ALA B N 1
ATOM 3044 C CA . ALA B 1 54 ? -16.547 24.453 27.547 1 89.06 54 ALA B CA 1
ATOM 3045 C C . ALA B 1 54 ? -16.109 24.047 26.156 1 89.06 54 ALA B C 1
ATOM 3047 O O . ALA B 1 54 ? -16.844 24.219 25.188 1 89.06 54 ALA B O 1
ATOM 3048 N N . ALA B 1 55 ? -14.859 23.5 26.078 1 85.44 55 ALA B N 1
ATOM 3049 C CA . ALA B 1 55 ? -14.328 23.047 24.797 1 85.44 55 ALA B CA 1
ATOM 3050 C C . ALA B 1 55 ? -15.188 21.922 24.203 1 85.44 55 ALA B C 1
ATOM 3052 O O . ALA B 1 55 ? -15.477 21.922 23 1 85.44 55 ALA B O 1
ATOM 3053 N N . ARG B 1 56 ? -15.586 21.109 25.094 1 80.75 56 ARG B N 1
ATOM 3054 C CA . ARG B 1 56 ? -16.422 19.984 24.672 1 80.75 56 ARG B CA 1
ATOM 3055 C C . ARG B 1 56 ? -17.781 20.469 24.188 1 80.75 56 ARG B C 1
ATOM 3057 O O . ARG B 1 56 ? -18.281 20.031 23.156 1 80.75 56 ARG B O 1
ATOM 3064 N N . GLU B 1 57 ? -18.375 21.281 24.969 1 81.19 57 GLU B N 1
ATOM 3065 C CA . GLU B 1 57 ? -19.688 21.812 24.656 1 81.19 57 GLU B CA 1
ATOM 3066 C C . GLU B 1 57 ? -19.688 22.547 23.328 1 81.19 57 GLU B C 1
ATOM 3068 O O . GLU B 1 57 ? -20.625 22.422 22.531 1 81.19 57 GLU B O 1
ATOM 3073 N N . LEU B 1 58 ? -18.641 23.266 23.062 1 81.12 58 LEU B N 1
ATOM 3074 C CA . LEU B 1 58 ? -18.547 24.062 21.844 1 81.12 58 LEU B CA 1
ATOM 3075 C C . LEU B 1 58 ? -18.047 23.203 20.688 1 81.12 58 LEU B C 1
ATOM 3077 O O . LEU B 1 58 ? -18.156 23.609 19.531 1 81.12 58 LEU B O 1
ATOM 3081 N N . GLY B 1 59 ? -17.516 22.062 21.109 1 76.75 59 GLY B N 1
ATOM 3082 C CA . GLY B 1 59 ? -16.859 21.25 20.078 1 76.75 59 GLY B CA 1
ATOM 3083 C C . GLY B 1 59 ? -15.562 21.844 19.578 1 76.75 59 GLY B C 1
ATOM 3084 O O . GLY B 1 59 ? -15.242 21.719 18.391 1 76.75 59 GLY B O 1
ATOM 3085 N N . TYR B 1 60 ? -14.883 22.547 20.5 1 78.38 60 TYR B N 1
ATOM 3086 C CA . TYR B 1 60 ? -13.633 23.203 20.125 1 78.38 60 TYR B CA 1
ATOM 3087 C C . TYR B 1 60 ? -12.484 22.188 20.078 1 78.38 60 TYR B C 1
ATOM 3089 O O . TYR B 1 60 ? -12.305 21.406 21 1 78.38 60 TYR B O 1
ATOM 3097 N N . VAL B 1 61 ? -11.789 22.172 18.906 1 76.25 61 VAL B N 1
ATOM 3098 C CA . VAL B 1 61 ? -10.57 21.391 18.734 1 76.25 61 VAL B CA 1
ATOM 3099 C C . VAL B 1 61 ? -9.406 22.312 18.375 1 76.25 61 VAL B C 1
ATOM 3101 O O . VAL B 1 61 ? -9.484 23.078 17.422 1 76.25 61 VAL B O 1
ATOM 3104 N N . PRO B 1 62 ? -8.398 22.266 19.344 1 71.56 62 PRO B N 1
ATOM 3105 C CA . PRO B 1 62 ? -7.25 23.109 19.016 1 71.56 62 PRO B CA 1
ATOM 3106 C C . PRO B 1 62 ? -6.617 22.75 17.672 1 71.56 62 PRO B C 1
ATOM 3108 O O . PRO B 1 62 ? -6.594 21.578 17.297 1 71.56 62 PRO B O 1
ATOM 3111 N N . HIS B 1 63 ? -6.277 23.781 16.953 1 68.06 63 HIS B N 1
ATOM 3112 C CA . HIS B 1 63 ? -5.562 23.547 15.703 1 68.06 63 HIS B CA 1
ATOM 3113 C C . HIS B 1 63 ? -4.16 23.016 15.969 1 68.06 63 HIS B C 1
ATOM 3115 O O . HIS B 1 63 ? -3.461 23.5 16.859 1 68.06 63 HIS B O 1
ATOM 3121 N N . ALA B 1 64 ? -3.801 21.891 15.242 1 62.62 64 ALA B N 1
ATOM 3122 C CA . ALA B 1 64 ? -2.494 21.266 15.438 1 62.62 64 ALA B CA 1
ATOM 3123 C C . ALA B 1 64 ? -1.374 22.297 15.305 1 62.62 64 ALA B C 1
ATOM 3125 O O . ALA B 1 64 ? -0.424 22.297 16.094 1 62.62 64 ALA B O 1
ATOM 3126 N N . ALA B 1 65 ? -1.54 23.078 14.328 1 58 65 ALA B N 1
ATOM 3127 C CA . ALA B 1 65 ? -0.519 24.078 14.07 1 58 65 ALA B CA 1
ATOM 3128 C C . ALA B 1 65 ? -0.432 25.078 15.219 1 58 65 ALA B C 1
ATOM 3130 O O . ALA B 1 65 ? 0.662 25.5 15.609 1 58 65 ALA B O 1
ATOM 3131 N N . ALA B 1 66 ? -1.564 25.422 15.711 1 58.44 66 ALA B N 1
ATOM 3132 C CA . ALA B 1 66 ? -1.572 26.344 16.844 1 58.44 66 ALA B CA 1
ATOM 3133 C C . ALA B 1 66 ? -0.902 25.719 18.062 1 58.44 66 ALA B C 1
ATOM 3135 O O . ALA B 1 66 ? -0.172 26.406 18.781 1 58.44 66 ALA B O 1
ATOM 3136 N N . ARG B 1 67 ? -1.139 24.469 18.156 1 58.66 67 ARG B N 1
ATOM 3137 C CA . ARG B 1 67 ? -0.522 23.75 19.281 1 58.66 67 ARG B CA 1
ATOM 3138 C C . ARG B 1 67 ? 0.994 23.703 19.125 1 58.66 67 ARG B C 1
ATOM 3140 O O . ARG B 1 67 ? 1.727 23.891 20.094 1 58.66 67 ARG B O 1
ATOM 3147 N N . SER B 1 68 ? 1.354 23.375 17.922 1 57.22 68 SER B N 1
ATOM 3148 C CA . SER B 1 68 ? 2.787 23.312 17.656 1 57.22 68 SER B CA 1
ATOM 3149 C C . SER B 1 68 ? 3.461 24.656 17.906 1 57.22 68 SER B C 1
ATOM 3151 O O . SER B 1 68 ? 4.566 24.703 18.453 1 57.22 68 SER B O 1
ATOM 3153 N N . LEU B 1 69 ? 2.824 25.672 17.516 1 51.78 69 LEU B N 1
ATOM 3154 C CA . LEU B 1 69 ? 3.35 27.031 17.656 1 51.78 69 LEU B CA 1
ATOM 3155 C C . LEU B 1 69 ? 3.457 27.422 19.125 1 51.78 69 LEU B C 1
ATOM 3157 O O . LEU B 1 69 ? 4.438 28.047 19.547 1 51.78 69 LEU B O 1
ATOM 3161 N N . ARG B 1 70 ? 2.438 27.031 19.812 1 49.59 70 ARG B N 1
ATOM 3162 C CA . ARG B 1 70 ? 2.418 27.453 21.219 1 49.59 70 ARG B CA 1
ATOM 3163 C C . ARG B 1 70 ? 3.291 26.547 22.078 1 49.59 70 ARG B C 1
ATOM 3165 O O . ARG B 1 70 ? 4.008 27.031 22.953 1 49.59 70 ARG B O 1
ATOM 3172 N N . ALA B 1 71 ? 2.922 25.25 21.844 1 53.31 71 ALA B N 1
ATOM 3173 C CA . ALA B 1 71 ? 3.697 24.312 22.656 1 53.31 71 ALA B CA 1
ATOM 3174 C C . ALA B 1 71 ? 5.164 24.312 22.219 1 53.31 71 ALA B C 1
ATOM 3176 O O . ALA B 1 71 ? 6.027 23.828 22.953 1 53.31 71 ALA B O 1
ATOM 3177 N N . GLY B 1 72 ? 5.488 25 21.156 1 53.56 72 GLY B N 1
ATOM 3178 C CA . GLY B 1 72 ? 6.832 25.188 20.625 1 53.56 72 GLY B CA 1
ATOM 3179 C C . GLY B 1 72 ? 7.324 24 19.812 1 53.56 72 GLY B C 1
ATOM 3180 O O . GLY B 1 72 ? 8.422 24.031 19.25 1 53.56 72 GLY B O 1
ATOM 3181 N N . HIS B 1 73 ? 6.551 22.75 19.828 1 64.31 73 HIS B N 1
ATOM 3182 C CA . HIS B 1 73 ? 7.223 21.75 19.031 1 64.31 73 HIS B CA 1
ATOM 3183 C C . HIS B 1 73 ? 6.219 20.844 18.312 1 64.31 73 HIS B C 1
ATOM 3185 O O . HIS B 1 73 ? 5.262 20.375 18.922 1 64.31 73 HIS B O 1
ATOM 3191 N N . SER B 1 74 ? 6.16 20.781 17.047 1 76.88 74 SER B N 1
ATOM 3192 C CA . SER B 1 74 ? 5.41 19.844 16.219 1 76.88 74 SER B CA 1
ATOM 3193 C C . SER B 1 74 ? 5.852 18.406 16.469 1 76.88 74 SER B C 1
ATOM 3195 O O . SER B 1 74 ? 7.016 18.156 16.797 1 76.88 74 SER B O 1
ATOM 3197 N N . ARG B 1 75 ? 4.871 17.5 16.578 1 81.69 75 ARG B N 1
ATOM 3198 C CA . ARG B 1 75 ? 5.203 16.078 16.656 1 81.69 75 ARG B CA 1
ATOM 3199 C C . ARG B 1 75 ? 4.855 15.367 15.367 1 81.69 75 ARG B C 1
ATOM 3201 O O . ARG B 1 75 ? 4.742 14.141 15.336 1 81.69 75 ARG B O 1
ATOM 3208 N N . MET B 1 76 ? 4.703 16.141 14.336 1 85.19 76 MET B N 1
ATOM 3209 C CA . MET B 1 76 ? 4.312 15.562 13.055 1 85.19 76 MET B CA 1
ATOM 3210 C C . MET B 1 76 ? 5.535 15.086 12.273 1 85.19 76 MET B C 1
ATOM 3212 O O . MET B 1 76 ? 6.512 15.828 12.141 1 85.19 76 MET B O 1
ATOM 3216 N N . VAL B 1 77 ? 5.457 13.852 11.875 1 89.81 77 VAL B N 1
ATOM 3217 C CA . VAL B 1 77 ? 6.434 13.312 10.93 1 89.81 77 VAL B CA 1
ATOM 3218 C C . VAL B 1 77 ? 5.797 13.18 9.547 1 89.81 77 VAL B C 1
ATOM 3220 O O . VAL B 1 77 ? 4.773 12.508 9.391 1 89.81 77 VAL B O 1
ATOM 3223 N N . LEU B 1 78 ? 6.402 13.883 8.641 1 88.81 78 LEU B N 1
ATOM 3224 C CA . LEU B 1 78 ? 5.883 13.852 7.277 1 88.81 78 LEU B CA 1
ATOM 3225 C C . LEU B 1 78 ? 6.613 12.805 6.441 1 88.81 78 LEU B C 1
ATOM 3227 O O . LEU B 1 78 ? 7.848 12.781 6.418 1 88.81 78 LEU B O 1
ATOM 3231 N N . MET B 1 79 ? 5.746 11.961 5.844 1 86.31 79 MET B N 1
ATOM 3232 C CA . MET B 1 79 ? 6.254 10.945 4.922 1 86.31 79 MET B CA 1
ATOM 3233 C C . MET B 1 79 ? 5.617 11.094 3.545 1 86.31 79 MET B C 1
ATOM 3235 O O . MET B 1 79 ? 4.566 10.516 3.277 1 86.31 79 MET B O 1
ATOM 3239 N N . PRO B 1 80 ? 6.277 11.875 2.707 1 78.62 80 PRO B N 1
ATOM 3240 C CA . PRO B 1 80 ? 5.691 12.039 1.377 1 78.62 80 PRO B CA 1
ATOM 3241 C C . PRO B 1 80 ? 5.551 10.719 0.628 1 78.62 80 PRO B C 1
ATOM 3243 O O . PRO B 1 80 ? 6.414 9.844 0.737 1 78.62 80 PRO B O 1
ATOM 3246 N N . THR B 1 81 ? 4.375 10.523 0.014 1 71.62 81 THR B N 1
ATOM 3247 C CA . THR B 1 81 ? 4.082 9.281 -0.703 1 71.62 81 THR B CA 1
ATOM 3248 C C . THR B 1 81 ? 4.711 9.305 -2.092 1 71.62 81 THR B C 1
ATOM 3250 O O . THR B 1 81 ? 4.629 10.305 -2.805 1 71.62 81 THR B O 1
ATOM 3253 N N . PRO B 1 82 ? 5.316 8.125 -2.41 1 64.81 82 PRO B N 1
ATOM 3254 C CA . PRO B 1 82 ? 5.816 8.047 -3.785 1 64.81 82 PRO B CA 1
ATOM 3255 C C . PRO B 1 82 ? 4.691 8.031 -4.82 1 64.81 82 PRO B C 1
ATOM 3257 O O . PRO B 1 82 ? 3.568 7.633 -4.512 1 64.81 82 PRO B O 1
ATOM 3260 N N . GLU B 1 83 ? 4.938 8.508 -5.965 1 64.31 83 GLU B N 1
ATOM 3261 C CA . GLU B 1 83 ? 3.975 8.539 -7.062 1 64.31 83 GLU B CA 1
ATOM 3262 C C . GLU B 1 83 ? 3.77 7.152 -7.66 1 64.31 83 GLU B C 1
ATOM 3264 O O . GLU B 1 83 ? 2.873 6.953 -8.484 1 64.31 83 GLU B O 1
ATOM 3269 N N . ILE B 1 84 ? 4.586 6.246 -7.195 1 64.69 84 ILE B N 1
ATOM 3270 C CA . ILE B 1 84 ? 4.504 4.914 -7.777 1 64.69 84 ILE B CA 1
ATOM 3271 C C . ILE B 1 84 ? 4 3.922 -6.73 1 64.69 84 ILE B C 1
ATOM 3273 O O . ILE B 1 84 ? 4.277 4.074 -5.539 1 64.69 84 ILE B O 1
ATOM 3277 N N . PRO B 1 85 ? 3.201 2.98 -7.254 1 66.75 85 PRO B N 1
ATOM 3278 C CA . PRO B 1 85 ? 2.775 1.938 -6.316 1 66.75 85 PRO B CA 1
ATOM 3279 C C . PRO B 1 85 ? 3.951 1.171 -5.711 1 66.75 85 PRO B C 1
ATOM 3281 O O . PRO B 1 85 ? 4.844 0.726 -6.441 1 66.75 85 PRO B O 1
ATOM 3284 N N . MET B 1 86 ? 3.895 1.188 -4.41 1 72 86 MET B N 1
ATOM 3285 C CA . MET B 1 86 ? 4.922 0.419 -3.717 1 72 86 MET B CA 1
ATOM 3286 C C . MET B 1 86 ? 4.574 -1.065 -3.697 1 72 86 MET B C 1
ATOM 3288 O O . MET B 1 86 ? 3.41 -1.431 -3.525 1 72 86 MET B O 1
ATOM 3292 N N . GLY B 1 87 ? 5.453 -1.908 -4.094 1 79.38 87 GLY B N 1
ATOM 3293 C CA . GLY B 1 87 ? 5.234 -3.336 -3.934 1 79.38 87 GLY B CA 1
ATOM 3294 C C . GLY B 1 87 ? 4.996 -3.744 -2.49 1 79.38 87 GLY B C 1
ATOM 3295 O O . GLY B 1 87 ? 5.113 -2.92 -1.581 1 79.38 87 GLY B O 1
ATOM 3296 N N . PRO B 1 88 ? 4.609 -5 -2.301 1 83.88 88 PRO B N 1
ATOM 3297 C CA . PRO B 1 88 ? 4.25 -5.492 -0.968 1 83.88 88 PRO B CA 1
ATOM 3298 C C . PRO B 1 88 ? 5.367 -5.305 0.052 1 83.88 88 PRO B C 1
ATOM 3300 O O . PRO B 1 88 ? 5.105 -4.973 1.21 1 83.88 88 PRO B O 1
ATOM 3303 N N . LEU B 1 89 ? 6.555 -5.461 -0.354 1 84.94 89 LEU B N 1
ATOM 3304 C CA . LEU B 1 89 ? 7.68 -5.367 0.57 1 84.94 89 LEU B CA 1
ATOM 3305 C C . LEU B 1 89 ? 7.781 -3.967 1.162 1 84.94 89 LEU B C 1
ATOM 3307 O O . LEU B 1 89 ? 7.809 -3.805 2.385 1 84.94 89 LEU B O 1
ATOM 3311 N N . PHE B 1 90 ? 7.766 -2.975 0.335 1 81.81 90 PHE B N 1
ATOM 3312 C CA . PHE B 1 90 ? 7.949 -1.603 0.792 1 81.81 90 PHE B CA 1
ATOM 3313 C C . PHE B 1 90 ? 6.695 -1.09 1.489 1 81.81 90 PHE B C 1
ATOM 3315 O O . PHE B 1 90 ? 6.781 -0.298 2.43 1 81.81 90 PHE B O 1
ATOM 3322 N N . SER B 1 91 ? 5.555 -1.524 1.004 1 82 91 SER B N 1
ATOM 3323 C CA . SER B 1 91 ? 4.32 -1.175 1.697 1 82 91 SER B CA 1
ATOM 3324 C C . SER B 1 91 ? 4.344 -1.652 3.145 1 82 91 SER B C 1
ATOM 3326 O O . SER B 1 91 ? 3.973 -0.909 4.055 1 82 91 SER B O 1
ATOM 3328 N N . ARG B 1 92 ? 4.758 -2.879 3.332 1 82 92 ARG B N 1
ATOM 3329 C CA . ARG B 1 92 ? 4.859 -3.43 4.68 1 82 92 ARG B CA 1
ATOM 3330 C C . ARG B 1 92 ? 5.871 -2.65 5.512 1 82 92 ARG B C 1
ATOM 3332 O O . ARG B 1 92 ? 5.641 -2.381 6.691 1 82 92 ARG B O 1
ATOM 3339 N N . PHE B 1 93 ? 6.953 -2.32 4.984 1 83.88 93 PHE B N 1
ATOM 3340 C CA . PHE B 1 93 ? 8.008 -1.572 5.656 1 83.88 93 PHE B CA 1
ATOM 3341 C C . PHE B 1 93 ? 7.492 -0.224 6.145 1 83.88 93 PHE B C 1
ATOM 3343 O O . PHE B 1 93 ? 7.699 0.145 7.305 1 83.88 93 PHE B O 1
ATOM 3350 N N . PHE B 1 94 ? 6.84 0.499 5.273 1 81.88 94 PHE B N 1
ATOM 3351 C CA . PHE B 1 94 ? 6.359 1.834 5.613 1 81.88 94 PHE B CA 1
ATOM 3352 C C . PHE B 1 94 ? 5.242 1.764 6.645 1 81.88 94 PHE B C 1
ATOM 3354 O O . PHE B 1 94 ? 5.125 2.641 7.504 1 81.88 94 PHE B O 1
ATOM 3361 N N . ASN B 1 95 ? 4.453 0.754 6.508 1 80.38 95 ASN B N 1
ATOM 3362 C CA . ASN B 1 95 ? 3.424 0.557 7.523 1 80.38 95 ASN B CA 1
ATOM 3363 C C . ASN B 1 95 ? 4.039 0.315 8.898 1 80.38 95 ASN B C 1
ATOM 3365 O O . ASN B 1 95 ? 3.59 0.893 9.891 1 80.38 95 ASN B O 1
ATOM 3369 N N . GLU B 1 96 ? 5.043 -0.514 8.945 1 83.94 96 GLU B N 1
ATOM 3370 C CA . GLU B 1 96 ? 5.723 -0.805 10.203 1 83.94 96 GLU B CA 1
ATOM 3371 C C . GLU B 1 96 ? 6.395 0.442 10.766 1 83.94 96 GLU B C 1
ATOM 3373 O O . GLU B 1 96 ? 6.395 0.661 11.977 1 83.94 96 GLU B O 1
ATOM 3378 N N . LEU B 1 97 ? 6.969 1.169 9.867 1 87 97 LEU B N 1
ATOM 3379 C CA . LEU B 1 97 ? 7.629 2.402 10.289 1 87 97 LEU B CA 1
ATOM 3380 C C . LEU B 1 97 ? 6.621 3.387 10.867 1 87 97 LEU B C 1
ATOM 3382 O O . LEU B 1 97 ? 6.879 4.016 11.898 1 87 97 LEU B O 1
ATOM 3386 N N . GLN B 1 98 ? 5.555 3.531 10.219 1 83.62 98 GLN B N 1
ATOM 3387 C CA . GLN B 1 98 ? 4.496 4.414 10.703 1 83.62 98 GLN B CA 1
ATOM 3388 C C . GLN B 1 98 ? 4.031 4.004 12.094 1 83.62 98 GLN B C 1
ATOM 3390 O O . GLN B 1 98 ? 3.877 4.852 12.977 1 83.62 98 GLN B O 1
ATOM 3395 N N . TRP B 1 99 ? 3.867 2.758 12.258 1 82.06 99 TRP B N 1
ATOM 3396 C CA . TRP B 1 99 ? 3.443 2.236 13.555 1 82.06 99 TRP B CA 1
ATOM 3397 C C . TRP B 1 99 ? 4.496 2.504 14.625 1 82.06 99 TRP B C 1
ATOM 3399 O O . TRP B 1 99 ? 4.172 2.922 15.734 1 82.06 99 TRP B O 1
ATOM 3409 N N . ALA B 1 100 ? 5.68 2.227 14.242 1 89.06 100 ALA B N 1
ATOM 3410 C CA . ALA B 1 100 ? 6.77 2.432 15.195 1 89.06 100 ALA B CA 1
ATOM 3411 C C . ALA B 1 100 ? 6.871 3.898 15.602 1 89.06 100 ALA B C 1
ATOM 3413 O O . ALA B 1 100 ? 7.082 4.207 16.781 1 89.06 100 ALA B O 1
ATOM 3414 N N . LEU B 1 101 ? 6.691 4.832 14.664 1 89.06 101 LEU B N 1
ATOM 3415 C CA . LEU B 1 101 ? 6.754 6.262 14.938 1 89.06 101 LEU B CA 1
ATOM 3416 C C . LEU B 1 101 ? 5.598 6.691 15.836 1 89.06 101 LEU B C 1
ATOM 3418 O O . LEU B 1 101 ? 5.77 7.539 16.719 1 89.06 101 LEU B O 1
ATOM 3422 N N . SER B 1 102 ? 4.48 6.09 15.594 1 81.69 102 SER B N 1
ATOM 3423 C CA . SER B 1 102 ? 3.316 6.414 16.406 1 81.69 102 SER B CA 1
ATOM 3424 C C . SER B 1 102 ? 3.533 6.012 17.859 1 81.69 102 SER B C 1
ATOM 3426 O O . SER B 1 102 ? 3.02 6.656 18.781 1 81.69 102 SER B O 1
ATOM 3428 N N . ARG B 1 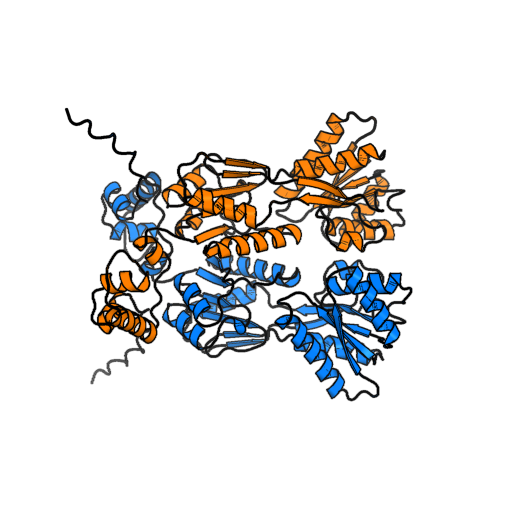103 ? 4.254 4.965 18.094 1 83.31 103 ARG B N 1
ATOM 3429 C CA . ARG B 1 103 ? 4.551 4.508 19.438 1 83.31 103 ARG B CA 1
ATOM 3430 C C . ARG B 1 103 ? 5.445 5.504 20.172 1 83.31 103 ARG B C 1
ATOM 3432 O O . ARG B 1 103 ? 5.516 5.492 21.406 1 83.31 103 ARG B O 1
ATOM 3439 N N . PHE B 1 104 ? 6.145 6.336 19.422 1 85.31 104 PHE B N 1
ATOM 3440 C CA . PHE B 1 104 ? 6.926 7.43 19.984 1 85.31 104 PHE B CA 1
ATOM 3441 C C . PHE B 1 104 ? 6.086 8.695 20.109 1 85.31 104 PHE B C 1
ATOM 3443 O O . PHE B 1 104 ? 6.625 9.789 20.281 1 85.31 104 PHE B O 1
ATOM 3450 N N . ASP B 1 105 ? 4.785 8.539 19.844 1 78.62 105 ASP B N 1
ATOM 3451 C CA . ASP B 1 105 ? 3.801 9.609 20 1 78.62 105 ASP B CA 1
ATOM 3452 C C . ASP B 1 105 ? 3.906 10.625 18.875 1 78.62 105 ASP B C 1
ATOM 3454 O O . ASP B 1 105 ? 3.6 11.805 19.062 1 78.62 105 ASP B O 1
ATOM 3458 N N . TYR B 1 106 ? 4.484 10.188 17.75 1 84.44 106 TYR B N 1
ATOM 3459 C CA . TYR B 1 106 ? 4.461 11.039 16.578 1 84.44 106 TYR B CA 1
ATOM 3460 C C . TYR B 1 106 ? 3.162 10.859 15.789 1 84.44 106 TYR B C 1
ATOM 3462 O O . TYR B 1 106 ? 2.602 9.758 15.758 1 84.44 106 TYR B O 1
ATOM 3470 N N . THR B 1 107 ? 2.742 11.984 15.25 1 78.44 107 THR B N 1
ATOM 3471 C CA . THR B 1 107 ? 1.706 11.922 14.227 1 78.44 107 THR B CA 1
ATOM 3472 C C . THR B 1 107 ? 2.324 11.781 12.836 1 78.44 107 THR B C 1
ATOM 3474 O O . THR B 1 107 ? 3.059 12.664 12.391 1 78.44 107 THR B O 1
ATOM 3477 N N . VAL B 1 108 ? 1.964 10.672 12.203 1 83.81 108 VAL B N 1
ATOM 3478 C CA . VAL B 1 108 ? 2.578 10.445 10.898 1 83.81 108 VAL B CA 1
ATOM 3479 C C . VAL B 1 108 ? 1.606 10.852 9.789 1 83.81 108 VAL B C 1
ATOM 3481 O O . VAL B 1 108 ? 0.451 10.414 9.781 1 83.81 108 VAL B O 1
ATOM 3484 N N . VAL B 1 109 ? 2.15 11.672 8.953 1 79.25 109 VAL B N 1
ATOM 3485 C CA . VAL B 1 109 ? 1.351 12.188 7.844 1 79.25 109 VAL B CA 1
ATOM 3486 C C . VAL B 1 109 ? 2.012 11.82 6.516 1 79.25 109 VAL B C 1
ATOM 3488 O O . VAL B 1 109 ? 3.205 12.07 6.324 1 79.25 109 VAL B O 1
ATOM 3491 N N . GLN B 1 110 ? 1.181 11.07 5.742 1 79.44 110 GLN B N 1
ATOM 3492 C CA . GLN B 1 110 ? 1.631 10.836 4.371 1 79.44 110 GLN B CA 1
ATOM 3493 C C . GLN B 1 110 ? 1.093 11.914 3.43 1 79.44 110 GLN B C 1
ATOM 3495 O O . GLN B 1 110 ? -0.077 12.289 3.516 1 79.44 110 GLN B O 1
ATOM 3500 N N . TYR B 1 111 ? 2.027 12.438 2.65 1 71.88 111 TYR B N 1
ATOM 3501 C CA . TYR B 1 111 ? 1.7 13.578 1.803 1 71.88 111 TYR B CA 1
ATOM 3502 C C . TYR B 1 111 ? 1.852 13.227 0.328 1 71.88 111 TYR B C 1
ATOM 3504 O O . TYR B 1 111 ? 2.943 12.867 -0.122 1 71.88 111 TYR B O 1
ATOM 3512 N N . ALA B 1 112 ? 0.689 13.164 -0.324 1 66.81 112 ALA B N 1
ATOM 3513 C CA . ALA B 1 112 ? 0.756 12.938 -1.766 1 66.81 112 ALA B CA 1
ATOM 3514 C C . ALA B 1 112 ? 1.044 14.242 -2.51 1 66.81 112 ALA B C 1
ATOM 3516 O O . ALA B 1 112 ? 0.249 15.18 -2.457 1 66.81 112 ALA B O 1
ATOM 3517 N N . SER B 1 113 ? 2.398 14.516 -2.812 1 59.59 113 SER B N 1
ATOM 3518 C CA . SER B 1 113 ? 2.754 15.734 -3.537 1 59.59 113 SER B CA 1
ATOM 3519 C C . SER B 1 113 ? 2.822 15.484 -5.039 1 59.59 113 SER B C 1
ATOM 3521 O O . SER B 1 113 ? 3.896 15.227 -5.586 1 59.59 113 SER B O 1
ATOM 3523 N N . LEU B 1 114 ? 1.73 15.18 -5.59 1 58.31 114 LEU B N 1
ATOM 3524 C CA . LEU B 1 114 ? 1.777 14.836 -7.004 1 58.31 114 LEU B CA 1
ATOM 3525 C C . LEU B 1 114 ? 2.398 15.969 -7.82 1 58.31 114 LEU B C 1
ATOM 3527 O O . LEU B 1 114 ? 1.9 17.094 -7.809 1 58.31 114 LEU B O 1
ATOM 3531 N N . GLY B 1 115 ? 3.49 15.672 -8.445 1 59.12 115 GLY B N 1
ATOM 3532 C CA . GLY B 1 115 ? 4.059 16.531 -9.469 1 59.12 115 GLY B CA 1
ATOM 3533 C C . GLY B 1 115 ? 5.008 17.578 -8.906 1 59.12 115 GLY B C 1
ATOM 3534 O O . GLY B 1 115 ? 5.672 18.281 -9.664 1 59.12 115 GLY B O 1
ATOM 3535 N N . LEU B 1 116 ? 5.008 17.734 -7.641 1 64.62 116 LEU B N 1
ATOM 3536 C CA . LEU B 1 116 ? 5.926 18.719 -7.082 1 64.62 116 LEU B CA 1
ATOM 3537 C C . LEU B 1 116 ? 7.289 18.094 -6.801 1 64.62 116 LEU B C 1
ATOM 3539 O O . LEU B 1 116 ? 7.375 16.984 -6.297 1 64.62 116 LEU B O 1
ATOM 3543 N N . THR B 1 117 ? 8.258 18.688 -7.359 1 67.44 117 THR B N 1
ATOM 3544 C CA . THR B 1 117 ? 9.602 18.188 -7.102 1 67.44 117 THR B CA 1
ATOM 3545 C C . THR B 1 117 ? 10.492 19.297 -6.539 1 67.44 117 THR B C 1
ATOM 3547 O O . THR B 1 117 ? 10.117 20.469 -6.547 1 67.44 117 THR B O 1
ATOM 3550 N N . GLY B 1 118 ? 11.492 18.859 -5.887 1 68.25 118 GLY B N 1
ATOM 3551 C CA . GLY B 1 118 ? 12.531 19.781 -5.445 1 68.25 118 GLY B CA 1
ATOM 3552 C C . GLY B 1 118 ? 12.055 20.75 -4.387 1 68.25 118 GLY B C 1
ATOM 3553 O O . GLY B 1 118 ? 11.461 20.344 -3.383 1 68.25 118 GLY B O 1
ATOM 3554 N N . GLU B 1 119 ? 12.273 22.016 -4.684 1 72.75 119 GLU B N 1
ATOM 3555 C CA . GLU B 1 119 ? 12 23.094 -3.729 1 72.75 119 GLU B CA 1
ATOM 3556 C C . GLU B 1 119 ? 10.5 23.297 -3.539 1 72.75 119 GLU B C 1
ATOM 3558 O O . GLU B 1 119 ? 10.047 23.609 -2.438 1 72.75 119 GLU B O 1
ATOM 3563 N N . ASP B 1 120 ? 9.812 23.062 -4.598 1 74.81 120 ASP B N 1
ATOM 3564 C CA . ASP B 1 120 ? 8.367 23.266 -4.512 1 74.81 120 ASP B CA 1
ATOM 3565 C C . ASP B 1 120 ? 7.723 22.234 -3.59 1 74.81 120 ASP B C 1
ATOM 3567 O O . ASP B 1 120 ? 6.828 22.562 -2.811 1 74.81 120 ASP B O 1
ATOM 3571 N N . ALA B 1 121 ? 8.211 21.047 -3.68 1 78.25 121 ALA B N 1
ATOM 3572 C CA . ALA B 1 121 ? 7.715 20.016 -2.777 1 78.25 121 ALA B CA 1
ATOM 3573 C C . ALA B 1 121 ? 8.055 20.344 -1.326 1 78.25 121 ALA B C 1
ATOM 3575 O O . ALA B 1 121 ? 7.191 20.266 -0.448 1 78.25 121 ALA B O 1
ATOM 3576 N N . ALA B 1 122 ? 9.312 20.781 -1.155 1 83.06 122 ALA B N 1
ATOM 3577 C CA . ALA B 1 122 ? 9.781 21.109 0.19 1 83.06 122 ALA B CA 1
ATOM 3578 C C . ALA B 1 122 ? 8.945 22.234 0.801 1 83.06 122 ALA B C 1
ATOM 3580 O O . ALA B 1 122 ? 8.633 22.203 1.994 1 83.06 122 ALA B O 1
ATOM 3581 N N . ARG B 1 123 ? 8.641 23.172 0.021 1 79.69 123 ARG B N 1
ATOM 3582 C CA . ARG B 1 123 ? 7.836 24.297 0.496 1 79.69 123 ARG B CA 1
ATOM 3583 C C . ARG B 1 123 ? 6.438 23.828 0.903 1 79.69 123 ARG B C 1
ATOM 3585 O O . ARG B 1 123 ? 5.918 24.266 1.937 1 79.69 123 ARG B O 1
ATOM 3592 N N . ALA B 1 124 ? 5.906 23.016 0.05 1 76.81 124 ALA B N 1
ATOM 3593 C CA . ALA B 1 124 ? 4.586 22.484 0.372 1 76.81 124 ALA B CA 1
ATOM 3594 C C . ALA B 1 124 ? 4.621 21.672 1.671 1 76.81 124 ALA B C 1
ATOM 3596 O O . ALA B 1 124 ? 3.729 21.812 2.51 1 76.81 124 ALA B O 1
ATOM 3597 N N . TRP B 1 125 ? 5.621 20.906 1.848 1 83.25 125 TRP B N 1
ATOM 3598 C CA . TRP B 1 125 ? 5.777 20.109 3.057 1 83.25 125 TRP B CA 1
ATOM 3599 C C . TRP B 1 125 ? 5.965 21 4.281 1 83.25 125 TRP B C 1
ATOM 3601 O O . TRP B 1 125 ? 5.398 20.734 5.344 1 83.25 125 TRP B O 1
ATOM 3611 N N . ALA B 1 126 ? 6.719 22.031 4.102 1 83.44 126 ALA B N 1
ATOM 3612 C CA . ALA B 1 126 ? 7.059 22.938 5.184 1 83.44 126 ALA B CA 1
ATOM 3613 C C . ALA B 1 126 ? 5.809 23.625 5.73 1 83.44 126 ALA B C 1
ATOM 3615 O O . ALA B 1 126 ? 5.762 24.016 6.902 1 83.44 126 ALA B O 1
ATOM 3616 N N . GLU B 1 127 ? 4.863 23.75 4.887 1 77.06 127 GLU B N 1
ATOM 3617 C CA . GLU B 1 127 ? 3.623 24.406 5.305 1 77.06 127 GLU B CA 1
ATOM 3618 C C . GLU B 1 127 ? 2.967 23.641 6.453 1 77.06 127 GLU B C 1
ATOM 3620 O O . GLU B 1 127 ? 2.205 24.219 7.234 1 77.06 127 GLU B O 1
ATOM 3625 N N . LEU B 1 128 ? 3.236 22.375 6.578 1 77.5 128 LEU B N 1
ATOM 3626 C CA . LEU B 1 128 ? 2.619 21.562 7.613 1 77.5 128 LEU B CA 1
ATOM 3627 C C . LEU B 1 128 ? 3.428 21.609 8.906 1 77.5 128 LEU B C 1
ATOM 3629 O O . LEU B 1 128 ? 3.008 21.062 9.922 1 77.5 128 LEU B O 1
ATOM 3633 N N . ARG B 1 129 ? 4.57 22.172 8.844 1 82.12 129 ARG B N 1
ATOM 3634 C CA . ARG B 1 129 ? 5.461 22.359 9.984 1 82.12 129 ARG B CA 1
ATOM 3635 C C . ARG B 1 129 ? 5.809 21.031 10.641 1 82.12 129 ARG B C 1
ATOM 3637 O O . ARG B 1 129 ? 5.656 20.875 11.852 1 82.12 129 ARG B O 1
ATOM 3644 N N . PRO B 1 130 ? 6.301 20.109 9.852 1 87.69 130 PRO B N 1
ATOM 3645 C CA . PRO B 1 130 ? 6.711 18.844 10.453 1 87.69 130 PRO B CA 1
ATOM 3646 C C . PRO B 1 130 ? 7.969 18.969 11.305 1 87.69 130 PRO B C 1
ATOM 3648 O O . PRO B 1 130 ? 8.82 19.828 11.039 1 87.69 130 PRO B O 1
ATOM 3651 N N . VAL B 1 131 ? 7.984 18.203 12.367 1 90.44 131 VAL B N 1
ATOM 3652 C CA . VAL B 1 131 ? 9.211 18.156 13.164 1 90.44 131 VAL B CA 1
ATOM 3653 C C . VAL B 1 131 ? 10.266 17.328 12.438 1 90.44 131 VAL B C 1
ATOM 3655 O O . VAL B 1 131 ? 11.461 17.562 12.594 1 90.44 131 VAL B O 1
ATOM 3658 N N . ALA B 1 132 ? 9.766 16.359 11.656 1 93.12 132 ALA B N 1
ATOM 3659 C CA . ALA B 1 132 ? 10.656 15.516 10.867 1 93.12 132 ALA B CA 1
ATOM 3660 C C . ALA B 1 132 ? 10.047 15.203 9.5 1 93.12 132 ALA B C 1
ATOM 3662 O O . ALA B 1 132 ? 8.82 15.156 9.352 1 93.12 132 ALA B O 1
ATOM 3663 N N . VAL B 1 133 ? 10.922 15 8.492 1 91.62 133 VAL B N 1
ATOM 3664 C CA . VAL B 1 133 ? 10.516 14.617 7.148 1 91.62 133 VAL B CA 1
ATOM 3665 C C . VAL B 1 133 ? 11.328 13.406 6.688 1 91.62 133 VAL B C 1
ATOM 3667 O O . VAL B 1 133 ? 12.555 13.406 6.77 1 91.62 133 VAL B O 1
ATOM 3670 N N . LEU B 1 134 ? 10.609 12.383 6.344 1 90.19 134 LEU B N 1
ATOM 3671 C CA . LEU B 1 134 ? 11.211 11.219 5.715 1 90.19 134 LEU B CA 1
ATOM 3672 C C . LEU B 1 134 ? 10.836 11.133 4.242 1 90.19 134 LEU B C 1
ATOM 3674 O O . LEU B 1 134 ? 9.781 10.586 3.896 1 90.19 134 LEU B O 1
ATOM 3678 N N . ALA B 1 135 ? 11.711 11.656 3.389 1 84.5 135 ALA B N 1
ATOM 3679 C CA . ALA B 1 135 ? 11.406 11.781 1.965 1 84.5 135 ALA B CA 1
ATOM 3680 C C . ALA B 1 135 ? 11.977 10.609 1.175 1 84.5 135 ALA B C 1
ATOM 3682 O O . ALA B 1 135 ? 13.094 10.164 1.435 1 84.5 135 ALA B O 1
ATOM 3683 N N . PRO B 1 136 ? 11.117 9.875 0.531 1 68.31 136 PRO B N 1
ATOM 3684 C CA . PRO B 1 136 ? 11.703 8.844 -0.324 1 68.31 136 PRO B CA 1
ATOM 3685 C C . PRO B 1 136 ? 12.766 9.398 -1.271 1 68.31 136 PRO B C 1
ATOM 3687 O O . PRO B 1 136 ? 13.75 9.992 -0.822 1 68.31 136 PRO B O 1
ATOM 3690 N N . ASP B 1 137 ? 12.914 9.406 -2.598 1 58.75 137 ASP B N 1
ATOM 3691 C CA . ASP B 1 137 ? 14.078 9.594 -3.459 1 58.75 137 ASP B CA 1
ATOM 3692 C C . ASP B 1 137 ? 14.367 11.078 -3.689 1 58.75 137 ASP B C 1
ATOM 3694 O O . ASP B 1 137 ? 13.484 11.922 -3.488 1 58.75 137 ASP B O 1
ATOM 3698 N N . ALA B 1 138 ? 15.742 11.32 -3.713 1 51.69 138 ALA B N 1
ATOM 3699 C CA . ALA B 1 138 ? 16.469 12.57 -3.947 1 51.69 138 ALA B CA 1
ATOM 3700 C C . ALA B 1 138 ? 15.773 13.406 -5.023 1 51.69 138 ALA B C 1
ATOM 3702 O O . ALA B 1 138 ? 15.938 14.633 -5.066 1 51.69 138 ALA B O 1
ATOM 3703 N N . SER B 1 139 ? 15.078 12.656 -5.863 1 56.06 139 SER B N 1
ATOM 3704 C CA . SER B 1 139 ? 14.461 13.484 -6.891 1 56.06 139 SER B CA 1
ATOM 3705 C C . SER B 1 139 ? 13.414 14.422 -6.289 1 56.06 139 SER B C 1
ATOM 3707 O O . SER B 1 139 ? 13.094 15.461 -6.871 1 56.06 139 SER B O 1
ATOM 3709 N N . ALA B 1 140 ? 13.242 14.125 -5 1 60.09 140 ALA B N 1
ATOM 3710 C CA . ALA B 1 140 ? 12.148 14.875 -4.391 1 60.09 140 ALA B CA 1
ATOM 3711 C C . ALA B 1 140 ? 12.68 16.016 -3.525 1 60.09 140 ALA B C 1
ATOM 3713 O O . ALA B 1 140 ? 12.094 17.094 -3.482 1 60.09 140 ALA B O 1
ATOM 3714 N N . LEU B 1 141 ? 13.992 15.773 -3.006 1 76.94 141 LEU B N 1
ATOM 3715 C CA . LEU B 1 141 ? 14.492 16.766 -2.053 1 76.94 141 LEU B CA 1
ATOM 3716 C C . LEU B 1 141 ? 15.953 17.109 -2.342 1 76.94 141 LEU B C 1
ATOM 3718 O O . LEU B 1 141 ? 16.828 16.234 -2.254 1 76.94 141 LEU B O 1
ATOM 3722 N N . ASN B 1 142 ? 16.234 18.266 -2.861 1 82.44 142 ASN B N 1
ATOM 3723 C CA . ASN B 1 142 ? 17.594 18.781 -3.064 1 82.44 142 ASN B CA 1
ATOM 3724 C C . ASN B 1 142 ? 18.078 19.578 -1.863 1 82.44 142 ASN B C 1
ATOM 3726 O O . ASN B 1 142 ? 17.328 19.797 -0.913 1 82.44 142 ASN B O 1
ATOM 3730 N N . PRO B 1 143 ? 19.359 19.953 -1.866 1 86.62 143 PRO B N 1
ATOM 3731 C CA . PRO B 1 143 ? 19.906 20.672 -0.709 1 86.62 143 PRO B CA 1
ATOM 3732 C C . PRO B 1 143 ? 19.109 21.922 -0.367 1 86.62 143 PRO B C 1
ATOM 3734 O O . PRO B 1 143 ? 18.953 22.266 0.81 1 86.62 143 PRO B O 1
ATOM 3737 N N . ARG B 1 144 ? 18.656 22.562 -1.328 1 84.5 144 ARG B N 1
ATOM 3738 C CA . ARG B 1 144 ? 17.859 23.75 -1.098 1 84.5 144 ARG B CA 1
ATOM 3739 C C . ARG B 1 144 ? 16.547 23.406 -0.378 1 84.5 144 ARG B C 1
ATOM 3741 O O . ARG B 1 144 ? 16.109 24.141 0.507 1 84.5 144 ARG B O 1
ATOM 3748 N N . GLY B 1 145 ? 16.016 22.328 -0.814 1 86.88 145 GLY B N 1
ATOM 3749 C CA . GLY B 1 145 ? 14.805 21.859 -0.153 1 86.88 145 GLY B CA 1
ATOM 3750 C C . GLY B 1 145 ? 15.023 21.5 1.306 1 86.88 145 GLY B C 1
ATOM 3751 O O . GLY B 1 145 ? 14.164 21.781 2.15 1 86.88 145 GLY B O 1
ATOM 3752 N N . VAL B 1 146 ? 16.156 20.953 1.589 1 89.62 146 VAL B N 1
ATOM 3753 C CA . VAL B 1 146 ? 16.5 20.625 2.965 1 89.62 146 VAL B CA 1
ATOM 3754 C C . VAL B 1 146 ? 16.578 21.891 3.812 1 89.62 146 VAL B C 1
ATOM 3756 O O . VAL B 1 146 ? 16.062 21.922 4.934 1 89.62 146 VAL B O 1
ATOM 3759 N N . THR B 1 147 ? 17.141 22.875 3.25 1 87.12 147 THR B N 1
ATOM 3760 C CA . THR B 1 147 ? 17.281 24.141 3.945 1 87.12 147 THR B CA 1
ATOM 3761 C C . THR B 1 147 ? 15.922 24.766 4.238 1 87.12 147 THR B C 1
ATOM 3763 O O . THR B 1 147 ? 15.688 25.266 5.34 1 87.12 147 THR B O 1
ATOM 3766 N N . VAL B 1 148 ? 15.062 24.672 3.234 1 85.31 148 VAL B N 1
ATOM 3767 C CA . VAL B 1 148 ? 13.719 25.203 3.391 1 85.31 148 VAL B CA 1
ATOM 3768 C C . VAL B 1 148 ? 13.016 24.5 4.555 1 85.31 148 VAL B C 1
ATOM 3770 O O . VAL B 1 148 ? 12.398 25.156 5.398 1 85.31 148 VAL B O 1
ATOM 3773 N N . LEU B 1 149 ? 13.117 23.219 4.641 1 88.38 149 LEU B N 1
ATOM 3774 C CA . LEU B 1 149 ? 12.461 22.438 5.684 1 88.38 149 LEU B CA 1
ATOM 3775 C C . LEU B 1 149 ? 13.039 22.766 7.055 1 88.38 149 LEU B C 1
ATOM 3777 O O . LEU B 1 149 ? 12.297 22.984 8.016 1 88.38 149 LEU B O 1
ATOM 3781 N N . LYS B 1 150 ? 14.32 22.875 7.117 1 88 150 LYS B N 1
ATOM 3782 C CA . LYS B 1 150 ? 14.977 23.156 8.391 1 88 150 LYS B CA 1
ATOM 3783 C C . LYS B 1 150 ? 14.641 24.562 8.883 1 88 150 LYS B C 1
ATOM 3785 O O . LYS B 1 150 ? 14.375 24.75 10.07 1 88 150 LYS B O 1
ATOM 3790 N N . ARG B 1 151 ? 14.609 25.438 8 1 82.81 151 ARG B N 1
ATOM 3791 C CA . ARG B 1 151 ? 14.289 26.812 8.352 1 82.81 151 ARG B CA 1
ATOM 3792 C C . ARG B 1 151 ? 12.836 26.953 8.805 1 82.81 151 ARG B C 1
ATOM 3794 O O . ARG B 1 151 ? 12.492 27.875 9.547 1 82.81 151 ARG B O 1
ATOM 3801 N N . SER B 1 152 ? 12.102 26.047 8.32 1 81 152 SER B N 1
ATOM 3802 C CA . SER B 1 152 ? 10.688 26.062 8.68 1 81 152 SER B CA 1
ATOM 3803 C C . SER B 1 152 ? 10.438 25.344 9.992 1 81 152 SER B C 1
ATOM 3805 O O . SER B 1 152 ? 9.297 25.266 10.453 1 81 152 SER B O 1
ATOM 3807 N N . GLY B 1 153 ? 11.492 24.781 10.555 1 83.12 153 GLY B N 1
ATOM 3808 C CA . GLY B 1 153 ? 11.336 24.234 11.898 1 83.12 153 GLY B CA 1
ATOM 3809 C C . GLY B 1 153 ? 11.57 22.734 11.961 1 83.12 153 GLY B C 1
ATOM 3810 O O . GLY B 1 153 ? 11.555 22.141 13.047 1 83.12 153 GLY B O 1
ATOM 3811 N N . ALA B 1 154 ? 11.789 22.094 10.828 1 89.69 154 ALA B N 1
ATOM 3812 C CA . ALA B 1 154 ? 12.078 20.656 10.844 1 89.69 154 ALA B CA 1
ATOM 3813 C C . ALA B 1 154 ? 13.398 20.375 11.555 1 89.69 154 ALA B C 1
ATOM 3815 O O . ALA B 1 154 ? 14.422 20.984 11.242 1 89.69 154 ALA B O 1
ATOM 3816 N N . ARG B 1 155 ? 13.398 19.516 12.445 1 92.38 155 ARG B N 1
ATOM 3817 C CA . ARG B 1 155 ? 14.578 19.172 13.227 1 92.38 155 ARG B CA 1
ATOM 3818 C C . ARG B 1 155 ? 15.32 17.984 12.609 1 92.38 155 ARG B C 1
ATOM 3820 O O . ARG B 1 155 ? 16.531 17.828 12.805 1 92.38 155 ARG B O 1
ATOM 3827 N N . ALA B 1 156 ? 14.555 17.203 11.891 1 93.25 156 ALA B N 1
ATOM 3828 C CA . ALA B 1 156 ? 15.141 16.016 11.266 1 93.25 156 ALA B CA 1
ATOM 3829 C C . ALA B 1 156 ? 14.648 15.867 9.828 1 93.25 156 ALA B C 1
ATOM 3831 O O . ALA B 1 156 ? 13.445 15.836 9.57 1 93.25 156 ALA B O 1
ATOM 3832 N N . VAL B 1 157 ? 15.617 15.75 8.914 1 92.5 157 VAL B N 1
ATOM 3833 C CA . VAL B 1 157 ? 15.312 15.508 7.504 1 92.5 157 VAL B CA 1
ATOM 3834 C C . VAL B 1 157 ? 16.078 14.289 7.012 1 92.5 157 VAL B C 1
ATOM 3836 O O . VAL B 1 157 ? 17.312 14.281 7.035 1 92.5 157 VAL B O 1
ATOM 3839 N N . PHE B 1 158 ? 15.289 13.32 6.641 1 91.44 158 PHE B N 1
ATOM 3840 C CA . PHE B 1 158 ? 15.867 12.086 6.125 1 91.44 158 PHE B CA 1
ATOM 3841 C C . PHE B 1 158 ? 15.531 11.898 4.652 1 91.44 158 PHE B C 1
ATOM 3843 O O . PHE B 1 158 ? 14.438 12.258 4.211 1 91.44 158 PHE B O 1
ATOM 3850 N N . THR B 1 159 ? 16.469 11.32 3.936 1 88.06 159 THR B N 1
ATOM 3851 C CA . THR B 1 159 ? 16.203 10.844 2.584 1 88.06 159 THR B CA 1
ATOM 3852 C C . THR B 1 159 ? 16.391 9.336 2.492 1 88.06 159 THR B C 1
ATOM 3854 O O . THR B 1 159 ? 17.297 8.781 3.105 1 88.06 159 THR B O 1
ATOM 3857 N N . LEU B 1 160 ? 15.414 8.711 1.902 1 83.19 160 LEU B N 1
ATOM 3858 C CA . LEU B 1 160 ? 15.469 7.281 1.62 1 83.19 160 LEU B CA 1
ATOM 3859 C C . LEU B 1 160 ? 15.641 7.027 0.126 1 83.19 160 LEU B C 1
ATOM 3861 O O . LEU B 1 160 ? 14.734 7.312 -0.664 1 83.19 160 LEU B O 1
ATOM 3865 N N . GLY B 1 161 ? 16.781 6.562 -0.333 1 78.75 161 GLY B N 1
ATOM 3866 C CA . GLY B 1 161 ? 17.062 6.348 -1.741 1 78.75 161 GLY B CA 1
ATOM 3867 C C . GLY B 1 161 ? 18.516 6 -2.006 1 78.75 161 GLY B C 1
ATOM 3868 O O . GLY B 1 161 ? 19.266 5.691 -1.076 1 78.75 161 GLY B O 1
ATOM 3869 N N . PRO B 1 162 ? 18.875 6.074 -3.285 1 78.25 162 PRO B N 1
ATOM 3870 C CA . PRO B 1 162 ? 20.219 5.645 -3.662 1 78.25 162 PRO B CA 1
ATOM 3871 C C . PRO B 1 162 ? 21.281 6.723 -3.418 1 78.25 162 PRO B C 1
ATOM 3873 O O . PRO B 1 162 ? 22.484 6.43 -3.426 1 78.25 162 PRO B O 1
ATOM 3876 N N . HIS B 1 163 ? 20.812 7.973 -3.189 1 80.25 163 HIS B N 1
ATOM 3877 C CA . HIS B 1 163 ? 21.797 9.055 -3.123 1 80.25 163 HIS B CA 1
ATOM 3878 C C . HIS B 1 163 ? 21.641 9.859 -1.841 1 80.25 163 HIS B C 1
ATOM 3880 O O . HIS B 1 163 ? 20.547 9.945 -1.284 1 80.25 163 HIS B O 1
ATOM 3886 N N . ARG B 1 164 ? 22.734 10.453 -1.523 1 86 164 ARG B N 1
ATOM 3887 C CA . ARG B 1 164 ? 22.75 11.383 -0.395 1 86 164 ARG B CA 1
ATOM 3888 C C . ARG B 1 164 ? 22.359 12.789 -0.836 1 86 164 ARG B C 1
ATOM 3890 O O . ARG B 1 164 ? 22.609 13.172 -1.98 1 86 164 ARG B O 1
ATOM 3897 N N . VAL B 1 165 ? 21.734 13.438 0.069 1 87.69 165 VAL B N 1
ATOM 3898 C CA . VAL B 1 165 ? 21.469 14.859 -0.137 1 87.69 165 VAL B CA 1
ATOM 3899 C C . VAL B 1 165 ? 22.141 15.68 0.952 1 87.69 165 VAL B C 1
ATOM 3901 O O . VAL B 1 165 ? 22.016 15.375 2.141 1 87.69 165 VAL B O 1
ATOM 3904 N N . GLU B 1 166 ? 22.844 16.641 0.488 1 88.5 166 GLU B N 1
ATOM 3905 C CA . GLU B 1 166 ? 23.562 17.484 1.434 1 88.5 166 GLU B CA 1
ATOM 3906 C C . GLU B 1 166 ? 22.609 18.078 2.477 1 88.5 166 GLU B C 1
ATOM 3908 O O . GLU B 1 166 ? 21.531 18.578 2.137 1 88.5 166 GLU B O 1
ATOM 3913 N N . GLY B 1 167 ? 23.016 18 3.75 1 89.75 167 GLY B N 1
ATOM 3914 C CA . GLY B 1 167 ? 22.25 18.594 4.836 1 89.75 167 GLY B CA 1
ATOM 3915 C C . GLY B 1 167 ? 21.219 17.641 5.43 1 89.75 167 GLY B C 1
ATOM 3916 O O . GLY B 1 167 ? 20.688 17.891 6.512 1 89.75 167 GLY B O 1
ATOM 3917 N N . ALA B 1 168 ? 20.969 16.547 4.746 1 92.19 168 ALA B N 1
ATOM 3918 C CA . ALA B 1 168 ? 19.969 15.586 5.223 1 92.19 168 ALA B CA 1
ATOM 3919 C C . ALA B 1 168 ? 20.656 14.305 5.707 1 92.19 168 ALA B C 1
ATOM 3921 O O . ALA B 1 168 ? 21.734 13.961 5.242 1 92.19 168 ALA B O 1
ATOM 3922 N N . HIS B 1 169 ? 20.047 13.703 6.703 1 92.81 169 HIS B N 1
ATOM 3923 C CA . HIS B 1 169 ? 20.406 12.328 7.023 1 92.81 169 HIS B CA 1
ATOM 3924 C C . HIS B 1 169 ? 20.031 11.375 5.895 1 92.81 169 HIS B C 1
ATOM 3926 O O . HIS B 1 169 ? 18.969 11.539 5.27 1 92.81 169 HIS B O 1
ATOM 3932 N N . ALA B 1 170 ? 20.922 10.445 5.613 1 90.62 170 ALA B N 1
ATOM 3933 C CA . ALA B 1 170 ? 20.688 9.578 4.461 1 90.62 170 ALA B CA 1
ATOM 3934 C C . ALA B 1 170 ? 20.453 8.141 4.898 1 90.62 170 ALA B C 1
ATOM 3936 O O . ALA B 1 170 ? 21.266 7.562 5.621 1 90.62 170 ALA B O 1
ATOM 3937 N N . LEU B 1 171 ? 19.297 7.668 4.555 1 89.62 171 LEU B N 1
ATOM 3938 C CA . LEU B 1 171 ? 19.031 6.234 4.574 1 89.62 171 LEU B CA 1
ATOM 3939 C C . LEU B 1 171 ? 19.219 5.629 3.186 1 89.62 171 LEU B C 1
ATOM 3941 O O . LEU B 1 171 ? 18.266 5.551 2.404 1 89.62 171 LEU B O 1
ATOM 3945 N N . LEU B 1 172 ? 20.422 5.117 2.924 1 88.69 172 LEU B N 1
ATOM 3946 C CA . LEU B 1 172 ? 20.828 4.73 1.578 1 88.69 172 LEU B CA 1
ATOM 3947 C C . LEU B 1 172 ? 20.281 3.357 1.216 1 88.69 172 LEU B C 1
ATOM 3949 O O . LEU B 1 172 ? 20.484 2.387 1.944 1 88.69 172 LEU B O 1
ATOM 3953 N N . MET B 1 173 ? 19.531 3.346 0.192 1 87.81 173 MET B N 1
ATOM 3954 C CA . MET B 1 173 ? 19.031 2.115 -0.422 1 87.81 173 MET B CA 1
ATOM 3955 C C . MET B 1 173 ? 19.609 1.942 -1.826 1 87.81 173 MET B C 1
ATOM 3957 O O . MET B 1 173 ? 18.953 2.301 -2.812 1 87.81 173 MET B O 1
ATOM 3961 N N . ASP B 1 174 ? 20.781 1.379 -1.946 1 89 174 ASP B N 1
ATOM 3962 C CA . ASP B 1 174 ? 21.453 1.239 -3.227 1 89 174 ASP B CA 1
ATOM 3963 C C . ASP B 1 174 ? 21.016 -0.031 -3.949 1 89 174 ASP B C 1
ATOM 3965 O O . ASP B 1 174 ? 21.547 -1.113 -3.695 1 89 174 ASP B O 1
ATOM 3969 N N . GLY B 1 175 ? 20.172 0.182 -4.918 1 91.56 175 GLY B N 1
ATOM 3970 C CA . GLY B 1 175 ? 19.625 -0.931 -5.68 1 91.56 175 GLY B CA 1
ATOM 3971 C C . GLY B 1 175 ? 20.672 -1.689 -6.465 1 91.56 175 GLY B C 1
ATOM 3972 O O . GLY B 1 175 ? 20.438 -2.807 -6.922 1 91.56 175 GLY B O 1
ATOM 3973 N N . ARG B 1 176 ? 21.922 -1.158 -6.652 1 94.75 176 ARG B N 1
ATOM 3974 C CA . ARG B 1 176 ? 23 -1.843 -7.359 1 94.75 176 ARG B CA 1
ATOM 3975 C C . ARG B 1 176 ? 23.406 -3.113 -6.625 1 94.75 176 ARG B C 1
ATOM 3977 O O . ARG B 1 176 ? 23.844 -4.086 -7.25 1 94.75 176 ARG B O 1
ATOM 3984 N N . ARG B 1 177 ? 23.156 -3.088 -5.32 1 95.19 177 ARG B N 1
ATOM 3985 C CA . ARG B 1 177 ? 23.5 -4.254 -4.516 1 95.19 177 ARG B CA 1
ATOM 3986 C C . ARG B 1 177 ? 22.609 -5.445 -4.863 1 95.19 177 ARG B C 1
ATOM 3988 O O . ARG B 1 177 ? 23.062 -6.59 -4.836 1 95.19 177 ARG B O 1
ATOM 3995 N N . VAL B 1 178 ? 21.391 -5.137 -5.133 1 97.19 178 VAL B N 1
ATOM 3996 C CA . VAL B 1 178 ? 20.438 -6.172 -5.516 1 97.19 178 VAL B CA 1
ATOM 3997 C C . VAL B 1 178 ? 20.875 -6.812 -6.832 1 97.19 178 VAL B C 1
ATOM 3999 O O . VAL B 1 178 ? 20.922 -8.039 -6.949 1 97.19 178 VAL B O 1
ATOM 4002 N N . GLY B 1 179 ? 21.219 -5.957 -7.773 1 98.25 179 GLY B N 1
ATOM 4003 C CA . GLY B 1 179 ? 21.719 -6.441 -9.047 1 98.25 179 GLY B CA 1
ATOM 4004 C C . GLY B 1 179 ? 23.016 -7.223 -8.93 1 98.25 179 GLY B C 1
ATOM 4005 O O . GLY B 1 179 ? 23.219 -8.234 -9.602 1 98.25 179 GLY B O 1
ATOM 4006 N N . GLU B 1 180 ? 23.875 -6.727 -8.094 1 98.31 180 GLU B N 1
ATOM 4007 C CA . GLU B 1 180 ? 25.141 -7.402 -7.859 1 98.31 180 GLU B CA 1
ATOM 4008 C C . GLU B 1 180 ? 24.938 -8.82 -7.336 1 98.31 180 GLU B C 1
ATOM 4010 O O . GLU B 1 180 ? 25.547 -9.766 -7.828 1 98.31 180 GLU B O 1
ATOM 4015 N N . ALA B 1 181 ? 24.078 -8.969 -6.379 1 98.56 181 ALA B N 1
ATOM 4016 C CA . ALA B 1 181 ? 23.766 -10.273 -5.801 1 98.56 181 ALA B CA 1
ATOM 4017 C C . ALA B 1 181 ? 23.234 -11.234 -6.859 1 98.56 181 ALA B C 1
ATOM 4019 O O . ALA B 1 181 ? 23.625 -12.398 -6.91 1 98.56 181 ALA B O 1
ATOM 4020 N N . ALA B 1 182 ? 22.391 -10.703 -7.691 1 98.81 182 ALA B N 1
ATOM 4021 C CA . ALA B 1 182 ? 21.812 -11.523 -8.75 1 98.81 182 ALA B CA 1
ATOM 4022 C C . ALA B 1 182 ? 22.875 -11.992 -9.734 1 98.81 182 ALA B C 1
ATOM 4024 O O . ALA B 1 182 ? 22.922 -13.18 -10.07 1 98.81 182 ALA B O 1
ATOM 4025 N N . ALA B 1 183 ? 23.719 -11.07 -10.156 1 98.75 183 ALA B N 1
ATOM 4026 C CA . ALA B 1 183 ? 24.766 -11.383 -11.133 1 98.75 183 ALA B CA 1
ATOM 4027 C C . ALA B 1 183 ? 25.719 -12.43 -10.586 1 98.75 183 ALA B C 1
ATOM 4029 O O . ALA B 1 183 ? 26.047 -13.406 -11.266 1 98.75 183 ALA B O 1
ATOM 4030 N N . LEU B 1 184 ? 26.141 -12.227 -9.375 1 98.56 184 LEU B N 1
ATOM 4031 C CA . LEU B 1 184 ? 27.078 -13.148 -8.75 1 98.56 184 LEU B CA 1
ATOM 4032 C C . LEU B 1 184 ? 26.469 -14.547 -8.656 1 98.56 184 LEU B C 1
ATOM 4034 O O . LEU B 1 184 ? 27.156 -15.547 -8.891 1 98.56 184 LEU B O 1
ATOM 4038 N N . HIS B 1 185 ? 25.25 -14.625 -8.328 1 98.81 185 HIS B N 1
ATOM 4039 C CA . HIS B 1 185 ? 24.547 -15.898 -8.227 1 98.81 185 HIS B CA 1
ATOM 4040 C C . HIS B 1 185 ? 24.531 -16.625 -9.562 1 98.81 185 HIS B C 1
ATOM 4042 O O . HIS B 1 185 ? 24.844 -17.828 -9.625 1 98.81 185 HIS B O 1
ATOM 4048 N N . PHE B 1 186 ? 24.156 -15.914 -10.633 1 98.75 186 PHE B N 1
ATOM 4049 C CA . PHE B 1 186 ? 24.078 -16.516 -11.961 1 98.75 186 PHE B CA 1
ATOM 4050 C C . PHE B 1 186 ? 25.453 -16.969 -12.438 1 98.75 186 PHE B C 1
ATOM 4052 O O . PHE B 1 186 ? 25.609 -18.094 -12.906 1 98.75 186 PHE B O 1
ATOM 4059 N N . LEU B 1 187 ? 26.469 -16.141 -12.289 1 98.5 187 LEU B N 1
ATOM 4060 C CA . LEU B 1 187 ? 27.812 -16.438 -12.75 1 98.5 187 LEU B CA 1
ATOM 4061 C C . LEU B 1 187 ? 28.375 -17.656 -12.008 1 98.5 187 LEU B C 1
ATOM 4063 O O . LEU B 1 187 ? 29 -18.531 -12.609 1 98.5 187 LEU B O 1
ATOM 4067 N N . ALA B 1 188 ? 28.125 -17.672 -10.711 1 98.06 188 ALA B N 1
ATOM 4068 C CA . ALA B 1 188 ? 28.609 -18.766 -9.883 1 98.06 188 ALA B CA 1
ATOM 4069 C C . ALA B 1 188 ? 28 -20.094 -10.328 1 98.06 188 ALA B C 1
ATOM 4071 O O . ALA B 1 188 ? 28.578 -21.156 -10.102 1 98.06 188 ALA B O 1
ATOM 4072 N N . ARG B 1 189 ? 26.938 -20.109 -11.047 1 97.81 189 ARG B N 1
ATOM 4073 C CA . ARG B 1 189 ? 26.234 -21.312 -11.453 1 97.81 189 ARG B CA 1
ATOM 4074 C C . ARG B 1 189 ? 26.406 -21.578 -12.945 1 97.81 189 ARG B C 1
ATOM 4076 O O . ARG B 1 189 ? 25.688 -22.406 -13.516 1 97.81 189 ARG B O 1
ATOM 4083 N N . GLY B 1 190 ? 27.234 -20.797 -13.539 1 97.69 190 GLY B N 1
ATOM 4084 C CA . GLY B 1 190 ? 27.672 -21.094 -14.891 1 97.69 190 GLY B CA 1
ATOM 4085 C C . GLY B 1 190 ? 26.828 -20.406 -15.953 1 97.69 190 GLY B C 1
ATOM 4086 O O . GLY B 1 190 ? 26.984 -20.672 -17.141 1 97.69 190 GLY B O 1
ATOM 4087 N N . ARG B 1 191 ? 25.938 -19.547 -15.531 1 98.56 191 ARG B N 1
ATOM 4088 C CA . ARG B 1 191 ? 25.141 -18.797 -16.5 1 98.56 191 ARG B CA 1
ATOM 4089 C C . ARG B 1 191 ? 25.938 -17.656 -17.094 1 98.56 191 ARG B C 1
ATOM 4091 O O . ARG B 1 191 ? 26.734 -17 -16.406 1 98.56 191 ARG B O 1
ATOM 4098 N N . ARG B 1 192 ? 25.703 -17.375 -18.359 1 98.19 192 ARG B N 1
ATOM 4099 C CA . ARG B 1 192 ? 26.594 -16.422 -19.016 1 98.19 192 ARG B CA 1
ATOM 4100 C C . ARG B 1 192 ? 25.797 -15.367 -19.766 1 98.19 192 ARG B C 1
ATOM 4102 O O . ARG B 1 192 ? 26.203 -14.203 -19.844 1 98.19 192 ARG B O 1
ATOM 4109 N N . THR B 1 193 ? 24.688 -15.719 -20.375 1 98.56 193 THR B N 1
ATOM 4110 C CA . THR B 1 193 ? 23.859 -14.766 -21.109 1 98.56 193 THR B CA 1
ATOM 4111 C C . THR B 1 193 ? 22.672 -14.305 -20.266 1 98.56 193 THR B C 1
ATOM 4113 O O . THR B 1 193 ? 21.594 -14.891 -20.328 1 98.56 193 THR B O 1
ATOM 4116 N N . ILE B 1 194 ? 22.875 -13.188 -19.562 1 98.81 194 ILE B N 1
ATOM 4117 C CA . ILE B 1 194 ? 21.969 -12.789 -18.484 1 98.81 194 ILE B CA 1
ATOM 4118 C C . ILE B 1 194 ? 21.031 -11.688 -19 1 98.81 194 ILE B C 1
ATOM 4120 O O . ILE B 1 194 ? 21.484 -10.664 -19.516 1 98.81 194 ILE B O 1
ATOM 4124 N N . GLY B 1 195 ? 19.734 -11.969 -18.922 1 98.88 195 GLY B N 1
ATOM 4125 C CA . GLY B 1 195 ? 18.734 -10.93 -19.141 1 98.88 195 GLY B CA 1
ATOM 4126 C C . GLY B 1 195 ? 18.281 -10.281 -17.844 1 98.88 195 GLY B C 1
ATOM 4127 O O . GLY B 1 195 ? 18.125 -10.961 -16.828 1 98.88 195 GLY B O 1
ATOM 4128 N N . VAL B 1 196 ? 18.078 -8.953 -17.875 1 98.88 196 VAL B N 1
ATOM 4129 C CA . VAL B 1 196 ? 17.562 -8.219 -16.719 1 98.88 196 VAL B CA 1
ATOM 4130 C C . VAL B 1 196 ? 16.25 -7.535 -17.109 1 98.88 196 VAL B C 1
ATOM 4132 O O . VAL B 1 196 ? 16.219 -6.707 -18.016 1 98.88 196 VAL B O 1
ATOM 4135 N N . VAL B 1 197 ? 15.219 -7.859 -16.375 1 98.75 197 VAL B N 1
ATOM 4136 C CA . VAL B 1 197 ? 13.906 -7.301 -16.656 1 98.75 197 VAL B CA 1
ATOM 4137 C C . VAL B 1 197 ? 13.828 -5.863 -16.141 1 98.75 197 VAL B C 1
ATOM 4139 O O . VAL B 1 197 ? 14.133 -5.59 -14.984 1 98.75 197 VAL B O 1
ATOM 4142 N N . VAL B 1 198 ? 13.453 -4.973 -16.984 1 97.88 198 VAL B N 1
ATOM 4143 C CA . VAL B 1 198 ? 13.141 -3.584 -16.672 1 97.88 198 VAL B CA 1
ATOM 4144 C C . VAL B 1 198 ? 11.664 -3.307 -16.938 1 97.88 198 VAL B C 1
ATOM 4146 O O . VAL B 1 198 ? 11.227 -3.297 -18.094 1 97.88 198 VAL B O 1
ATOM 4149 N N . PRO B 1 199 ? 10.914 -3.1 -15.859 1 96.5 199 PRO B N 1
ATOM 4150 C CA . PRO B 1 199 ? 9.484 -2.842 -16.047 1 96.5 199 PRO B CA 1
ATOM 4151 C C . PRO B 1 199 ? 9.219 -1.646 -16.969 1 96.5 199 PRO B C 1
ATOM 4153 O O . PRO B 1 199 ? 9.93 -0.642 -16.891 1 96.5 199 PRO B O 1
ATOM 4156 N N . GLU B 1 200 ? 8.141 -1.782 -17.75 1 95.88 200 GLU B N 1
ATOM 4157 C CA . GLU B 1 200 ? 7.805 -0.725 -18.688 1 95.88 200 GLU B CA 1
ATOM 4158 C C . GLU B 1 200 ? 6.918 0.337 -18.047 1 95.88 200 GLU B C 1
ATOM 4160 O O . GLU B 1 200 ? 6.719 1.415 -18.609 1 95.88 200 GLU B O 1
ATOM 4165 N N . GLU B 1 201 ? 6.402 0.029 -16.891 1 89.19 201 GLU B N 1
ATOM 4166 C CA . GLU B 1 201 ? 5.52 0.96 -16.203 1 89.19 201 GLU B CA 1
ATOM 4167 C C . GLU B 1 201 ? 6.258 2.24 -15.82 1 89.19 201 GLU B C 1
ATOM 4169 O O . GLU B 1 201 ? 7.41 2.193 -15.383 1 89.19 201 GLU B O 1
ATOM 4174 N N . ALA B 1 202 ? 5.555 3.318 -15.922 1 82.25 202 ALA B N 1
ATOM 4175 C CA . ALA B 1 202 ? 6.148 4.625 -15.633 1 82.25 202 ALA B CA 1
ATOM 4176 C C . ALA B 1 202 ? 6.523 4.746 -14.164 1 82.25 202 ALA B C 1
ATOM 4178 O O . ALA B 1 202 ? 5.785 4.285 -13.289 1 82.25 202 ALA B O 1
ATOM 4179 N N . GLY B 1 203 ? 7.656 5.312 -13.914 1 78.56 203 GLY B N 1
ATOM 4180 C CA . GLY B 1 203 ? 8.039 5.637 -12.547 1 78.56 203 GLY B CA 1
ATOM 4181 C C . GLY B 1 203 ? 8.859 4.547 -11.891 1 78.56 203 GLY B C 1
ATOM 4182 O O . GLY B 1 203 ? 9.344 4.723 -10.766 1 78.56 203 GLY B O 1
ATOM 4183 N N . MET B 1 204 ? 9.102 3.496 -12.664 1 85.69 204 MET B N 1
ATOM 4184 C CA . MET B 1 204 ? 9.812 2.365 -12.07 1 85.69 204 MET B CA 1
ATOM 4185 C C . MET B 1 204 ? 11.312 2.486 -12.297 1 85.69 204 MET B C 1
ATOM 4187 O O . MET B 1 204 ? 12.102 1.778 -11.664 1 85.69 204 MET B O 1
ATOM 4191 N N . GLU B 1 205 ? 11.727 3.389 -13.031 1 85.94 205 GLU B N 1
ATOM 4192 C CA . GLU B 1 205 ? 13.102 3.494 -13.508 1 85.94 205 GLU B CA 1
ATOM 4193 C C . GLU B 1 205 ? 14.07 3.705 -12.344 1 85.94 205 GLU B C 1
ATOM 4195 O O . GLU B 1 205 ? 15.125 3.066 -12.289 1 85.94 205 GLU B O 1
ATOM 4200 N N . PRO B 1 206 ? 13.703 4.551 -11.383 1 79.75 206 PRO B N 1
ATOM 4201 C CA . PRO B 1 206 ? 14.641 4.781 -10.281 1 79.75 206 PRO B CA 1
ATOM 4202 C C . PRO B 1 206 ? 14.898 3.525 -9.453 1 79.75 206 PRO B C 1
ATOM 4204 O O . PRO B 1 206 ? 15.906 3.447 -8.75 1 79.75 206 PRO B O 1
ATOM 4207 N N . PHE B 1 207 ? 14.078 2.564 -9.609 1 84.5 207 PHE B N 1
ATOM 4208 C CA . PHE B 1 207 ? 14.219 1.343 -8.828 1 84.5 207 PHE B CA 1
ATOM 4209 C C . PHE B 1 207 ? 14.836 0.23 -9.672 1 84.5 207 PHE B C 1
ATOM 4211 O O . PHE B 1 207 ? 15.594 -0.592 -9.156 1 84.5 207 PHE B O 1
ATOM 4218 N N . SER B 1 208 ? 14.492 0.237 -10.945 1 92 208 SER B N 1
ATOM 4219 C CA . SER B 1 208 ? 14.922 -0.864 -11.797 1 92 208 SER B CA 1
ATOM 4220 C C . SER B 1 208 ? 16.297 -0.591 -12.406 1 92 208 SER B C 1
ATOM 4222 O O . SER B 1 208 ? 17.109 -1.509 -12.562 1 92 208 SER B O 1
ATOM 4224 N N . ARG B 1 209 ? 16.656 0.629 -12.68 1 93.5 209 ARG B N 1
ATOM 4225 C CA . ARG B 1 209 ? 17.891 0.96 -13.391 1 93.5 209 ARG B CA 1
ATOM 4226 C C . ARG B 1 209 ? 19.109 0.666 -12.531 1 93.5 209 ARG B C 1
ATOM 4228 O O . ARG B 1 209 ? 20.094 0.102 -13.016 1 93.5 209 ARG B O 1
ATOM 4235 N N . PRO B 1 210 ? 19.078 1.043 -11.289 1 92.75 210 PRO B N 1
ATOM 4236 C CA . PRO B 1 210 ? 20.234 0.698 -10.453 1 92.75 210 PRO B CA 1
ATOM 4237 C C . PRO B 1 210 ? 20.484 -0.807 -10.391 1 92.75 210 PRO B C 1
ATOM 4239 O O . PRO B 1 210 ? 21.641 -1.24 -10.344 1 92.75 210 PRO B O 1
ATOM 4242 N N . ARG B 1 211 ? 19.438 -1.572 -10.352 1 96.56 211 ARG B N 1
ATOM 4243 C CA . ARG B 1 211 ? 19.609 -3.023 -10.336 1 96.56 211 ARG B CA 1
ATOM 4244 C C . ARG B 1 211 ? 20.266 -3.514 -11.617 1 96.56 211 ARG B C 1
ATOM 4246 O O . ARG B 1 211 ? 21.188 -4.34 -11.562 1 96.56 211 ARG B O 1
ATOM 4253 N N . LEU B 1 212 ? 19.797 -2.982 -12.734 1 98.19 212 LEU B N 1
ATOM 4254 C CA . LEU B 1 212 ? 20.422 -3.297 -14.023 1 98.19 212 LEU B CA 1
ATOM 4255 C C . LEU B 1 212 ? 21.891 -2.922 -14.023 1 98.19 212 LEU B C 1
ATOM 4257 O O . LEU B 1 212 ? 22.734 -3.713 -14.445 1 98.19 212 LEU B O 1
ATOM 4261 N N . GLU B 1 213 ? 22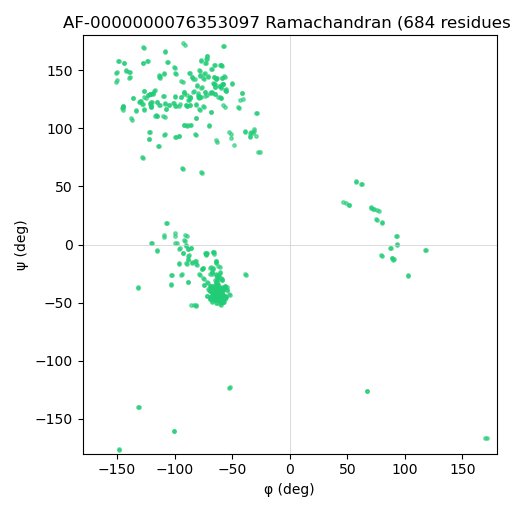.188 -1.736 -13.547 1 97.38 213 GLU B N 1
ATOM 4262 C CA . GLU B 1 213 ? 23.578 -1.273 -13.477 1 97.38 213 GLU B CA 1
ATOM 4263 C C . GLU B 1 213 ? 24.422 -2.184 -12.586 1 97.38 213 GLU B C 1
ATOM 4265 O O . GLU B 1 213 ? 25.578 -2.467 -12.898 1 97.38 213 GLU B O 1
ATOM 4270 N N . GLY B 1 214 ? 23.812 -2.602 -11.5 1 97.75 214 GLY B N 1
ATOM 4271 C CA . GLY B 1 214 ? 24.5 -3.529 -10.617 1 97.75 214 GLY B CA 1
ATOM 4272 C C . GLY B 1 214 ? 24.875 -4.832 -11.297 1 97.75 214 GLY B C 1
ATOM 4273 O O . GLY B 1 214 ? 25.984 -5.332 -11.117 1 97.75 214 GLY B O 1
ATOM 4274 N N . VAL B 1 215 ? 23.969 -5.336 -12.086 1 98.75 215 VAL B N 1
ATOM 4275 C CA . VAL B 1 215 ? 24.25 -6.562 -12.828 1 98.75 215 VAL B CA 1
ATOM 4276 C C . VAL B 1 215 ? 25.359 -6.312 -13.836 1 98.75 215 VAL B C 1
ATOM 4278 O O . VAL B 1 215 ? 26.328 -7.07 -13.906 1 98.75 215 VAL B O 1
ATOM 4281 N N . ARG B 1 216 ? 25.25 -5.262 -14.555 1 98.5 216 ARG B N 1
ATOM 4282 C CA . ARG B 1 216 ? 26.203 -4.934 -15.602 1 98.5 216 ARG B CA 1
ATOM 4283 C C . ARG B 1 216 ? 27.609 -4.777 -15.039 1 98.5 216 ARG B C 1
ATOM 4285 O O . ARG B 1 216 ? 28.562 -5.379 -15.539 1 98.5 216 ARG B O 1
ATOM 4292 N N . ARG B 1 217 ? 27.734 -4.027 -14.039 1 98.06 217 ARG B N 1
ATOM 4293 C CA . ARG B 1 217 ? 29.031 -3.762 -13.43 1 98.06 217 ARG B CA 1
ATOM 4294 C C . ARG B 1 217 ? 29.656 -5.043 -12.883 1 98.06 217 ARG B C 1
ATOM 4296 O O . ARG B 1 217 ? 30.859 -5.25 -13 1 98.06 217 ARG B O 1
ATOM 4303 N N . THR B 1 218 ? 28.828 -5.832 -12.305 1 98.38 218 THR B N 1
ATOM 4304 C CA . THR B 1 218 ? 29.312 -7.074 -11.719 1 98.38 218 THR B CA 1
ATOM 4305 C C . THR B 1 218 ? 29.828 -8.023 -12.805 1 98.38 218 THR B C 1
ATOM 4307 O O . THR B 1 218 ? 30.891 -8.617 -12.672 1 98.38 218 THR B O 1
ATOM 4310 N N . VAL B 1 219 ? 29.125 -8.125 -13.852 1 98.31 219 VAL B N 1
ATOM 4311 C CA . VAL B 1 219 ? 29.516 -8.992 -14.961 1 98.31 219 VAL B CA 1
ATOM 4312 C C . VAL B 1 219 ? 30.812 -8.469 -15.594 1 98.31 219 VAL B C 1
ATOM 4314 O O . VAL B 1 219 ? 31.719 -9.242 -15.898 1 98.31 219 VAL B O 1
ATOM 4317 N N . GLU B 1 220 ? 30.844 -7.176 -15.742 1 97.5 220 GLU B N 1
ATOM 4318 C CA . GLU B 1 220 ? 32.031 -6.555 -16.297 1 97.5 220 GLU B CA 1
ATOM 4319 C C . GLU B 1 220 ? 33.25 -6.805 -15.422 1 97.5 220 GLU B C 1
ATOM 4321 O O . GLU B 1 220 ? 34.344 -7.133 -15.922 1 97.5 220 GLU B O 1
ATOM 4326 N N . ARG B 1 221 ? 33.062 -6.664 -14.156 1 97.19 221 ARG B N 1
ATOM 4327 C CA . ARG B 1 221 ? 34.156 -6.809 -13.203 1 97.19 221 ARG B CA 1
ATOM 4328 C C . ARG B 1 221 ? 34.625 -8.258 -13.125 1 97.19 221 ARG B C 1
ATOM 4330 O O . ARG B 1 221 ? 35.812 -8.516 -12.906 1 97.19 221 ARG B O 1
ATOM 4337 N N . ALA B 1 222 ? 33.719 -9.117 -13.234 1 95.94 222 ALA B N 1
ATOM 4338 C CA . ALA B 1 222 ? 34.031 -10.531 -13.125 1 95.94 222 ALA B CA 1
ATOM 4339 C C . ALA B 1 222 ? 34.875 -11 -14.305 1 95.94 222 ALA B C 1
ATOM 4341 O O . ALA B 1 222 ? 35.594 -12.008 -14.219 1 95.94 222 ALA B O 1
ATOM 4342 N N . ARG B 1 223 ? 34.844 -10.359 -15.43 1 93.69 223 ARG B N 1
ATOM 4343 C CA . ARG B 1 223 ? 35.594 -10.68 -16.641 1 93.69 223 ARG B CA 1
ATOM 4344 C C . ARG B 1 223 ? 35.406 -12.141 -17.031 1 93.69 223 ARG B C 1
ATOM 4346 O O . ARG B 1 223 ? 36.375 -12.812 -17.422 1 93.69 223 ARG B O 1
ATOM 4353 N N . THR B 1 224 ? 34.25 -12.586 -16.766 1 91.88 224 THR B N 1
ATOM 4354 C CA . THR B 1 224 ? 33.938 -13.953 -17.125 1 91.88 224 THR B CA 1
ATOM 4355 C C . THR B 1 224 ? 33.75 -14.078 -18.641 1 91.88 224 THR B C 1
ATOM 4357 O O . THR B 1 224 ? 32.969 -13.328 -19.234 1 91.88 224 THR B O 1
ATOM 4360 N N . ALA B 1 225 ? 34.438 -14.984 -19.172 1 92.5 225 ALA B N 1
ATOM 4361 C CA . ALA B 1 225 ? 34.375 -15.188 -20.625 1 92.5 225 ALA B CA 1
ATOM 4362 C C . ALA B 1 225 ? 32.969 -15.531 -21.094 1 92.5 225 ALA B C 1
ATOM 4364 O O . ALA B 1 225 ? 32.312 -16.391 -20.516 1 92.5 225 ALA B O 1
ATOM 4365 N N . GLY B 1 226 ? 32.469 -14.805 -22.047 1 94.38 226 GLY B N 1
ATOM 4366 C CA . GLY B 1 226 ? 31.188 -15.109 -22.672 1 94.38 226 GLY B CA 1
ATOM 4367 C C . GLY B 1 226 ? 30.016 -14.492 -21.938 1 94.38 226 GLY B C 1
ATOM 4368 O O . GLY B 1 226 ? 28.859 -14.609 -22.391 1 94.38 226 GLY B O 1
ATOM 4369 N N . ALA B 1 227 ? 30.359 -13.875 -20.891 1 96.75 227 ALA B N 1
ATOM 4370 C CA . ALA B 1 227 ? 29.266 -13.305 -20.109 1 96.75 227 ALA B CA 1
ATOM 4371 C C . ALA B 1 227 ? 28.75 -12.023 -20.75 1 96.75 227 ALA B C 1
ATOM 4373 O O . ALA B 1 227 ? 29.516 -11.211 -21.266 1 96.75 227 ALA B O 1
ATOM 4374 N N . SER B 1 228 ? 27.391 -11.891 -20.828 1 98 228 SER B N 1
ATOM 4375 C CA . SER B 1 228 ? 26.75 -10.695 -21.375 1 98 228 SER B CA 1
ATOM 4376 C C . SER B 1 228 ? 25.469 -10.375 -20.625 1 98 228 SER B C 1
ATOM 4378 O O . SER B 1 228 ? 24.891 -11.234 -19.953 1 98 228 SER B O 1
ATOM 4380 N N . VAL B 1 229 ? 25.125 -9.102 -20.703 1 98.69 229 VAL B N 1
ATOM 4381 C CA . VAL B 1 229 ? 23.922 -8.625 -20.047 1 98.69 229 VAL B CA 1
ATOM 4382 C C . VAL B 1 229 ? 23 -7.957 -21.078 1 98.69 229 VAL B C 1
ATOM 4384 O O . VAL B 1 229 ? 23.453 -7.121 -21.859 1 98.69 229 VAL B O 1
ATOM 4387 N N . THR B 1 230 ? 21.766 -8.383 -21.078 1 98.44 230 THR B N 1
ATOM 4388 C CA . THR B 1 230 ? 20.781 -7.801 -21.969 1 98.44 230 THR B CA 1
ATOM 4389 C C . THR B 1 230 ? 19.609 -7.223 -21.188 1 98.44 230 THR B C 1
ATOM 4391 O O . THR B 1 230 ? 19.078 -7.879 -20.281 1 98.44 230 THR B O 1
ATOM 4394 N N . GLU B 1 231 ? 19.266 -5.996 -21.484 1 98.44 231 GLU B N 1
ATOM 4395 C CA . GLU B 1 231 ? 18.062 -5.391 -20.906 1 98.44 231 GLU B CA 1
ATOM 4396 C C . GLU B 1 231 ? 16.797 -5.965 -21.531 1 98.44 231 GLU B C 1
ATOM 4398 O O . GLU B 1 231 ? 16.688 -6.066 -22.75 1 98.44 231 GLU B O 1
ATOM 4403 N N . LEU B 1 232 ? 15.875 -6.355 -20.688 1 98.75 232 LEU B N 1
ATOM 4404 C CA . LEU B 1 232 ? 14.625 -6.969 -21.141 1 98.75 232 LEU B CA 1
ATOM 4405 C C . LEU B 1 232 ? 13.422 -6.164 -20.672 1 98.75 232 LEU B C 1
ATOM 4407 O O . LEU B 1 232 ? 12.945 -6.355 -19.547 1 98.75 232 LEU B O 1
ATOM 4411 N N . PRO B 1 233 ? 12.836 -5.242 -21.516 1 98.38 233 PRO B N 1
ATOM 4412 C CA . PRO B 1 233 ? 11.609 -4.551 -21.125 1 98.38 233 PRO B CA 1
ATOM 4413 C C . PRO B 1 233 ? 10.422 -5.496 -20.984 1 98.38 233 PRO B C 1
ATOM 4415 O O . PRO B 1 233 ? 10.25 -6.41 -21.797 1 98.38 233 PRO B O 1
ATOM 4418 N N . LEU B 1 234 ? 9.68 -5.312 -19.938 1 98.62 234 LEU B N 1
ATOM 4419 C CA . LEU B 1 234 ? 8.523 -6.168 -19.703 1 98.62 234 LEU B CA 1
ATOM 4420 C C . LEU B 1 234 ? 7.391 -5.383 -19.047 1 98.62 234 LEU B C 1
ATOM 4422 O O . LEU B 1 234 ? 7.562 -4.816 -17.969 1 98.62 234 LEU B O 1
ATOM 4426 N N . ALA B 1 235 ? 6.285 -5.285 -19.75 1 98.06 235 ALA B N 1
ATOM 4427 C CA . ALA B 1 235 ? 5.062 -4.797 -19.109 1 98.06 235 ALA B CA 1
ATOM 4428 C C . ALA B 1 235 ? 4.402 -5.887 -18.281 1 98.06 235 ALA B C 1
ATOM 4430 O O . ALA B 1 235 ? 4.496 -7.074 -18.609 1 98.06 235 ALA B O 1
ATOM 4431 N N . TYR B 1 236 ? 3.719 -5.512 -17.25 1 96.19 236 TYR B N 1
ATOM 4432 C CA . TYR B 1 236 ? 3.061 -6.488 -16.391 1 96.19 236 TYR B CA 1
ATOM 4433 C C . TYR B 1 236 ? 1.783 -7.012 -17.031 1 96.19 236 TYR B C 1
ATOM 4435 O O . TYR B 1 236 ? 0.69 -6.84 -16.484 1 96.19 236 TYR B O 1
ATOM 4443 N N . GLU B 1 237 ? 1.952 -7.629 -18.125 1 97.88 237 GLU B N 1
ATOM 4444 C CA . GLU B 1 237 ? 0.886 -8.172 -18.953 1 97.88 237 GLU B CA 1
ATOM 4445 C C . GLU B 1 237 ? 1.265 -9.547 -19.516 1 97.88 237 GLU B C 1
ATOM 4447 O O . GLU B 1 237 ? 2.42 -9.773 -19.875 1 97.88 237 GLU B O 1
ATOM 4452 N N . GLU B 1 238 ? 0.266 -10.391 -19.594 1 98.06 238 GLU B N 1
ATOM 4453 C CA . GLU B 1 238 ? 0.514 -11.734 -20.094 1 98.06 238 GLU B CA 1
ATOM 4454 C C . GLU B 1 238 ? 1.09 -11.703 -21.516 1 98.06 238 GLU B C 1
ATOM 4456 O O . GLU B 1 238 ? 2.035 -12.43 -21.828 1 98.06 238 GLU B O 1
ATOM 4461 N N . ALA B 1 239 ? 0.52 -10.844 -22.328 1 98.25 239 ALA B N 1
ATOM 4462 C CA . ALA B 1 239 ? 0.966 -10.766 -23.703 1 98.25 239 ALA B CA 1
ATOM 4463 C C . ALA B 1 239 ? 2.418 -10.305 -23.797 1 98.25 239 ALA B C 1
ATOM 4465 O O . ALA B 1 239 ? 3.189 -10.812 -24.609 1 98.25 239 ALA B O 1
ATOM 4466 N N . SER B 1 240 ? 2.771 -9.352 -23.016 1 98.69 240 SER B N 1
ATOM 4467 C CA . SER B 1 240 ? 4.145 -8.867 -22.969 1 98.69 240 SER B CA 1
ATOM 4468 C C . SER B 1 240 ? 5.113 -9.961 -22.547 1 98.69 240 SER B C 1
ATOM 4470 O O . SER B 1 240 ? 6.195 -10.109 -23.109 1 98.69 240 SER B O 1
ATOM 4472 N N . ALA B 1 241 ? 4.73 -10.734 -21.578 1 98.75 241 ALA B N 1
ATOM 4473 C CA . ALA B 1 241 ? 5.566 -11.82 -21.078 1 98.75 241 ALA B CA 1
ATOM 4474 C C . ALA B 1 241 ? 5.75 -12.906 -22.125 1 98.75 241 ALA B C 1
ATOM 4476 O O . ALA B 1 241 ? 6.836 -13.477 -22.266 1 98.75 241 ALA B O 1
ATOM 4477 N N . THR B 1 242 ? 4.715 -13.219 -22.828 1 98.56 242 THR B N 1
ATOM 4478 C CA . THR B 1 242 ? 4.785 -14.203 -23.906 1 98.56 242 THR B CA 1
ATOM 4479 C C . THR B 1 242 ? 5.793 -13.773 -24.969 1 98.56 242 THR B C 1
ATOM 4481 O O . THR B 1 242 ? 6.629 -14.578 -25.406 1 98.56 242 THR B O 1
ATOM 4484 N N . ARG B 1 243 ? 5.688 -12.531 -25.344 1 98.62 243 ARG B N 1
ATOM 4485 C CA . ARG B 1 243 ? 6.629 -12.008 -26.328 1 98.62 243 ARG B CA 1
ATOM 4486 C C . ARG B 1 243 ? 8.055 -12.055 -25.797 1 98.62 243 ARG B C 1
ATOM 4488 O O . ARG B 1 243 ? 8.984 -12.391 -26.531 1 98.62 243 ARG B O 1
ATOM 4495 N N . LEU B 1 244 ? 8.227 -11.742 -24.562 1 98.69 244 LEU B N 1
ATOM 4496 C CA . LEU B 1 244 ? 9.562 -11.734 -23.969 1 98.69 244 LEU B CA 1
ATOM 4497 C C . LEU B 1 244 ? 10.141 -13.141 -23.906 1 98.69 244 LEU B C 1
ATOM 4499 O O . LEU B 1 244 ? 11.336 -13.336 -24.156 1 98.69 244 LEU B O 1
ATOM 4503 N N . ALA B 1 245 ? 9.352 -14.094 -23.562 1 98.62 245 ALA B N 1
ATOM 4504 C CA . ALA B 1 245 ? 9.805 -15.477 -23.531 1 98.62 245 ALA B CA 1
ATOM 4505 C C . ALA B 1 245 ? 10.367 -15.906 -24.875 1 98.62 245 ALA B C 1
ATOM 4507 O O . ALA B 1 245 ? 11.445 -16.5 -24.953 1 98.62 245 ALA B O 1
ATOM 4508 N N . ALA B 1 246 ? 9.648 -15.578 -25.875 1 98 246 ALA B N 1
ATOM 4509 C CA . ALA B 1 246 ? 10.102 -15.898 -27.219 1 98 246 ALA B CA 1
ATOM 4510 C C . ALA B 1 246 ? 11.422 -15.211 -27.547 1 98 246 ALA B C 1
ATOM 4512 O O . ALA B 1 246 ? 12.312 -15.812 -28.141 1 98 246 ALA B O 1
ATOM 4513 N N . ARG B 1 247 ? 11.523 -13.992 -27.156 1 97.88 247 ARG B N 1
ATOM 4514 C CA . ARG B 1 247 ? 12.734 -13.219 -27.391 1 97.88 247 ARG B CA 1
ATOM 4515 C C . ARG B 1 247 ? 13.922 -13.82 -26.656 1 97.88 247 ARG B C 1
ATOM 4517 O O . ARG B 1 247 ? 15.039 -13.852 -27.188 1 97.88 247 ARG B O 1
ATOM 4524 N N . CYS B 1 248 ? 13.727 -14.211 -25.438 1 98.19 248 CYS B N 1
ATOM 4525 C CA . CYS B 1 248 ? 14.789 -14.828 -24.641 1 98.19 248 CYS B CA 1
ATOM 4526 C C . CYS B 1 248 ? 15.32 -16.078 -25.328 1 98.19 248 CYS B C 1
ATOM 4528 O O . CYS B 1 248 ? 16.531 -16.281 -25.406 1 98.19 248 CYS B O 1
ATOM 4530 N N . ARG B 1 249 ? 14.422 -16.875 -25.781 1 96.88 249 ARG B N 1
ATOM 4531 C CA . ARG B 1 249 ? 14.82 -18.094 -26.5 1 96.88 249 ARG B CA 1
ATOM 4532 C C . ARG B 1 249 ? 15.633 -17.734 -27.75 1 96.88 249 ARG B C 1
ATOM 4534 O O . ARG B 1 249 ? 16.703 -18.312 -27.984 1 96.88 249 ARG B O 1
ATOM 4541 N N . ALA B 1 250 ? 15.164 -16.812 -28.516 1 97.12 250 ALA B N 1
ATOM 4542 C CA . ALA B 1 250 ? 15.797 -16.422 -29.766 1 97.12 250 ALA B CA 1
ATOM 4543 C C . ALA B 1 250 ? 17.188 -15.859 -29.531 1 97.12 250 ALA B C 1
ATOM 4545 O O . ALA B 1 250 ? 18.094 -16.031 -30.359 1 97.12 250 ALA B O 1
ATOM 4546 N N . ARG B 1 251 ? 17.422 -15.227 -28.375 1 97.25 251 ARG B N 1
ATOM 4547 C CA . ARG B 1 251 ? 18.672 -14.531 -28.094 1 97.25 251 ARG B CA 1
ATOM 4548 C C . ARG B 1 251 ? 19.625 -15.43 -27.312 1 97.25 251 ARG B C 1
ATOM 4550 O O . ARG B 1 251 ? 20.734 -15.016 -26.953 1 97.25 251 ARG B O 1
ATOM 4557 N N . GLY B 1 252 ? 19.172 -16.578 -26.969 1 97.69 252 GLY B N 1
ATOM 4558 C CA . GLY B 1 252 ? 20.016 -17.531 -26.25 1 97.69 252 GLY B CA 1
ATOM 4559 C C . GLY B 1 252 ? 20.25 -17.141 -24.797 1 97.69 252 GLY B C 1
ATOM 4560 O O . GLY B 1 252 ? 21.312 -17.406 -24.25 1 97.69 252 GLY B O 1
ATOM 4561 N N . ILE B 1 253 ? 19.25 -16.453 -24.203 1 98.69 253 ILE B N 1
ATOM 4562 C CA . ILE B 1 253 ? 19.328 -16.094 -22.797 1 98.69 253 ILE B CA 1
ATOM 4563 C C . ILE B 1 253 ? 19.25 -17.359 -21.938 1 98.69 253 ILE B C 1
ATOM 4565 O O . ILE B 1 253 ? 18.391 -18.203 -22.141 1 98.69 253 ILE B O 1
ATOM 4569 N N . ASP B 1 254 ? 20.156 -17.453 -21.031 1 98.75 254 ASP B N 1
ATOM 4570 C CA . ASP B 1 254 ? 20.156 -18.656 -20.219 1 98.75 254 ASP B CA 1
ATOM 4571 C C . ASP B 1 254 ? 19.859 -18.344 -18.766 1 98.75 254 ASP B C 1
ATOM 4573 O O . ASP B 1 254 ? 19.734 -19.25 -17.938 1 98.75 254 ASP B O 1
ATOM 4577 N N . ALA B 1 255 ? 19.75 -17.031 -18.406 1 98.88 255 ALA B N 1
ATOM 4578 C CA . ALA B 1 255 ? 19.344 -16.594 -17.062 1 98.88 255 ALA B CA 1
ATOM 4579 C C . ALA B 1 255 ? 18.625 -15.258 -17.125 1 98.88 255 ALA B C 1
ATOM 4581 O O . ALA B 1 255 ? 1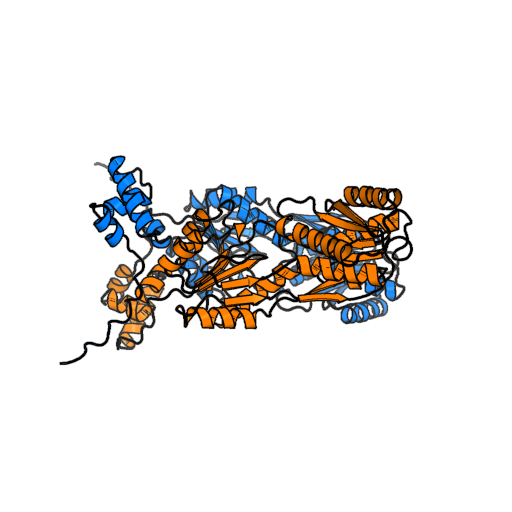9 -14.375 -17.891 1 98.88 255 ALA B O 1
ATOM 4582 N N . VAL B 1 256 ? 17.594 -15.117 -16.312 1 98.94 256 VAL B N 1
ATOM 4583 C CA . VAL B 1 256 ? 16.875 -13.852 -16.266 1 98.94 256 VAL B CA 1
ATOM 4584 C C . VAL B 1 256 ? 16.703 -13.406 -14.812 1 98.94 256 VAL B C 1
ATOM 4586 O O . VAL B 1 256 ? 16.234 -14.164 -13.969 1 98.94 256 VAL B O 1
ATOM 4589 N N . PHE B 1 257 ? 17.203 -12.188 -14.492 1 98.94 257 PHE B N 1
ATOM 4590 C CA . PHE B 1 257 ? 16.891 -11.5 -13.258 1 98.94 257 PHE B CA 1
ATOM 4591 C C . PHE B 1 257 ? 15.641 -10.633 -13.422 1 98.94 257 PHE B C 1
ATOM 4593 O O . PHE B 1 257 ? 15.703 -9.57 -14.047 1 98.94 257 PHE B O 1
ATOM 4600 N N . ALA B 1 258 ? 14.516 -11.195 -12.883 1 98.75 258 ALA B N 1
ATOM 4601 C CA . ALA B 1 258 ? 13.273 -10.43 -12.953 1 98.75 258 ALA B CA 1
ATOM 4602 C C . ALA B 1 258 ? 13.305 -9.242 -12 1 98.75 258 ALA B C 1
ATOM 4604 O O . ALA B 1 258 ? 14.109 -9.211 -11.062 1 98.75 258 ALA B O 1
ATOM 4605 N N . TYR B 1 259 ? 12.492 -8.266 -12.211 1 96.94 259 TYR B N 1
ATOM 4606 C CA . TYR B 1 259 ? 12.445 -7.078 -11.367 1 96.94 259 TYR B CA 1
ATOM 4607 C C . TYR B 1 259 ? 12.109 -7.441 -9.93 1 96.94 259 TYR B C 1
ATOM 4609 O O . TYR B 1 259 ? 12.797 -7.016 -9 1 96.94 259 TYR B O 1
ATOM 4617 N N . ASN B 1 260 ? 11.086 -8.148 -9.727 1 96.88 260 ASN B N 1
ATOM 4618 C CA . ASN B 1 260 ? 10.695 -8.719 -8.438 1 96.88 260 ASN B CA 1
ATOM 4619 C C . ASN B 1 260 ? 9.969 -10.055 -8.609 1 96.88 260 ASN B C 1
ATOM 4621 O O . ASN B 1 260 ? 9.867 -10.57 -9.727 1 96.88 260 ASN B O 1
ATOM 4625 N N . ASP B 1 261 ? 9.508 -10.625 -7.539 1 98.06 261 ASP B N 1
ATOM 4626 C CA . ASP B 1 261 ? 8.914 -11.961 -7.57 1 98.06 261 ASP B CA 1
ATOM 4627 C C . ASP B 1 261 ? 7.633 -11.969 -8.406 1 98.06 261 ASP B C 1
ATOM 4629 O O . ASP B 1 261 ? 7.309 -12.969 -9.047 1 98.06 261 ASP B O 1
ATOM 4633 N N . GLU B 1 262 ? 6.918 -10.891 -8.445 1 97 262 GLU B N 1
ATOM 4634 C CA . GLU B 1 262 ? 5.695 -10.812 -9.242 1 97 262 GLU B CA 1
ATOM 4635 C C . GLU B 1 262 ? 6.004 -10.867 -10.734 1 97 262 GLU B C 1
ATOM 4637 O O . GLU B 1 262 ? 5.352 -11.594 -11.484 1 97 262 GLU B O 1
ATOM 4642 N N . TYR B 1 263 ? 7 -10.094 -11.141 1 98.06 263 TYR B N 1
ATOM 4643 C CA . TYR B 1 263 ? 7.418 -10.133 -12.539 1 98.06 263 TYR B CA 1
ATOM 4644 C C . TYR B 1 263 ? 8.016 -11.492 -12.891 1 98.06 263 TYR B C 1
ATOM 4646 O O . TYR B 1 263 ? 7.875 -11.961 -14.023 1 98.06 263 TYR B O 1
ATOM 4654 N N . ALA B 1 264 ? 8.719 -12.047 -11.922 1 98.81 264 ALA B N 1
ATOM 4655 C CA . ALA B 1 264 ? 9.266 -13.383 -12.141 1 98.81 264 ALA B CA 1
ATOM 4656 C C . ALA B 1 264 ? 8.148 -14.391 -12.414 1 98.81 264 ALA B C 1
ATOM 4658 O O . ALA B 1 264 ? 8.258 -15.211 -13.32 1 98.81 264 ALA B O 1
ATOM 4659 N N . MET B 1 265 ? 7.09 -14.289 -11.602 1 98.69 265 MET B N 1
ATOM 4660 C CA . MET B 1 265 ? 5.957 -15.188 -11.805 1 98.69 265 MET B CA 1
ATOM 4661 C C . MET B 1 265 ? 5.383 -15.031 -13.211 1 98.69 265 MET B C 1
ATOM 4663 O O . MET B 1 265 ? 5.094 -16.016 -13.875 1 98.69 265 MET B O 1
ATOM 4667 N N . LEU B 1 266 ? 5.191 -13.797 -13.586 1 98.75 266 LEU B N 1
ATOM 4668 C CA . LEU B 1 266 ? 4.664 -13.477 -14.914 1 98.75 266 LEU B CA 1
ATOM 4669 C C . LEU B 1 266 ? 5.527 -14.094 -16 1 98.75 266 LEU B C 1
ATOM 4671 O O . LEU B 1 266 ? 5.016 -14.758 -16.906 1 98.75 266 LEU B O 1
ATOM 4675 N N . LEU B 1 267 ? 6.801 -13.961 -15.906 1 98.81 267 LEU B N 1
ATOM 4676 C CA . LEU B 1 267 ? 7.738 -14.461 -16.906 1 98.81 267 LEU B CA 1
ATOM 4677 C C . LEU B 1 267 ? 7.82 -15.984 -16.859 1 98.81 267 LEU B C 1
ATOM 4679 O O . LEU B 1 267 ? 7.844 -16.641 -17.906 1 98.81 267 LEU B O 1
ATOM 4683 N N . MET B 1 268 ? 7.895 -16.547 -15.68 1 98.81 268 MET B N 1
ATOM 4684 C CA . MET B 1 268 ? 7.977 -18 -15.531 1 98.81 268 MET B CA 1
ATOM 4685 C C . MET B 1 268 ? 6.797 -18.688 -16.219 1 98.81 268 MET B C 1
ATOM 4687 O O . MET B 1 268 ? 6.969 -19.703 -16.891 1 98.81 268 MET B O 1
ATOM 4691 N N . ARG B 1 269 ? 5.617 -18.125 -16 1 98.62 269 ARG B N 1
ATOM 4692 C CA . ARG B 1 269 ? 4.438 -18.719 -16.641 1 98.62 269 ARG B CA 1
ATOM 4693 C C . ARG B 1 269 ? 4.566 -18.719 -18.156 1 98.62 269 ARG B C 1
ATOM 4695 O O . ARG B 1 269 ? 4.281 -19.719 -18.812 1 98.62 269 ARG B O 1
ATOM 4702 N N . ALA B 1 270 ? 5 -17.594 -18.719 1 98.75 270 ALA B N 1
ATOM 4703 C CA . ALA B 1 270 ? 5.172 -17.469 -20.156 1 98.75 270 ALA B CA 1
ATOM 4704 C C . ALA B 1 270 ? 6.215 -18.453 -20.672 1 98.75 270 ALA B C 1
ATOM 4706 O O . ALA B 1 270 ? 6.027 -19.078 -21.719 1 98.75 270 ALA B O 1
ATOM 4707 N N . LEU B 1 271 ? 7.336 -18.609 -19.953 1 98.75 271 LEU B N 1
ATOM 4708 C CA . LEU B 1 271 ? 8.383 -19.547 -20.328 1 98.75 271 LEU B CA 1
ATOM 4709 C C . LEU B 1 271 ? 7.855 -20.984 -20.344 1 98.75 271 LEU B C 1
ATOM 4711 O O . LEU B 1 271 ? 8.07 -21.719 -21.312 1 98.75 271 LEU B O 1
ATOM 4715 N N . GLN B 1 272 ? 7.152 -21.312 -19.297 1 98.25 272 GLN B N 1
ATOM 4716 C CA . GLN B 1 272 ? 6.609 -22.672 -19.188 1 98.25 272 GLN B CA 1
ATOM 4717 C C . GLN B 1 272 ? 5.586 -22.953 -20.281 1 98.25 272 GLN B C 1
ATOM 4719 O O . GLN B 1 272 ? 5.562 -24.047 -20.844 1 98.25 272 GLN B O 1
ATOM 4724 N N . ASP B 1 273 ? 4.781 -21.984 -20.547 1 97.38 273 ASP B N 1
ATOM 4725 C CA . ASP B 1 273 ? 3.795 -22.125 -21.609 1 97.38 273 ASP B CA 1
ATOM 4726 C C . ASP B 1 273 ? 4.473 -22.344 -22.969 1 97.38 273 ASP B C 1
ATOM 4728 O O . ASP B 1 273 ? 3.896 -22.953 -23.859 1 97.38 273 ASP B O 1
ATOM 4732 N N . ASP B 1 274 ? 5.664 -21.844 -23.094 1 97 274 ASP B N 1
ATOM 4733 C CA . ASP B 1 274 ? 6.422 -21.953 -24.328 1 97 274 ASP B CA 1
ATOM 4734 C C . ASP B 1 274 ? 7.293 -23.219 -24.328 1 97 274 ASP B C 1
ATOM 4736 O O . ASP B 1 274 ? 8.141 -23.391 -25.203 1 97 274 ASP B O 1
ATOM 4740 N N . GLY B 1 275 ? 7.219 -24.031 -23.328 1 97.44 275 GLY B N 1
ATOM 4741 C CA . GLY B 1 275 ? 7.934 -25.297 -23.25 1 97.44 275 GLY B CA 1
ATOM 4742 C C . GLY B 1 275 ? 9.391 -25.125 -22.844 1 97.44 275 GLY B C 1
ATOM 4743 O O . GLY B 1 275 ? 10.219 -26 -23.141 1 97.44 275 GLY B O 1
ATOM 4744 N N . ILE B 1 276 ? 9.703 -24 -22.266 1 98.25 276 ILE B N 1
ATOM 4745 C CA . ILE B 1 276 ? 11.062 -23.734 -21.812 1 98.25 276 ILE B CA 1
ATOM 4746 C C . ILE B 1 276 ? 11.234 -24.219 -20.375 1 98.25 276 ILE B C 1
ATOM 4748 O O . ILE B 1 276 ? 10.469 -23.828 -19.484 1 98.25 276 ILE B O 1
ATOM 4752 N N . ASP B 1 277 ? 12.266 -25 -20.125 1 98.38 277 ASP B N 1
ATOM 4753 C CA . ASP B 1 277 ? 12.484 -25.578 -18.812 1 98.38 277 ASP B CA 1
ATOM 4754 C C . ASP B 1 277 ? 13.211 -24.594 -17.891 1 98.38 277 ASP B C 1
ATOM 4756 O O . ASP B 1 277 ? 14.203 -23.969 -18.297 1 98.38 277 ASP B O 1
ATOM 4760 N N . ILE B 1 278 ? 12.75 -24.406 -16.766 1 98.81 278 ILE B N 1
ATOM 4761 C CA . ILE B 1 278 ? 13.375 -23.625 -15.703 1 98.81 278 ILE B CA 1
ATOM 4762 C C . ILE B 1 278 ? 13.891 -24.547 -14.602 1 98.81 278 ILE B C 1
ATOM 4764 O O . ILE B 1 278 ? 13.125 -25.297 -14.008 1 98.81 278 ILE B O 1
ATOM 4768 N N . PRO B 1 279 ? 15.125 -24.578 -14.266 1 98.56 279 PRO B N 1
ATOM 4769 C CA . PRO B 1 279 ? 16.172 -23.641 -14.695 1 98.56 279 PRO B CA 1
ATOM 4770 C C . PRO B 1 279 ? 17.016 -24.203 -15.836 1 98.56 279 PRO B C 1
ATOM 4772 O O . PRO B 1 279 ? 17.984 -23.562 -16.25 1 98.56 279 PRO B O 1
ATOM 4775 N N . GLU B 1 280 ? 16.719 -25.344 -16.281 1 98.5 280 GLU B N 1
ATOM 4776 C CA . GLU B 1 280 ? 17.625 -26.047 -17.172 1 98.5 280 GLU B CA 1
ATOM 4777 C C . GLU B 1 280 ? 17.922 -25.219 -18.422 1 98.5 280 GLU B C 1
ATOM 4779 O O . GLU B 1 280 ? 19.094 -25.078 -18.812 1 98.5 280 GLU B O 1
ATOM 4784 N N . ASP B 1 281 ? 16.922 -24.688 -19.047 1 98.5 281 ASP B N 1
ATOM 4785 C CA . ASP B 1 281 ? 17.109 -23.844 -20.219 1 98.5 281 ASP B CA 1
ATOM 4786 C C . ASP B 1 281 ? 17.375 -22.391 -19.797 1 98.5 281 ASP B C 1
ATOM 4788 O O . ASP B 1 281 ? 18.328 -21.781 -20.281 1 98.5 281 ASP B O 1
ATOM 4792 N N . ILE B 1 282 ? 16.516 -21.875 -18.969 1 98.88 282 ILE B N 1
ATOM 4793 C CA . ILE B 1 282 ? 16.641 -20.5 -18.5 1 98.88 282 ILE B CA 1
ATOM 4794 C C . ILE B 1 282 ? 16.438 -20.453 -16.984 1 98.88 282 ILE B C 1
ATOM 4796 O O . ILE B 1 282 ? 15.352 -20.797 -16.484 1 98.88 282 ILE B O 1
ATOM 4800 N N . ALA B 1 283 ? 17.484 -20.078 -16.25 1 98.94 283 ALA B N 1
ATOM 4801 C CA . ALA B 1 283 ? 17.344 -19.828 -14.812 1 98.94 283 ALA B CA 1
ATOM 4802 C C . ALA B 1 283 ? 16.641 -18.5 -14.555 1 98.94 283 ALA B C 1
ATOM 4804 O O . ALA B 1 283 ? 16.828 -17.531 -15.305 1 98.94 283 ALA B O 1
ATOM 4805 N N . VAL B 1 284 ? 15.789 -18.453 -13.508 1 98.94 284 VAL B N 1
ATOM 4806 C CA . VAL B 1 284 ? 15.047 -17.234 -13.203 1 98.94 284 VAL B CA 1
ATOM 4807 C C . VAL B 1 284 ? 15.266 -16.844 -11.75 1 98.94 284 VAL B C 1
ATOM 4809 O O . VAL B 1 284 ? 15.203 -17.688 -10.852 1 98.94 284 VAL B O 1
ATOM 4812 N N . LEU B 1 285 ? 15.57 -15.609 -11.523 1 98.88 285 LEU B N 1
ATOM 4813 C CA . LEU B 1 285 ? 15.711 -14.984 -10.211 1 98.88 285 LEU B CA 1
ATOM 4814 C C . LEU B 1 285 ? 14.734 -13.82 -10.055 1 98.88 285 LEU B C 1
ATOM 4816 O O . LEU B 1 285 ? 14.609 -12.992 -10.961 1 98.88 285 LEU B O 1
ATOM 4820 N N . GLY B 1 286 ? 13.977 -13.828 -8.93 1 98.62 286 GLY B N 1
ATOM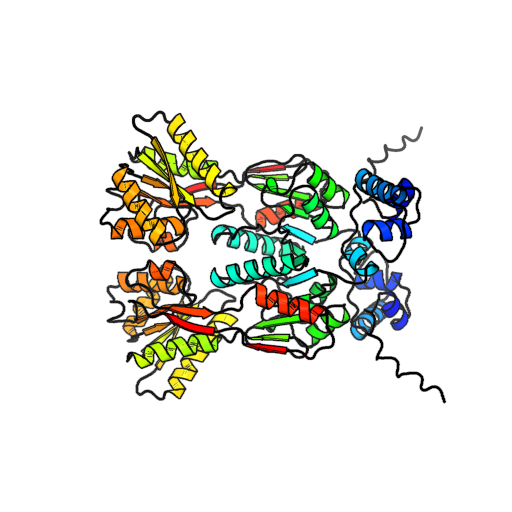 4821 C CA . GLY B 1 286 ? 13.203 -12.648 -8.578 1 98.62 286 GLY B CA 1
ATOM 4822 C C . GLY B 1 286 ? 13.859 -11.797 -7.512 1 98.62 286 GLY B C 1
ATOM 4823 O O . GLY B 1 286 ? 15.086 -11.82 -7.355 1 98.62 286 GLY B O 1
ATOM 4824 N N . SER B 1 287 ? 13.117 -10.977 -6.875 1 97.88 287 SER B N 1
ATOM 4825 C CA . SER B 1 287 ? 13.523 -10.203 -5.711 1 97.88 287 SER B CA 1
ATOM 4826 C C . SER B 1 287 ? 12.344 -9.961 -4.77 1 97.88 287 SER B C 1
ATOM 4828 O O . SER B 1 287 ? 11.188 -10.141 -5.156 1 97.88 287 SER B O 1
ATOM 4830 N N . ASP B 1 288 ? 12.617 -9.68 -3.498 1 95.44 288 ASP B N 1
ATOM 4831 C CA . ASP B 1 288 ? 11.68 -9.312 -2.445 1 95.44 288 ASP B CA 1
ATOM 4832 C C . ASP B 1 288 ? 11.398 -10.492 -1.519 1 95.44 288 ASP B C 1
ATOM 4834 O O . ASP B 1 288 ? 10.938 -10.305 -0.39 1 95.44 288 ASP B O 1
ATOM 4838 N N . ASP B 1 289 ? 11.531 -11.68 -2.016 1 97.31 289 ASP B N 1
ATOM 4839 C CA . ASP B 1 289 ? 11.289 -12.891 -1.239 1 97.31 289 ASP B CA 1
ATOM 4840 C C . ASP B 1 289 ? 9.836 -12.961 -0.769 1 97.31 289 ASP B C 1
ATOM 4842 O O . ASP B 1 289 ? 9.578 -13.133 0.423 1 97.31 289 ASP B O 1
ATOM 4846 N N . LEU B 1 290 ? 8.922 -12.82 -1.681 1 96.31 290 LEU B N 1
ATOM 4847 C CA . LEU B 1 290 ? 7.496 -12.914 -1.395 1 96.31 290 LEU B CA 1
ATOM 4848 C C . LEU B 1 290 ? 7.066 -14.367 -1.232 1 96.31 290 LEU B C 1
ATOM 4850 O O . LEU B 1 290 ? 7.688 -15.273 -1.802 1 96.31 290 LEU B O 1
ATOM 4854 N N . MET B 1 291 ? 5.961 -14.57 -0.553 1 96.44 291 MET B N 1
ATOM 4855 C CA . MET B 1 291 ? 5.383 -15.898 -0.373 1 96.44 291 MET B CA 1
ATOM 4856 C C . MET B 1 291 ? 5.121 -16.562 -1.719 1 96.44 291 MET B C 1
ATOM 4858 O O . MET B 1 291 ? 5.32 -17.766 -1.864 1 96.44 291 MET B O 1
ATOM 4862 N N . LEU B 1 292 ? 4.723 -15.797 -2.705 1 97 292 LEU B N 1
ATOM 4863 C CA . LEU B 1 292 ? 4.387 -16.391 -3.996 1 97 292 LEU B CA 1
ATOM 4864 C C . LEU B 1 292 ? 5.574 -17.141 -4.578 1 97 292 LEU B C 1
ATOM 4866 O O . LEU B 1 292 ? 5.402 -18.156 -5.254 1 97 292 LEU B O 1
ATOM 4870 N N . GLY B 1 293 ? 6.773 -16.672 -4.254 1 98 293 GLY B N 1
ATOM 4871 C CA . GLY B 1 293 ? 7.957 -17.359 -4.754 1 98 293 GLY B CA 1
ATOM 4872 C C . GLY B 1 293 ? 8.086 -18.781 -4.234 1 98 293 GLY B C 1
ATOM 4873 O O . GLY B 1 293 ? 8.57 -19.672 -4.945 1 98 293 GLY B O 1
ATOM 4874 N N . ARG B 1 294 ? 7.664 -19.031 -3.025 1 97.81 294 ARG B N 1
ATOM 4875 C CA . ARG B 1 294 ? 7.699 -20.344 -2.408 1 97.81 294 ARG B CA 1
ATOM 4876 C C . ARG B 1 294 ? 6.602 -21.25 -2.973 1 97.81 294 ARG B C 1
ATOM 4878 O O . ARG B 1 294 ? 6.703 -22.469 -2.908 1 97.81 294 ARG B O 1
ATOM 4885 N N . LEU B 1 295 ? 5.617 -20.656 -3.539 1 98.25 295 LEU B N 1
ATOM 4886 C CA . LEU B 1 295 ? 4.434 -21.391 -3.963 1 98.25 295 LEU B CA 1
ATOM 4887 C C . LEU B 1 295 ? 4.527 -21.766 -5.438 1 98.25 295 LEU B C 1
ATOM 4889 O O . LEU B 1 295 ? 3.791 -22.641 -5.91 1 98.25 295 LEU B O 1
ATOM 4893 N N . LEU B 1 296 ? 5.414 -21.125 -6.152 1 98.19 296 LEU B N 1
ATOM 4894 C CA . LEU B 1 296 ? 5.605 -21.422 -7.566 1 98.19 296 LEU B CA 1
ATOM 4895 C C . LEU B 1 296 ? 6.316 -22.75 -7.758 1 98.19 296 LEU B C 1
ATOM 4897 O O . LEU B 1 296 ? 6.91 -23.281 -6.82 1 98.19 296 LEU B O 1
ATOM 4901 N N . ARG B 1 297 ? 6.117 -23.359 -8.945 1 97.31 297 ARG B N 1
ATOM 4902 C CA . ARG B 1 297 ? 6.852 -24.531 -9.398 1 97.31 297 ARG B CA 1
ATOM 4903 C C . ARG B 1 297 ? 7.449 -24.312 -10.781 1 97.31 297 ARG B C 1
ATOM 4905 O O . ARG B 1 297 ? 6.723 -24.156 -11.766 1 97.31 297 ARG B O 1
ATOM 4912 N N . PRO B 1 298 ? 8.805 -24.422 -10.883 1 98.38 298 PRO B N 1
ATOM 4913 C CA . PRO B 1 298 ? 9.719 -24.609 -9.758 1 98.38 298 PRO B CA 1
ATOM 4914 C C . PRO B 1 298 ? 9.648 -23.453 -8.75 1 98.38 298 PRO B C 1
ATOM 4916 O O . PRO B 1 298 ? 9.234 -22.344 -9.102 1 98.38 298 PRO B O 1
ATOM 4919 N N . ARG B 1 299 ? 10.016 -23.734 -7.461 1 98.75 299 ARG B N 1
ATOM 4920 C CA . ARG B 1 299 ? 10.102 -22.688 -6.449 1 98.75 299 ARG B CA 1
ATOM 4921 C C . ARG B 1 299 ? 11.086 -21.609 -6.871 1 98.75 299 ARG B C 1
ATOM 4923 O O . ARG B 1 299 ? 12.188 -21.906 -7.34 1 98.75 299 ARG B O 1
ATOM 4930 N N . LEU B 1 300 ? 10.734 -20.391 -6.66 1 98.88 300 LEU B N 1
ATOM 4931 C CA . LEU B 1 300 ? 11.445 -19.266 -7.238 1 98.88 300 LEU B CA 1
ATOM 4932 C C . LEU B 1 300 ? 12.617 -18.844 -6.352 1 98.88 300 LEU B C 1
ATOM 4934 O O . LEU B 1 300 ? 12.422 -18.531 -5.172 1 98.88 300 LEU B O 1
ATOM 4938 N N . SER B 1 301 ? 13.836 -18.891 -6.906 1 98.94 301 SER B N 1
ATOM 4939 C CA . SER B 1 301 ? 14.969 -18.203 -6.293 1 98.94 301 SER B CA 1
ATOM 4940 C C . SER B 1 301 ? 14.773 -16.688 -6.32 1 98.94 301 SER B C 1
ATOM 4942 O O . SER B 1 301 ? 14.203 -16.156 -7.27 1 98.94 301 SER B O 1
ATOM 4944 N N . THR B 1 302 ? 15.242 -16.016 -5.246 1 98.81 302 THR B N 1
ATOM 4945 C CA . THR B 1 302 ? 14.953 -14.578 -5.148 1 98.81 302 THR B CA 1
ATOM 4946 C C . THR B 1 302 ? 16.062 -13.859 -4.387 1 98.81 302 THR B C 1
ATOM 4948 O O . THR B 1 302 ? 16.766 -14.469 -3.582 1 98.81 302 THR B O 1
ATOM 4951 N N . VAL B 1 303 ? 16.297 -12.609 -4.754 1 98.62 303 VAL B N 1
ATOM 4952 C CA . VAL B 1 303 ? 17.141 -11.742 -3.939 1 98.62 303 VAL B CA 1
ATOM 4953 C C . VAL B 1 303 ? 16.344 -11.164 -2.783 1 98.62 303 VAL B C 1
ATOM 4955 O O . VAL B 1 303 ? 15.445 -10.344 -2.994 1 98.62 303 VAL B O 1
ATOM 4958 N N . ARG B 1 304 ? 16.594 -11.594 -1.626 1 97.81 304 ARG B N 1
ATOM 4959 C CA . ARG B 1 304 ? 15.945 -11.039 -0.44 1 97.81 304 ARG B CA 1
ATOM 4960 C C . ARG B 1 304 ? 16.531 -9.672 -0.09 1 97.81 304 ARG B C 1
ATOM 4962 O O . ARG B 1 304 ? 17.734 -9.539 0.129 1 97.81 304 ARG B O 1
ATOM 4969 N N . ILE B 1 305 ? 15.68 -8.68 -0.119 1 95 305 ILE B N 1
ATOM 4970 C CA . ILE B 1 305 ? 16.047 -7.32 0.254 1 95 305 ILE B CA 1
ATOM 4971 C C . ILE B 1 305 ? 15.812 -7.109 1.747 1 95 305 ILE B C 1
ATOM 4973 O O . ILE B 1 305 ? 14.703 -7.316 2.24 1 95 305 ILE B O 1
ATOM 4977 N N . GLU B 1 306 ? 16.828 -6.809 2.395 1 91.88 306 GLU B N 1
ATOM 4978 C CA . GLU B 1 306 ? 16.734 -6.562 3.832 1 91.88 306 GLU B CA 1
ATOM 4979 C C . GLU B 1 306 ? 16.672 -5.07 4.133 1 91.88 306 GLU B C 1
ATOM 4981 O O . GLU B 1 306 ? 17.578 -4.32 3.777 1 91.88 306 GLU B O 1
ATOM 4986 N N . LEU B 1 307 ? 15.586 -4.633 4.754 1 88.56 307 LEU B N 1
ATOM 4987 C CA . LEU B 1 307 ? 15.391 -3.256 5.188 1 88.56 307 LEU B CA 1
ATOM 4988 C C . LEU B 1 307 ? 15.547 -3.135 6.699 1 88.56 307 LEU B C 1
ATOM 4990 O O . LEU B 1 307 ? 15.438 -4.133 7.418 1 88.56 307 LEU B O 1
ATOM 4994 N N . PRO B 1 308 ? 15.844 -1.975 7.105 1 86.19 308 PRO B N 1
ATOM 4995 C CA . PRO B 1 308 ? 15.922 -1.829 8.562 1 86.19 308 PRO B CA 1
ATOM 4996 C C . PRO B 1 308 ? 14.57 -2.031 9.25 1 86.19 308 PRO B C 1
ATOM 4998 O O . PRO B 1 308 ? 13.523 -1.868 8.617 1 86.19 308 PRO B O 1
ATOM 5001 N N . SER B 1 309 ? 14.648 -2.42 10.469 1 88.69 309 SER B N 1
ATOM 5002 C CA . SER B 1 309 ? 13.398 -2.537 11.219 1 88.69 309 SER B CA 1
ATOM 5003 C C . SER B 1 309 ? 12.727 -1.181 11.391 1 88.69 309 SER B C 1
ATOM 5005 O O . SER B 1 309 ? 13.406 -0.162 11.562 1 88.69 309 SER B O 1
ATOM 5007 N N . GLY B 1 310 ? 11.422 -1.191 11.32 1 87.25 310 GLY B N 1
ATOM 5008 C CA . GLY B 1 310 ? 10.664 0.02 11.578 1 87.25 310 GLY B CA 1
ATOM 5009 C C . GLY B 1 310 ? 10.977 0.65 12.922 1 87.25 310 GLY B C 1
ATOM 5010 O O . GLY B 1 310 ? 11.117 1.87 13.023 1 87.25 310 GLY B O 1
ATOM 5011 N N . ARG B 1 311 ? 11.141 -0.183 13.875 1 90.06 311 ARG B N 1
ATOM 5012 C CA . ARG B 1 311 ? 11.438 0.287 15.227 1 90.06 311 ARG B CA 1
ATOM 5013 C C . ARG B 1 311 ? 12.789 0.99 15.273 1 90.06 311 ARG B C 1
ATOM 5015 O O . ARG B 1 311 ? 12.914 2.068 15.859 1 90.06 311 ARG B O 1
ATOM 5022 N N . GLY B 1 312 ? 13.75 0.328 14.656 1 91 312 GLY B N 1
ATOM 5023 C CA . GLY B 1 312 ? 15.078 0.933 14.625 1 91 312 GLY B CA 1
ATOM 5024 C C . GLY B 1 312 ? 15.094 2.291 13.945 1 91 312 GLY B C 1
ATOM 5025 O O . GLY B 1 312 ? 15.719 3.229 14.445 1 91 312 GLY B O 1
ATOM 5026 N N . LEU B 1 313 ? 14.43 2.428 12.898 1 91 313 LEU B N 1
ATOM 5027 C CA . LEU B 1 313 ? 14.383 3.688 12.164 1 91 313 LEU B CA 1
ATOM 5028 C C . LEU B 1 313 ? 13.617 4.746 12.953 1 91 313 LEU B C 1
ATOM 5030 O O . LEU B 1 313 ? 13.992 5.922 12.945 1 91 313 LEU B O 1
ATOM 5034 N N . ALA B 1 314 ? 12.547 4.32 13.578 1 93.12 314 ALA B N 1
ATOM 5035 C CA . ALA B 1 314 ? 11.789 5.242 14.414 1 93.12 314 ALA B CA 1
ATOM 5036 C C . ALA B 1 314 ? 12.656 5.781 15.555 1 93.12 314 ALA B C 1
ATOM 5038 O O . ALA B 1 314 ? 12.594 6.973 15.875 1 93.12 314 ALA B O 1
ATOM 5039 N N . GLU B 1 315 ? 13.438 4.918 16.156 1 94.31 315 GLU B N 1
ATOM 5040 C CA . GLU B 1 315 ? 14.352 5.332 17.219 1 94.31 315 GLU B CA 1
ATOM 5041 C C . GLU B 1 315 ? 15.367 6.344 16.703 1 94.31 315 GLU B C 1
ATOM 5043 O O . GLU B 1 315 ? 15.688 7.312 17.391 1 94.31 315 GLU B O 1
ATOM 5048 N N . LEU B 1 316 ? 15.844 6.07 15.562 1 93.38 316 LEU B N 1
ATOM 5049 C CA . LEU B 1 316 ? 16.781 6.996 14.945 1 93.38 316 LEU B CA 1
ATOM 5050 C C . LEU B 1 316 ? 16.141 8.367 14.734 1 93.38 316 LEU B C 1
ATOM 5052 O O . LEU B 1 316 ? 16.734 9.391 15.062 1 93.38 316 LEU B O 1
ATOM 5056 N N . VAL B 1 317 ? 14.969 8.406 14.188 1 93.19 317 VAL B N 1
ATOM 5057 C CA . VAL B 1 317 ? 14.242 9.656 13.961 1 93.19 317 VAL B CA 1
ATOM 5058 C C . VAL B 1 317 ? 14.055 10.391 15.281 1 93.19 317 VAL B C 1
ATOM 5060 O O . VAL B 1 317 ? 14.336 11.594 15.375 1 93.19 317 VAL B O 1
ATOM 5063 N N . ASP B 1 318 ? 13.586 9.656 16.234 1 93.94 318 ASP B N 1
ATOM 5064 C CA . ASP B 1 318 ? 13.344 10.25 17.547 1 93.94 318 ASP B CA 1
ATOM 5065 C C . ASP B 1 318 ? 14.617 10.844 18.141 1 93.94 318 ASP B C 1
ATOM 5067 O O . ASP B 1 318 ? 14.602 11.945 18.688 1 93.94 318 ASP B O 1
ATOM 5071 N N . ARG B 1 319 ? 15.711 10.117 18.016 1 94.44 319 ARG B N 1
ATOM 5072 C CA . ARG B 1 319 ? 17 10.586 18.516 1 94.44 319 ARG B CA 1
ATOM 5073 C C . ARG B 1 319 ? 17.406 11.883 17.828 1 94.44 319 ARG B C 1
ATOM 5075 O O . ARG B 1 319 ? 17.828 12.836 18.5 1 94.44 319 ARG B O 1
ATOM 5082 N N . VAL B 1 320 ? 17.266 11.938 16.516 1 93.62 320 VAL B N 1
ATOM 5083 C CA . VAL B 1 320 ? 17.672 13.109 15.742 1 93.62 320 VAL B CA 1
ATOM 5084 C C . VAL B 1 320 ? 16.781 14.297 16.094 1 93.62 320 VAL B C 1
ATOM 5086 O O . VAL B 1 320 ? 17.266 15.43 16.219 1 93.62 320 VAL B O 1
ATOM 5089 N N . VAL B 1 321 ? 15.516 14.078 16.219 1 91.81 321 VAL B N 1
ATOM 5090 C CA . VAL B 1 321 ? 14.578 15.141 16.578 1 91.81 321 VAL B CA 1
ATOM 5091 C C . VAL B 1 321 ? 14.969 15.734 17.938 1 91.81 321 VAL B C 1
ATOM 5093 O O . VAL B 1 321 ? 14.867 16.953 18.141 1 91.81 321 VAL B O 1
ATOM 5096 N N . ARG B 1 322 ? 15.398 14.922 18.781 1 89.56 322 ARG B N 1
ATOM 5097 C CA . ARG B 1 322 ? 15.734 15.352 20.141 1 89.56 322 ARG B CA 1
ATOM 5098 C C . ARG B 1 322 ? 17.078 16.062 20.156 1 89.56 322 ARG B C 1
ATOM 5100 O O . ARG B 1 322 ? 17.375 16.828 21.078 1 89.56 322 ARG B O 1
ATOM 5107 N N . ASP B 1 323 ? 17.922 15.703 19.172 1 89.12 323 ASP B N 1
ATOM 5108 C CA . ASP B 1 323 ? 19.234 16.344 19.062 1 89.12 323 ASP B CA 1
ATOM 5109 C C . ASP B 1 323 ? 19.469 16.891 17.656 1 89.12 323 ASP B C 1
ATOM 5111 O O . ASP B 1 323 ? 20.312 16.375 16.922 1 89.12 323 ASP B O 1
ATOM 5115 N N . PRO B 1 324 ? 18.812 18 17.328 1 78.56 324 PRO B N 1
ATOM 5116 C CA . PRO B 1 324 ? 18.812 18.469 15.938 1 78.56 324 PRO B CA 1
ATOM 5117 C C . PRO B 1 324 ? 20.172 19.062 15.516 1 78.56 324 PRO B C 1
ATOM 5119 O O . PRO B 1 324 ? 20.422 19.234 14.328 1 78.56 324 PRO B O 1
ATOM 5122 N N . GLY B 1 325 ? 21.109 19.266 16.344 1 78.69 325 GLY B N 1
ATOM 5123 C CA . GLY B 1 325 ? 22.375 19.891 16.016 1 78.69 325 GLY B CA 1
ATOM 5124 C C . GLY B 1 325 ? 23.438 18.891 15.586 1 78.69 325 GLY B C 1
ATOM 5125 O O . GLY B 1 325 ? 24.531 19.281 15.148 1 78.69 325 GLY B O 1
ATOM 5126 N N . ALA B 1 326 ? 23.062 17.656 15.594 1 79.25 326 ALA B N 1
ATOM 5127 C CA . ALA B 1 326 ? 24.031 16.641 15.219 1 79.25 326 ALA B CA 1
ATOM 5128 C C . ALA B 1 326 ? 24.281 16.641 13.711 1 79.25 326 ALA B C 1
ATOM 5130 O O . ALA B 1 326 ? 23.406 17.031 12.93 1 79.25 326 ALA B O 1
ATOM 5131 N N . GLU B 1 327 ? 25.469 16.328 13.266 1 88.62 327 GLU B N 1
ATOM 5132 C CA . GLU B 1 327 ? 25.828 16.219 11.852 1 88.62 327 GLU B CA 1
ATOM 5133 C C . GLU B 1 327 ? 24.969 15.172 11.148 1 88.62 327 GLU B C 1
ATOM 5135 O O . GLU B 1 327 ? 24.625 14.141 11.742 1 88.62 327 GLU B O 1
ATOM 5140 N N . PRO B 1 328 ? 24.656 15.516 9.906 1 90.56 328 PRO B N 1
ATOM 5141 C CA . PRO B 1 328 ? 23.891 14.516 9.148 1 90.56 328 PRO B CA 1
ATOM 5142 C C . PRO B 1 328 ? 24.578 13.156 9.086 1 90.56 328 PRO B C 1
ATOM 5144 O O . PRO B 1 328 ? 25.797 13.086 8.852 1 90.56 328 PRO B O 1
ATOM 5147 N N . GLU B 1 329 ? 23.797 12.141 9.367 1 91.31 329 GLU B N 1
ATOM 5148 C CA . GLU B 1 329 ? 24.266 10.766 9.359 1 91.31 329 GLU B CA 1
ATOM 5149 C C . GLU B 1 329 ? 23.906 10.055 8.055 1 91.31 329 GLU B C 1
ATOM 5151 O O . GLU B 1 329 ? 22.953 10.43 7.387 1 91.31 329 GLU B O 1
ATOM 5156 N N . VAL B 1 330 ? 24.812 9.172 7.707 1 90.62 330 VAL B N 1
ATOM 5157 C CA . VAL B 1 330 ? 24.562 8.312 6.555 1 90.62 330 VAL B CA 1
ATOM 5158 C C . VAL B 1 330 ? 24.469 6.855 7.004 1 90.62 330 VAL B C 1
ATOM 5160 O O . VAL B 1 330 ? 25.375 6.348 7.668 1 90.62 330 VAL B O 1
ATOM 5163 N N . HIS B 1 331 ? 23.359 6.215 6.711 1 88.69 331 HIS B N 1
ATOM 5164 C CA . HIS B 1 331 ? 23.125 4.812 7.043 1 88.69 331 HIS B CA 1
ATOM 5165 C C . HIS B 1 331 ? 22.859 3.988 5.793 1 88.69 331 HIS B C 1
ATOM 5167 O O . HIS B 1 331 ? 21.922 4.277 5.043 1 88.69 331 HIS B O 1
ATOM 5173 N N . ASP B 1 332 ? 23.688 3.006 5.566 1 86.31 332 ASP B N 1
ATOM 5174 C CA . ASP B 1 332 ? 23.359 2.012 4.551 1 86.31 332 ASP B CA 1
ATOM 5175 C C . ASP B 1 332 ? 22.344 1 5.082 1 86.31 332 ASP B C 1
ATOM 5177 O O . ASP B 1 332 ? 22.672 0.196 5.957 1 86.31 332 ASP B O 1
ATOM 5181 N N . VAL B 1 333 ? 21.219 1.003 4.477 1 82.38 333 VAL B N 1
ATOM 5182 C CA . VAL B 1 333 ? 20.156 0.286 5.176 1 82.38 333 VAL B CA 1
ATOM 5183 C C . VAL B 1 333 ? 19.625 -0.85 4.301 1 82.38 333 VAL B C 1
ATOM 5185 O O . VAL B 1 333 ? 18.719 -1.583 4.699 1 82.38 333 VAL B O 1
ATOM 5188 N N . LEU B 1 334 ? 20.219 -1.009 3.104 1 87.31 334 LEU B N 1
ATOM 5189 C CA . LEU B 1 334 ? 19.703 -2.051 2.221 1 87.31 334 LEU B CA 1
ATOM 5190 C C . LEU B 1 334 ? 20.672 -3.232 2.158 1 87.31 334 LEU B C 1
ATOM 5192 O O . LEU B 1 334 ? 21.828 -3.07 1.779 1 87.31 334 LEU B O 1
ATOM 5196 N N . GLY B 1 335 ? 20.203 -4.344 2.607 1 91.5 335 GLY B N 1
ATOM 5197 C CA . GLY B 1 335 ? 20.906 -5.602 2.387 1 91.5 335 GLY B CA 1
ATOM 5198 C C . GLY B 1 335 ? 20.312 -6.418 1.254 1 91.5 335 GLY B C 1
ATOM 5199 O O . GLY B 1 335 ? 19.141 -6.238 0.895 1 91.5 335 GLY B O 1
ATOM 5200 N N . ALA B 1 336 ? 21.156 -7.219 0.638 1 95.75 336 ALA B N 1
ATOM 5201 C CA . ALA B 1 336 ? 20.688 -8.055 -0.47 1 95.75 336 ALA B CA 1
ATOM 5202 C C . ALA B 1 336 ? 21.406 -9.398 -0.478 1 95.75 336 ALA B C 1
ATOM 5204 O O . ALA B 1 336 ? 22.625 -9.461 -0.528 1 95.75 336 ALA B O 1
ATOM 5205 N N . ASP B 1 337 ? 20.594 -10.406 -0.34 1 97 337 ASP B N 1
ATOM 5206 C CA . ASP B 1 337 ? 21.141 -11.766 -0.401 1 97 337 ASP B CA 1
ATOM 5207 C C . ASP B 1 337 ? 20.219 -12.688 -1.188 1 97 337 ASP B C 1
ATOM 5209 O O . ASP B 1 337 ? 18.984 -12.57 -1.098 1 97 337 ASP B O 1
ATOM 5213 N N . VAL B 1 338 ? 20.875 -13.672 -1.844 1 98.56 338 VAL B N 1
ATOM 5214 C CA . VAL B 1 338 ? 20.078 -14.57 -2.662 1 98.56 338 VAL B CA 1
ATOM 5215 C C . VAL B 1 338 ? 19.547 -15.719 -1.802 1 98.56 338 VAL B C 1
ATOM 5217 O O . VAL B 1 338 ? 20.297 -16.328 -1.039 1 98.56 338 VAL B O 1
ATOM 5220 N N . VAL B 1 339 ? 18.281 -15.922 -1.813 1 98.75 339 VAL B N 1
ATOM 5221 C CA . VAL B 1 339 ? 17.656 -17.156 -1.334 1 98.75 339 VAL B CA 1
ATOM 5222 C C . VAL B 1 339 ? 17.5 -18.141 -2.488 1 98.75 339 VAL B C 1
ATOM 5224 O O . VAL B 1 339 ? 16.609 -17.984 -3.326 1 98.75 339 VAL B O 1
ATOM 5227 N N . HIS B 1 340 ? 18.359 -19.094 -2.516 1 98.75 340 HIS B N 1
ATOM 5228 C CA . HIS B 1 340 ? 18.391 -20.062 -3.607 1 98.75 340 HIS B CA 1
ATOM 5229 C C . HIS B 1 340 ? 17.312 -21.125 -3.453 1 98.75 340 HIS B C 1
ATOM 5231 O O . HIS B 1 340 ? 17.172 -21.719 -2.387 1 98.75 340 HIS B O 1
ATOM 5237 N N . ARG B 1 341 ? 16.5 -21.312 -4.551 1 98.56 341 ARG B N 1
ATOM 5238 C CA . ARG B 1 341 ? 15.5 -22.375 -4.613 1 98.56 341 ARG B CA 1
ATOM 5239 C C . ARG B 1 341 ? 15.609 -23.141 -5.926 1 98.56 341 ARG B C 1
ATOM 5241 O O . ARG B 1 341 ? 16.719 -23.391 -6.418 1 98.56 341 ARG B O 1
ATOM 5248 N N . GLU B 1 342 ? 14.469 -23.5 -6.535 1 98.75 342 GLU B N 1
ATOM 5249 C CA . GLU B 1 342 ? 14.492 -24.469 -7.629 1 98.75 342 GLU B CA 1
ATOM 5250 C C . GLU B 1 342 ? 14.656 -23.766 -8.977 1 98.75 342 GLU B C 1
ATOM 5252 O O . GLU B 1 342 ? 15.047 -24.406 -9.961 1 98.75 342 GLU B O 1
ATOM 5257 N N . SER B 1 343 ? 14.445 -22.484 -9.102 1 98.88 343 SER B N 1
ATOM 5258 C CA . SER B 1 343 ? 14.32 -21.828 -10.398 1 98.88 343 SER B CA 1
ATOM 5259 C C . SER B 1 343 ? 15.68 -21.391 -10.93 1 98.88 343 SER B C 1
ATOM 5261 O O . SER B 1 343 ? 15.773 -20.859 -12.039 1 98.88 343 SER B O 1
ATOM 5263 N N . SER B 1 344 ? 16.781 -21.562 -10.172 1 98.5 344 SER B N 1
ATOM 5264 C CA . SER B 1 344 ? 18.094 -21.141 -10.664 1 98.5 344 SER B CA 1
ATOM 5265 C C . SER B 1 344 ? 19.172 -22.125 -10.266 1 98.5 344 SER B C 1
ATOM 5267 O O . SER B 1 344 ? 19 -22.906 -9.328 1 98.5 344 SER B O 1
#

pLDDT: mean 86.08, std 14.63, range [29.66, 98.94]

InterPro domains:
  IPR000843 LacI-type HTH domain [PF00356] (19-62)
  IPR000843 LacI-type HTH domain [PS50932] (15-71)
  IPR000843 LacI-type HTH domain [SM00354] (14-86)
  IPR000843 LacI-type HTH domain [cd01392] (18-71)
  IPR010982 Lambda repressor-like, DNA-binding domain superfamily [G3DSA:1.10.260.40] (14-74)
  IPR010982 Lambda repressor-like, DNA-binding domain superfamily [SSF47413] (14-74)
  IPR028082 Periplasmic binding protein-like I [SSF53822] (77-343)
  IPR046335 Transcriptional regulator LacI/GalR-like, sensor domain [PF13377] (185-344)

Sequence (688 aa):
MVQIPKQQPAQRSVPTSADVARLAGVSRATVSYVLNNTSAVRISEPTRRRVHEAARELGYVPHAAARSLRAGHSRMVLMPTPEIPMGPLFSRFFNELQWALSRFDYTVVQYASLGLTGEDAARAWAELRPVAVLAPDASALNPRGVTVLKRSGARAVFTLGPHRVEGAHALLMDGRRVGEAAALHFLARGRRTIGVVVPEEAGMEPFSRPRLEGVRRTVERARTAGASVTELPLAYEEASATRLAARCRARGIDAVFAYNDEYAMLLMRALQDDGIDIPEDIAVLGSDDLMLGRLLRPRLSTVRIELPSGRGLAELVDRVVRDPGAEPEVHDVLGADVVHRESSMVQIPKQQPAQRSVPTSADVARLAGVSRATVSYVLNNTSAVRISEPTRRRVHEAARELGYVPHAAARSLRAGHSRMVLMPTPEIPMGPLFSRFFNELQWALSRFDYTVVQYASLGLTGEDAARAWAELRPVAVLAPDASALNPRGVTVLKRSGARAVFTLGPHRVEGAHALLMDGRRVGEAAALHFLARGRRTIGVVVPEEAGMEPFSRPRLEGVRRTVERARTAGASVTELPLAYEEASATRLAARCRARGIDAVFAYNDEYAMLLMRALQDDGIDIPEDIAVLGSDDLMLGRLLRPRLSTVRIELPSGRGLAELVDRVVRDPGAEPEVHDVLGADVVHRESS

Foldseek 3Di:
DPPPPDPPPPPPPQDDLVQLCVQLVHDSVLLLCLVLVPPPDDDDPVSSVSSVVSCVVSVHDDDQVVSCVVVVHALEEEEEDDPDDDPPLVVVQVVQLCVLLVVVVGHYHYHDPPPAAEQRLLQVVLVVVHLEYEYEDCRHYAQNSLVSNVVSNHLAYEYHECDDHPPHAYAHDQLLQQLLQQLVVCVVVPFAQEEEEDEPDPPCCRNRVRSLVSNVVNNVVVPDPRHDYHYQYAYLDLVRLLVRLVVCVVVQHLEYEYAAPSRQVSNVVSNVVVVHDFNGRYFYEHECPDPVQCVDVVRHKYKHKFFDGSNVVSVVSVVSSVPSPDHHHYDHGIDIHIDDTRRD/DPPPPDPDPPPPPQDDLVQLCVQLVHDSVLLLCLVLVPPPDDDDPVSSVSSVVSCVVSVHDDDQVVSCVVVVHALEEEEEDDPDDDPPLVVVQVVQLCVLLVVVVGHYHYHDPPPAAEQRLLQVVLVVVHLEYEYEDPRHYAQNSLVSNVVSNHLAYEYHECDDHPPHAYAHDQLLQQLLQVLVVCVVVPFAQEEEEDEPDPPCCRNRVRSLVSNVVNNVVVPDPRHDYHYQYAYLDLVRLLVSLVVCVVVQHLEYEYAAPSRQVSNVVSNVVVVHDFNGRYFYEHECPDPVQCVDVVRHKYKHKFFDGSNVVSVVSVVSSVPSPDHHHYDHGIDIHIDDTRRD

Nearest PDB structures (foldseek):
  1bdh-assembly1_A  TM=6.953E-01  e=2.146E-19  Escherichia coli
  2pe5-assembly2_C-2  TM=7.245E-01  e=5.398E-17  Escherichia coli
  3brq-assembly1_A  TM=8.006E-01  e=1.925E-14  Escherichia coli K-12
  3dbi-assembly2_B  TM=7.409E-01  e=4.001E-15  Escherichia coli K-12
  3h5o-assembly1_A  TM=7.568E-01  e=1.816E-14  Chromobacterium violaceum